Protein AF-A0A819I9P7-F1 (afdb_monomer_lite)

Sequence (380 aa):
YSFLRELGVREVPDLYQLLNRIDQEHQYGSKKISNYQLPKSLIFFAENFQEHYSKVWKKSDIEKFFLPSSTYYVNHSTKVILRTPEIIFQEPNPIFPCLLPDVLRYFSQYFNISLLGVEKHPSLSIAFNILMKKRNQLLTYQTAAIYFAYFNTLDGLNTTFIQNISNISFIPLSENNIYCKPSQVFIRSKSSTTDKISQDNNNNNVFDDEIARGLIDYIDYGDEANSFLLNIGVRHFPSAENLADLLIDRQKIYFKRNEDTSDQVLSAKVRFYTNCLMQLSIVSNTTQQLYVEPLRSRLINKPWCLAYQIPEGSNEIKYQEFQITKPSDIYLDDDNQYAIKLRPLCAPEEKQLIQLYKKFGAKWISDCVERTLINLGLCL

Radius of gyration: 33.41 Å; chains: 1; bounding box: 87×42×119 Å

Structure (mmCIF, N/CA/C/O backbone):
data_AF-A0A819I9P7-F1
#
_entry.id   AF-A0A819I9P7-F1
#
loop_
_atom_site.group_PDB
_atom_site.id
_atom_site.type_symbol
_atom_site.label_atom_id
_atom_site.label_alt_id
_atom_site.label_comp_id
_atom_site.label_asym_id
_atom_site.label_entity_id
_atom_site.label_seq_id
_atom_site.pdbx_PDB_ins_code
_atom_site.Cartn_x
_atom_site.Cartn_y
_atom_site.Cartn_z
_atom_site.occupancy
_atom_site.B_iso_or_equiv
_atom_site.auth_seq_id
_atom_site.auth_comp_id
_atom_site.auth_asym_id
_atom_site.auth_atom_id
_atom_site.pdbx_PDB_model_num
ATOM 1 N N . TYR A 1 1 ? -42.490 -6.599 50.976 1.00 59.03 1 TYR A N 1
ATOM 2 C CA . TYR A 1 1 ? -41.972 -6.917 49.630 1.00 59.03 1 TYR A CA 1
ATOM 3 C C . TYR A 1 1 ? -43.028 -7.583 48.748 1.00 59.03 1 TYR A C 1
ATOM 5 O O . TYR A 1 1 ? -43.242 -7.126 47.636 1.00 59.03 1 TYR A O 1
ATOM 13 N N . SER A 1 2 ? -43.758 -8.580 49.260 1.00 71.62 2 SER A N 1
ATOM 14 C CA . SER A 1 2 ? -44.903 -9.239 48.599 1.00 71.62 2 SER A CA 1
ATOM 15 C C . SER A 1 2 ? -45.921 -8.270 47.972 1.00 71.62 2 SER A C 1
ATOM 17 O O . SER A 1 2 ? -46.172 -8.364 46.779 1.00 71.62 2 SER A O 1
ATOM 19 N N . PHE A 1 3 ? -46.394 -7.270 48.722 1.00 78.69 3 PHE A N 1
ATOM 20 C CA . PHE A 1 3 ? -47.316 -6.236 48.215 1.00 78.69 3 PHE A CA 1
ATOM 21 C C . PHE A 1 3 ? -46.753 -5.411 47.039 1.00 78.69 3 PHE A C 1
ATOM 23 O O . PHE A 1 3 ? -47.447 -5.130 46.071 1.00 78.69 3 PHE A O 1
ATOM 30 N N . LEU A 1 4 ? -45.469 -5.040 47.087 1.00 75.19 4 LEU A N 1
ATOM 31 C CA . LEU A 1 4 ? -44.829 -4.279 46.006 1.00 75.19 4 LEU A CA 1
ATOM 32 C C . LEU A 1 4 ? -44.666 -5.138 44.747 1.00 75.19 4 LEU A C 1
ATOM 34 O O . LEU A 1 4 ? -44.857 -4.653 43.635 1.00 75.19 4 LEU A O 1
ATOM 38 N N . ARG A 1 5 ? -44.376 -6.430 44.922 1.00 69.94 5 ARG A N 1
ATOM 39 C CA . ARG A 1 5 ? -44.289 -7.393 43.823 1.00 69.94 5 ARG A CA 1
ATOM 40 C C . ARG A 1 5 ? -45.645 -7.609 43.140 1.00 69.94 5 ARG A C 1
ATOM 42 O O . ARG A 1 5 ? -45.685 -7.710 41.919 1.00 69.94 5 ARG A O 1
ATOM 49 N N . GLU A 1 6 ? -46.741 -7.615 43.901 1.00 77.19 6 GLU A N 1
ATOM 50 C CA . GLU A 1 6 ? -48.118 -7.648 43.370 1.00 77.19 6 GLU A CA 1
ATOM 51 C C . GLU A 1 6 ? -48.480 -6.377 42.586 1.00 77.19 6 GLU A C 1
ATOM 53 O O . GLU A 1 6 ? -49.198 -6.454 41.592 1.00 77.19 6 GLU A O 1
ATOM 58 N N . LEU A 1 7 ? -47.908 -5.226 42.954 1.00 75.56 7 LEU A N 1
ATOM 59 C CA . LEU A 1 7 ? -47.998 -3.975 42.188 1.00 75.56 7 LEU A CA 1
ATOM 60 C C . LEU A 1 7 ? -47.061 -3.929 40.964 1.00 75.56 7 LEU A C 1
ATOM 62 O O . LEU A 1 7 ? -46.966 -2.903 40.292 1.00 75.56 7 LEU A O 1
ATOM 66 N N . GLY A 1 8 ? -46.353 -5.023 40.665 1.00 70.31 8 GLY A N 1
ATOM 67 C CA . GLY A 1 8 ? -45.443 -5.125 39.523 1.00 70.31 8 GLY A CA 1
ATOM 68 C C . GLY A 1 8 ? -44.054 -4.525 39.754 1.00 70.31 8 GLY A C 1
ATOM 69 O O . GLY A 1 8 ? -43.269 -4.443 38.806 1.00 70.31 8 GLY A O 1
ATOM 70 N N . VAL A 1 9 ? -43.714 -4.133 40.989 1.00 73.75 9 VAL A N 1
ATOM 71 C CA . VAL A 1 9 ? -42.357 -3.693 41.338 1.00 73.75 9 VAL A CA 1
ATOM 72 C C . VAL A 1 9 ? -41.424 -4.893 41.233 1.00 73.75 9 VAL A C 1
ATOM 74 O O . VAL A 1 9 ? -41.575 -5.892 41.939 1.00 73.75 9 VAL A O 1
ATOM 77 N N . ARG A 1 10 ? -40.463 -4.797 40.314 1.00 72.06 10 ARG A N 1
ATOM 78 C CA . ARG A 1 10 ? -39.428 -5.811 40.124 1.00 72.06 10 ARG A CA 1
ATOM 79 C C . ARG A 1 10 ? -38.250 -5.520 41.044 1.00 72.06 10 ARG A C 1
ATOM 81 O O . ARG A 1 10 ? -37.869 -4.366 41.210 1.00 72.06 10 ARG A O 1
ATOM 88 N N . GLU A 1 11 ? -37.667 -6.580 41.590 1.00 76.00 11 GLU A N 1
ATOM 89 C CA . GLU A 1 11 ? -36.434 -6.512 42.384 1.00 76.00 11 GLU A CA 1
ATOM 90 C C . GLU A 1 11 ? -35.252 -6.028 41.563 1.00 76.00 11 GLU A C 1
ATOM 92 O O . GLU A 1 11 ? -34.431 -5.247 42.033 1.00 76.00 11 GLU A O 1
ATOM 97 N N . VAL A 1 12 ? -35.234 -6.450 40.301 1.00 85.44 12 VAL A N 1
ATOM 98 C CA . VAL A 1 12 ? -34.188 -6.141 39.345 1.00 85.44 12 VAL A CA 1
ATOM 99 C C . VAL A 1 12 ? -34.852 -5.600 38.074 1.00 85.44 12 VAL A C 1
ATOM 101 O O . VAL A 1 12 ? -35.792 -6.226 37.564 1.00 85.44 12 VAL A O 1
ATOM 104 N N . PRO A 1 13 ? -34.436 -4.423 37.576 1.00 87.81 13 PRO A N 1
ATOM 105 C CA . PRO A 1 13 ? -34.957 -3.874 36.332 1.00 87.81 13 PRO A CA 1
ATOM 106 C C . PRO A 1 13 ? -34.638 -4.792 35.149 1.00 87.81 13 PRO A C 1
ATOM 108 O O . PRO A 1 13 ? -33.649 -5.520 35.142 1.00 87.81 13 PRO A O 1
ATOM 111 N N . ASP A 1 14 ? -35.482 -4.740 34.120 1.00 90.75 14 ASP A N 1
ATOM 112 C CA . ASP A 1 14 ? -35.172 -5.406 32.857 1.00 90.75 14 ASP A CA 1
ATOM 113 C C . ASP A 1 14 ? -33.910 -4.800 32.220 1.00 90.75 14 ASP A C 1
ATOM 115 O O . ASP A 1 14 ? -33.677 -3.592 32.333 1.00 90.75 14 ASP A O 1
ATOM 119 N N . LEU A 1 15 ? -33.119 -5.617 31.515 1.00 90.88 15 LEU A N 1
ATOM 120 C CA . LEU A 1 15 ? -31.868 -5.172 30.902 1.00 90.88 15 LEU A CA 1
ATOM 121 C C . LEU A 1 15 ? -32.084 -3.954 29.991 1.00 90.88 15 LEU A C 1
ATOM 123 O O . LEU A 1 15 ? -31.383 -2.957 30.138 1.00 90.88 15 LEU A O 1
ATOM 127 N N . TYR A 1 16 ? -33.078 -3.973 29.099 1.00 91.31 16 TYR A N 1
ATOM 128 C CA . TYR A 1 16 ? -33.312 -2.853 28.181 1.00 91.31 16 TYR A CA 1
ATOM 129 C C . TYR A 1 16 ? -33.797 -1.599 28.908 1.00 91.31 16 TYR A C 1
ATOM 131 O O . TYR A 1 16 ? -33.417 -0.483 28.544 1.00 91.31 16 TYR A O 1
ATOM 139 N N . GLN A 1 17 ? -34.608 -1.759 29.957 1.00 91.50 17 GLN A N 1
ATOM 140 C CA . GLN A 1 17 ? -35.016 -0.636 30.805 1.00 91.50 17 GLN A CA 1
ATOM 141 C C . GLN A 1 17 ? -33.807 -0.003 31.499 1.00 91.50 17 GLN A C 1
ATOM 143 O O . GLN A 1 17 ? -33.683 1.224 31.516 1.00 91.50 17 GLN A O 1
ATOM 148 N N . LEU A 1 18 ? -32.888 -0.829 32.003 1.00 93.38 18 LEU A N 1
ATOM 149 C CA . LEU A 1 18 ? -31.658 -0.371 32.635 1.00 93.38 18 LEU A CA 1
ATOM 150 C C . LEU A 1 18 ? -30.744 0.354 31.639 1.00 93.38 18 LEU A C 1
ATOM 152 O O . LEU A 1 18 ? -30.299 1.463 31.927 1.00 93.38 18 LEU A O 1
ATOM 156 N N . LEU A 1 19 ? -30.532 -0.200 30.440 1.00 94.44 19 LEU A N 1
ATOM 157 C CA . LEU A 1 19 ? -29.737 0.452 29.389 1.00 94.44 19 LEU A CA 1
ATOM 158 C C . LEU A 1 19 ? -30.338 1.800 28.957 1.00 94.44 19 LEU A C 1
ATOM 160 O O . LEU A 1 19 ? -29.611 2.775 28.764 1.00 94.44 19 LEU A O 1
ATOM 164 N N . ASN A 1 20 ? -31.667 1.893 28.855 1.00 94.12 20 ASN A N 1
ATOM 165 C CA . ASN A 1 20 ? -32.348 3.160 28.580 1.00 94.12 20 ASN A CA 1
ATOM 166 C C . ASN A 1 20 ? -32.147 4.178 29.702 1.00 94.12 20 ASN A C 1
ATOM 168 O O . ASN A 1 20 ? -31.980 5.369 29.435 1.00 94.12 20 ASN A O 1
ATOM 172 N N . ARG A 1 21 ? -32.133 3.723 30.956 1.00 94.69 21 ARG A N 1
ATOM 173 C CA . ARG A 1 21 ? -31.888 4.602 32.094 1.00 94.69 21 ARG A CA 1
ATOM 174 C C . ARG A 1 21 ? -30.451 5.123 32.122 1.00 94.69 21 ARG A C 1
ATOM 176 O O . ARG A 1 21 ? -30.255 6.302 32.403 1.00 94.69 21 ARG A O 1
ATOM 183 N N . ILE A 1 22 ? -29.473 4.291 31.760 1.00 96.19 22 ILE A N 1
ATOM 184 C CA . ILE A 1 22 ? -28.069 4.703 31.595 1.00 96.19 22 ILE A CA 1
ATOM 185 C C . ILE A 1 22 ? -27.950 5.831 30.561 1.00 96.19 22 ILE A C 1
ATOM 187 O O . ILE A 1 22 ? -27.300 6.842 30.827 1.00 96.19 22 ILE A O 1
ATOM 191 N N . ASP A 1 23 ? -28.606 5.685 29.406 1.00 94.88 23 ASP A N 1
ATOM 192 C CA . ASP A 1 23 ? -28.634 6.716 28.361 1.00 94.88 23 ASP A CA 1
ATOM 193 C C . ASP A 1 23 ? -29.268 8.022 28.865 1.00 94.88 23 ASP A C 1
ATOM 195 O O . ASP A 1 23 ? -28.673 9.090 28.728 1.00 94.88 23 ASP A O 1
ATOM 199 N N . GLN A 1 24 ? -30.419 7.949 29.544 1.00 95.12 24 GLN A N 1
ATOM 200 C CA . GLN A 1 24 ? -31.056 9.124 30.154 1.00 95.12 24 GLN A CA 1
ATOM 201 C C . GLN A 1 24 ? -30.121 9.838 31.140 1.00 95.12 24 GLN A C 1
ATOM 203 O O . GLN A 1 24 ? -29.904 11.043 31.030 1.00 95.12 24 GLN A O 1
ATOM 208 N N . GLU A 1 25 ? -29.533 9.108 32.088 1.00 95.25 25 GLU A N 1
ATOM 209 C CA . GLU A 1 25 ? -28.614 9.673 33.084 1.00 95.25 25 GLU A CA 1
ATOM 210 C C . GLU A 1 25 ? -27.388 10.326 32.427 1.00 95.25 25 GLU A C 1
ATOM 212 O O . GLU A 1 25 ? -26.990 11.425 32.817 1.00 95.25 25 GLU A O 1
ATOM 217 N N . HIS A 1 26 ? -26.831 9.709 31.381 1.00 94.19 26 HIS A N 1
ATOM 218 C CA . HIS A 1 26 ? -25.751 10.303 30.591 1.00 94.19 26 HIS A CA 1
ATOM 219 C C . HIS A 1 26 ? -26.184 11.587 29.864 1.00 94.19 26 HIS A C 1
ATOM 221 O O . HIS A 1 26 ? -25.387 12.518 29.730 1.00 94.19 26 HIS A O 1
ATOM 227 N N . GLN A 1 27 ? -27.424 11.662 29.374 1.00 93.06 27 GLN A N 1
ATOM 228 C CA . GLN A 1 27 ? -27.929 12.845 28.676 1.00 93.06 27 GLN A CA 1
ATOM 229 C C . GLN A 1 27 ? -28.108 14.052 29.601 1.00 93.06 27 GLN A C 1
ATOM 231 O O . GLN A 1 27 ? -27.803 15.166 29.172 1.00 93.06 27 GLN A O 1
ATOM 236 N N . TYR A 1 28 ? -28.555 13.834 30.842 1.00 91.88 28 TYR A N 1
ATOM 237 C CA . TYR A 1 28 ? -28.722 14.893 31.847 1.00 91.88 28 TYR A CA 1
ATOM 238 C C . TYR A 1 28 ? -27.418 15.263 32.571 1.00 91.88 28 TYR A C 1
ATOM 240 O O . TYR A 1 28 ? -27.298 16.372 33.092 1.00 91.88 28 TYR A O 1
ATOM 248 N N . GLY A 1 29 ? -26.443 14.352 32.615 1.00 89.00 29 GLY A N 1
ATOM 249 C CA . GLY A 1 29 ? -25.147 14.575 33.251 1.00 89.00 29 GLY A CA 1
ATOM 250 C C . GLY A 1 29 ? -24.193 15.467 32.447 1.00 89.00 29 GLY A C 1
ATOM 251 O O . GLY A 1 29 ? -24.340 15.688 31.242 1.00 89.00 29 GLY A O 1
ATOM 252 N N . SER A 1 30 ? -23.143 15.955 33.116 1.00 90.31 30 SER A N 1
ATOM 253 C CA . SER A 1 30 ? -22.010 16.584 32.429 1.00 90.31 30 SER A CA 1
ATOM 254 C C . SER A 1 30 ? -21.377 15.583 31.469 1.00 90.31 30 SER A C 1
ATOM 256 O O . SER A 1 30 ? -21.059 14.472 31.869 1.00 90.31 30 SER A O 1
ATOM 258 N N . LYS A 1 31 ? -21.122 15.995 30.224 1.00 93.12 31 LYS A N 1
ATOM 259 C CA . LYS A 1 31 ? -20.426 15.173 29.218 1.00 93.12 31 LYS A CA 1
ATOM 260 C C . LYS A 1 31 ? -18.933 15.480 29.125 1.00 93.12 31 LYS A C 1
ATOM 262 O O . LYS A 1 31 ? -18.255 14.889 28.295 1.00 93.12 31 LYS A O 1
ATOM 267 N N . LYS A 1 32 ? -18.408 16.419 29.919 1.00 91.56 32 LYS A N 1
ATOM 268 C CA . LYS A 1 32 ? -16.967 16.713 29.955 1.00 91.56 32 LYS A CA 1
ATOM 269 C C . LYS A 1 32 ? -16.252 15.640 30.767 1.00 91.56 32 LYS A C 1
ATOM 271 O O . LYS A 1 32 ? -16.656 15.411 31.902 1.00 91.56 32 LYS A O 1
ATOM 276 N N . ILE A 1 33 ? -15.182 15.057 30.221 1.00 88.44 33 ILE A N 1
ATOM 277 C CA . ILE A 1 33 ? -14.404 13.987 30.873 1.00 88.44 33 ILE A CA 1
ATOM 278 C C . ILE A 1 33 ? -13.990 14.380 32.299 1.00 88.44 33 ILE A C 1
ATOM 280 O O . ILE A 1 33 ? -14.186 13.594 33.215 1.00 88.44 33 ILE A O 1
ATOM 284 N N . SER A 1 34 ? -13.508 15.611 32.508 1.00 88.62 34 SER A N 1
ATOM 285 C CA . SER A 1 34 ? -13.030 16.088 33.819 1.00 88.62 34 SER A CA 1
ATOM 286 C C . SER A 1 34 ? -14.085 16.051 34.929 1.00 88.62 34 SER A C 1
ATOM 288 O O . SER A 1 34 ? -13.740 15.956 36.100 1.00 88.62 34 SER A O 1
ATOM 290 N N . ASN A 1 35 ? -15.365 16.155 34.563 1.00 91.00 35 ASN A N 1
ATOM 291 C CA . ASN A 1 35 ? -16.484 16.252 35.499 1.00 91.00 35 ASN A CA 1
ATOM 292 C C . ASN A 1 35 ? -17.512 15.140 35.228 1.00 91.00 35 ASN A C 1
ATOM 294 O O . ASN A 1 35 ? -18.690 15.304 35.554 1.00 91.00 35 ASN A O 1
ATOM 298 N N . TYR A 1 36 ? -17.114 14.066 34.538 1.00 93.12 36 TYR A N 1
ATOM 299 C CA . TYR A 1 36 ? -18.027 12.990 34.181 1.00 93.12 36 TYR A CA 1
ATOM 300 C C . TYR A 1 36 ? -18.301 12.124 35.407 1.00 93.12 36 TYR A C 1
ATOM 302 O O . TYR A 1 36 ? -17.378 11.619 36.038 1.00 93.12 36 TYR A O 1
ATOM 310 N N . GLN A 1 37 ? -19.576 11.941 35.733 1.00 93.31 37 GLN A N 1
ATOM 311 C CA . GLN A 1 37 ? -20.003 11.002 36.764 1.00 93.31 37 GLN A CA 1
ATOM 312 C C . GLN A 1 37 ? -20.594 9.772 36.086 1.00 93.31 37 GLN A C 1
ATOM 314 O O . GLN A 1 37 ? -21.406 9.898 35.165 1.00 93.31 37 GLN A O 1
ATOM 319 N N . LEU A 1 38 ? -20.181 8.585 36.537 1.00 93.50 38 LEU A N 1
ATOM 320 C CA . LEU A 1 38 ? -20.750 7.342 36.033 1.00 93.50 38 LEU A CA 1
ATOM 321 C C . LEU A 1 38 ? -22.257 7.305 36.339 1.00 93.50 38 LEU A C 1
ATOM 323 O O . LEU A 1 38 ? -22.648 7.596 37.474 1.00 93.50 38 LEU A O 1
ATOM 327 N N . PRO A 1 39 ? -23.103 6.939 35.360 1.00 95.38 39 PRO A N 1
ATOM 328 C CA . PRO A 1 39 ? -24.523 6.718 35.597 1.00 95.38 39 PRO A CA 1
ATOM 329 C C . PRO A 1 39 ? -24.733 5.732 36.754 1.00 95.38 39 PRO A C 1
ATOM 331 O O . PRO A 1 39 ? -24.111 4.669 36.792 1.00 95.38 39 PRO A O 1
ATOM 334 N N . LYS A 1 40 ? -25.635 6.052 37.686 1.00 94.62 40 LYS A N 1
ATOM 335 C CA . LYS A 1 40 ? -25.995 5.163 38.804 1.00 94.62 40 LYS A CA 1
ATOM 336 C C . LYS A 1 40 ? -26.557 3.843 38.292 1.00 94.62 40 LYS A C 1
ATOM 338 O O . LYS A 1 40 ? -26.285 2.788 38.853 1.00 94.62 40 LYS A O 1
ATOM 343 N N . SER A 1 41 ? -27.285 3.899 37.182 1.00 95.12 41 SER A N 1
ATOM 344 C CA . SER A 1 41 ? -27.802 2.710 36.511 1.00 95.12 41 SER A CA 1
ATOM 345 C C . SER A 1 41 ? -26.691 1.839 35.906 1.00 95.12 41 SER A C 1
ATOM 347 O O . SER A 1 41 ? -26.835 0.622 35.841 1.00 95.12 41 SER A O 1
ATOM 349 N N . LEU A 1 42 ? -25.556 2.430 35.509 1.00 95.62 42 LEU A N 1
ATOM 350 C CA . LEU A 1 42 ? -24.392 1.686 35.009 1.00 95.62 42 LEU A CA 1
ATOM 351 C C . LEU A 1 42 ? -23.637 1.014 36.159 1.00 95.62 42 LEU A C 1
ATOM 353 O O . LEU A 1 42 ? -23.190 -0.119 36.016 1.00 95.62 42 LEU A O 1
ATOM 357 N N . ILE A 1 43 ? -23.527 1.708 37.293 1.00 94.75 43 ILE A N 1
ATOM 358 C CA . ILE A 1 43 ? -22.986 1.164 38.544 1.00 94.75 43 ILE A CA 1
ATOM 359 C C . ILE A 1 43 ? -23.802 -0.065 38.963 1.00 94.75 43 ILE A C 1
ATOM 361 O O . ILE A 1 43 ? -23.244 -1.153 39.076 1.00 94.75 43 ILE A O 1
ATOM 365 N N . PHE A 1 44 ? -25.128 0.080 39.057 1.00 94.81 44 PHE A N 1
ATOM 366 C CA . PHE A 1 44 ? -26.026 -1.028 39.384 1.00 94.81 44 PHE A CA 1
ATOM 367 C C . PHE A 1 44 ? -25.892 -2.193 38.394 1.00 94.81 44 PHE A C 1
ATOM 369 O O . PHE A 1 44 ? -25.833 -3.350 38.805 1.00 94.81 44 PHE A O 1
ATOM 376 N N . PHE A 1 45 ? -25.820 -1.901 37.089 1.00 95.00 45 PHE A N 1
ATOM 377 C CA . PHE A 1 45 ? -25.587 -2.920 36.065 1.00 95.00 45 PHE A CA 1
ATOM 378 C C . PHE A 1 45 ? -24.299 -3.703 36.327 1.00 95.00 45 PHE A C 1
ATOM 380 O O . PHE A 1 45 ? -24.314 -4.930 36.251 1.00 95.00 45 PHE A O 1
ATOM 387 N N . ALA A 1 46 ? -23.203 -3.009 36.640 1.00 95.00 46 ALA A N 1
ATOM 388 C CA . ALA A 1 46 ? -21.909 -3.642 36.830 1.00 95.00 46 ALA A CA 1
ATOM 389 C C . ALA A 1 46 ? -21.881 -4.559 38.065 1.00 95.00 46 ALA A C 1
ATOM 391 O O . ALA A 1 46 ? -21.416 -5.693 37.972 1.00 95.00 46 ALA A O 1
ATOM 392 N N . GLU A 1 47 ? -22.442 -4.089 39.181 1.00 95.00 47 GLU A N 1
ATOM 393 C CA . GLU A 1 47 ? -22.558 -4.832 40.445 1.00 95.00 47 GLU A CA 1
ATOM 394 C C . GLU A 1 47 ? -23.382 -6.121 40.296 1.00 95.00 47 GLU A C 1
ATOM 396 O O . GLU A 1 47 ? -23.067 -7.144 40.896 1.00 95.00 47 GLU A O 1
ATOM 401 N N . ASN A 1 48 ? -24.418 -6.084 39.455 1.00 94.06 48 ASN A N 1
ATOM 402 C CA . ASN A 1 48 ? -25.435 -7.134 39.354 1.00 94.06 48 ASN A CA 1
ATOM 403 C C . ASN A 1 48 ? -25.320 -7.985 38.073 1.00 94.06 48 ASN A C 1
ATOM 405 O O . ASN A 1 48 ? -26.170 -8.841 37.807 1.00 94.06 48 ASN A O 1
ATOM 409 N N . PHE A 1 49 ? -24.285 -7.760 37.252 1.00 94.06 49 PHE A N 1
ATOM 410 C CA . PHE A 1 49 ? -24.145 -8.398 35.940 1.00 94.06 49 PHE A CA 1
ATOM 411 C C . PHE A 1 49 ? -24.116 -9.919 36.016 1.00 94.06 49 PHE A C 1
ATOM 413 O O . PHE A 1 49 ? -24.886 -10.586 35.323 1.00 94.06 49 PHE A O 1
ATOM 420 N N . GLN A 1 50 ? -23.239 -10.472 36.853 1.00 91.69 50 GLN A N 1
ATOM 421 C CA . GLN A 1 50 ? -23.045 -11.918 36.910 1.00 91.69 50 GLN A CA 1
ATOM 422 C C . GLN A 1 50 ? -24.303 -12.647 37.384 1.00 91.69 50 GLN A C 1
ATOM 424 O O . GLN A 1 50 ? -24.659 -13.673 36.804 1.00 91.69 50 GLN A O 1
ATOM 429 N N . GLU A 1 51 ? -24.988 -12.098 38.386 1.00 91.88 51 GLU A N 1
ATOM 430 C CA . GLU A 1 51 ? -26.143 -12.735 39.012 1.00 91.88 51 GLU A CA 1
ATOM 431 C C . GLU A 1 51 ? -27.397 -12.673 38.131 1.00 91.88 51 GLU A C 1
ATOM 433 O O . GLU A 1 51 ? -28.080 -13.686 37.947 1.00 91.88 51 GLU A O 1
ATOM 438 N N . HIS A 1 52 ? -27.678 -11.507 37.541 1.00 91.00 52 HIS A N 1
ATOM 439 C CA . HIS A 1 52 ? -28.981 -11.246 36.928 1.00 91.00 52 HIS A CA 1
ATOM 440 C C . HIS A 1 52 ? -28.956 -11.087 35.407 1.00 91.00 52 HIS A C 1
ATOM 442 O O . HIS A 1 52 ? -29.934 -11.438 34.747 1.00 91.00 52 HIS A O 1
ATOM 448 N N . TYR A 1 53 ? -27.859 -10.595 34.826 1.00 91.69 53 TYR A N 1
ATOM 449 C CA . TYR A 1 53 ? -27.837 -10.204 33.411 1.00 91.69 53 TYR A CA 1
ATOM 450 C C . TYR A 1 53 ? -27.015 -11.140 32.522 1.00 91.69 53 TYR A C 1
ATOM 452 O O . TYR A 1 53 ? -27.320 -11.273 31.341 1.00 91.69 53 TYR A O 1
ATOM 460 N N . SER A 1 54 ? -26.028 -11.848 33.072 1.00 91.88 54 SER A N 1
ATOM 461 C CA . SER A 1 54 ? -25.105 -12.709 32.318 1.00 91.88 54 SER A CA 1
ATOM 462 C C . SER A 1 54 ? -25.811 -13.776 31.468 1.00 91.88 54 SER A C 1
ATOM 464 O O . SER A 1 54 ? -25.400 -14.041 30.343 1.00 91.88 54 SER A O 1
ATOM 466 N N . LYS A 1 55 ? -26.912 -14.349 31.973 1.00 89.75 55 LYS A N 1
ATOM 467 C CA . LYS A 1 55 ? -27.685 -15.413 31.302 1.00 89.75 55 LYS A CA 1
ATOM 468 C C . LYS A 1 55 ? -28.519 -14.916 30.122 1.00 89.75 55 LYS A C 1
ATOM 470 O O . LYS A 1 55 ? -28.814 -15.688 29.215 1.00 89.75 55 LYS A O 1
ATOM 475 N N . VAL A 1 56 ? -28.931 -13.651 30.160 1.00 89.00 56 VAL A N 1
ATOM 476 C CA . VAL A 1 56 ? -29.732 -13.014 29.102 1.00 89.00 56 VAL A CA 1
ATOM 477 C C . VAL A 1 56 ? -28.873 -12.158 28.172 1.00 89.00 56 VAL A C 1
ATOM 479 O O . VAL A 1 56 ? -29.350 -11.714 27.132 1.00 89.00 56 VAL A O 1
ATOM 482 N N . TRP A 1 57 ? -27.604 -11.940 28.525 1.00 90.81 57 TRP A N 1
ATOM 483 C CA . TRP A 1 57 ? -26.679 -11.131 27.753 1.00 90.81 57 TRP A CA 1
ATOM 484 C C . TRP A 1 57 ? -26.282 -11.822 26.449 1.00 90.81 57 TRP A C 1
ATOM 486 O O . TRP A 1 57 ? -25.639 -12.873 26.443 1.00 90.81 57 TRP A O 1
ATOM 496 N N . LYS A 1 58 ? -26.608 -11.182 25.328 1.00 87.31 58 LYS A N 1
ATOM 497 C CA . LYS A 1 58 ? -26.167 -11.581 23.993 1.00 87.31 58 LYS A CA 1
ATOM 498 C C . LYS A 1 58 ? -25.649 -10.353 23.269 1.00 87.31 58 LYS A C 1
ATOM 500 O O . LYS A 1 58 ? -26.411 -9.431 23.006 1.00 87.31 58 LYS A O 1
ATOM 505 N N . LYS A 1 59 ? -24.353 -10.347 22.938 1.00 81.00 59 LYS A N 1
ATOM 506 C CA . LYS A 1 59 ? -23.677 -9.205 22.292 1.00 81.00 59 LYS A CA 1
ATOM 507 C C . LYS A 1 59 ? -24.434 -8.699 21.055 1.00 81.00 59 LYS A C 1
ATOM 509 O O . LYS A 1 59 ? -24.538 -7.492 20.882 1.00 81.00 59 LYS A O 1
ATOM 514 N N . SER A 1 60 ? -24.963 -9.610 20.236 1.00 79.19 60 SER A N 1
ATOM 515 C CA . SER A 1 60 ? -25.707 -9.308 19.005 1.00 79.19 60 SER A CA 1
ATOM 516 C C . SER A 1 60 ? -27.016 -8.551 19.225 1.00 79.19 60 SER A C 1
ATOM 518 O O . SER A 1 60 ? -27.481 -7.885 18.310 1.00 79.19 60 SER A O 1
ATOM 520 N N . ASP A 1 61 ? -27.602 -8.644 20.418 1.00 83.56 61 ASP A N 1
ATOM 521 C CA . ASP A 1 61 ? -28.967 -8.177 20.683 1.00 83.56 61 ASP A CA 1
ATOM 522 C C . ASP A 1 61 ? -28.964 -6.770 21.320 1.00 83.56 61 ASP A C 1
ATOM 524 O O . ASP A 1 61 ? -30.013 -6.160 21.552 1.00 83.56 61 ASP A O 1
ATOM 528 N N . ILE A 1 62 ? -27.774 -6.233 21.617 1.00 84.69 62 ILE A N 1
ATOM 529 C CA . ILE A 1 62 ? -27.590 -4.942 22.284 1.00 84.69 62 ILE A CA 1
ATOM 530 C C . ILE A 1 62 ? -27.292 -3.848 21.259 1.00 84.69 62 ILE A C 1
ATOM 532 O O . ILE A 1 62 ? -26.142 -3.543 20.955 1.00 84.69 62 ILE A O 1
ATOM 536 N N . GLU A 1 63 ? -28.346 -3.191 20.783 1.00 85.88 63 GLU A N 1
ATOM 537 C CA . GLU A 1 63 ? -28.232 -2.032 19.884 1.00 85.88 63 GLU A CA 1
ATOM 538 C C . GLU A 1 63 ? -28.068 -0.701 20.639 1.00 85.88 63 GLU A C 1
ATOM 540 O O . GLU A 1 63 ? -27.630 0.310 20.085 1.00 85.88 63 GLU A O 1
ATOM 545 N N . LYS A 1 64 ? -28.426 -0.674 21.928 1.00 89.88 64 LYS A N 1
ATOM 546 C CA . LYS A 1 64 ? -28.442 0.555 22.725 1.00 89.88 64 LYS A CA 1
ATOM 547 C C . LYS A 1 64 ? -27.030 0.946 23.161 1.00 89.88 64 LYS A C 1
ATOM 549 O O . LYS A 1 64 ? -26.298 0.149 23.739 1.00 89.88 64 LYS A O 1
ATOM 554 N N . PHE A 1 65 ? -26.662 2.209 22.954 1.00 93.44 65 PHE A N 1
ATOM 555 C CA . PHE A 1 65 ? -25.420 2.770 23.482 1.00 93.44 65 PHE A CA 1
ATOM 556 C C . PHE A 1 65 ? -25.518 2.985 24.992 1.00 93.44 65 PHE A C 1
ATOM 558 O O . PHE A 1 65 ? -26.403 3.700 25.452 1.00 93.44 65 PHE A O 1
ATOM 565 N N . PHE A 1 66 ? -24.589 2.407 25.753 1.00 95.06 66 PHE A N 1
ATOM 566 C CA . PHE A 1 66 ? -24.612 2.508 27.217 1.00 95.06 66 PHE A CA 1
ATOM 567 C C . PHE A 1 66 ? -23.227 2.559 27.867 1.00 95.06 66 PHE A C 1
ATOM 569 O O . PHE A 1 66 ? -23.131 2.943 29.028 1.00 95.06 66 PHE A O 1
ATOM 576 N N . LEU A 1 67 ? -22.151 2.215 27.149 1.00 95.19 67 LEU A N 1
ATOM 577 C CA . LEU A 1 67 ? -20.799 2.212 27.706 1.00 95.19 67 LEU A CA 1
ATOM 578 C C . LEU A 1 67 ? -20.127 3.582 27.531 1.00 95.19 67 LEU A C 1
ATOM 580 O O . LEU A 1 67 ? -19.875 3.986 26.387 1.00 95.19 67 LEU A O 1
ATOM 584 N N . PRO A 1 68 ? -19.815 4.304 28.627 1.00 95.31 68 PRO A N 1
ATOM 585 C CA . PRO A 1 68 ? -19.137 5.590 28.553 1.00 95.31 68 PRO A CA 1
ATOM 586 C C . PRO A 1 68 ? -17.716 5.439 28.020 1.00 95.31 68 PRO A C 1
ATOM 588 O O . PRO A 1 68 ? -16.884 4.714 28.565 1.00 95.31 68 PRO A O 1
ATOM 591 N N . SER A 1 69 ? -17.453 6.150 26.935 1.00 94.06 69 SER A N 1
ATOM 592 C CA . SER A 1 69 ? -16.235 6.048 26.143 1.00 94.06 69 SER A CA 1
ATOM 593 C C . SER A 1 69 ? -15.768 7.436 25.713 1.00 94.06 69 SER A C 1
ATOM 595 O O . SER A 1 69 ? -16.537 8.401 25.720 1.00 94.06 69 SER A O 1
ATOM 597 N N . SER A 1 70 ? -14.513 7.548 25.293 1.00 90.50 70 SER A N 1
ATOM 598 C CA . SER A 1 70 ? -13.961 8.775 24.721 1.00 90.50 70 SER A CA 1
ATOM 599 C C . SER A 1 70 ? -13.226 8.498 23.417 1.00 90.50 70 SER A C 1
ATOM 601 O O . SER A 1 70 ? -12.703 7.410 23.191 1.00 90.50 70 SER A O 1
ATOM 603 N N . THR A 1 71 ? -13.165 9.511 22.559 1.00 84.19 71 THR A N 1
ATOM 604 C CA . THR A 1 71 ? -12.337 9.511 21.344 1.00 84.19 71 THR A CA 1
ATOM 605 C C . THR A 1 71 ? -11.103 10.391 21.532 1.00 84.19 71 THR A C 1
ATOM 607 O O . THR A 1 71 ? -10.642 11.009 20.575 1.00 84.19 71 THR A O 1
ATOM 610 N N . TYR A 1 72 ? -10.611 10.523 22.770 1.00 68.31 72 TYR A N 1
ATOM 611 C CA . TYR A 1 72 ? -9.523 11.442 23.114 1.00 68.31 72 TYR A CA 1
ATOM 612 C C . TYR A 1 72 ? -8.266 11.187 22.271 1.00 68.31 72 TYR A C 1
ATOM 614 O O . TYR A 1 72 ? -7.681 12.121 21.743 1.00 68.31 72 TYR A O 1
ATOM 622 N N . TYR A 1 73 ? -7.915 9.925 22.045 1.00 64.56 73 TYR A N 1
ATOM 623 C CA . TYR A 1 73 ? -6.752 9.557 21.233 1.00 64.56 73 TYR A CA 1
ATOM 624 C C . TYR A 1 73 ? -6.997 9.606 19.719 1.00 64.56 73 TYR A C 1
ATOM 626 O O . TYR A 1 73 ? -6.044 9.588 18.952 1.00 64.56 73 TYR A O 1
ATOM 634 N N . VAL A 1 74 ? -8.259 9.694 19.287 1.00 60.62 74 VAL A N 1
ATOM 635 C CA . VAL A 1 74 ? -8.626 9.781 17.864 1.00 60.62 74 VAL A CA 1
ATOM 636 C C . VAL A 1 74 ? -8.703 11.244 17.418 1.00 60.62 74 VAL A C 1
ATOM 638 O O . VAL A 1 74 ? -8.155 11.598 16.388 1.00 60.62 74 VAL A O 1
ATOM 641 N N . ASN A 1 75 ? -9.366 12.103 18.207 1.00 66.12 75 ASN A N 1
ATOM 642 C CA . ASN A 1 75 ? -9.702 13.487 17.835 1.00 66.12 75 ASN A CA 1
ATOM 643 C C . ASN A 1 75 ? -9.522 14.499 18.992 1.00 66.12 75 ASN A C 1
ATOM 645 O O . ASN A 1 75 ? -10.152 15.556 18.975 1.00 66.12 75 ASN A O 1
ATOM 649 N N . HIS A 1 76 ? -8.786 14.161 20.059 1.00 71.12 76 HIS A N 1
ATOM 650 C CA . HIS A 1 76 ? -8.647 14.992 21.273 1.00 71.12 76 HIS A CA 1
ATOM 651 C C . HIS A 1 76 ? -9.979 15.452 21.889 1.00 71.12 76 HIS A C 1
ATOM 653 O O . HIS A 1 76 ? -10.074 16.490 22.545 1.00 71.12 76 HIS A O 1
ATOM 659 N N . SER A 1 77 ? -11.040 14.659 21.703 1.00 78.38 77 SER A N 1
ATOM 660 C CA . SER A 1 77 ? -12.348 14.981 22.265 1.00 78.38 77 SER A CA 1
ATOM 661 C C . SER A 1 77 ? -12.300 14.916 23.787 1.00 78.38 77 SER A C 1
ATOM 663 O O . SER A 1 77 ? -11.996 13.875 24.369 1.00 78.38 77 SER A O 1
ATOM 665 N N . THR A 1 78 ? -12.698 16.009 24.432 1.00 84.75 78 THR A N 1
ATOM 666 C CA . THR A 1 78 ? -12.917 16.082 25.883 1.00 84.75 78 THR A CA 1
ATOM 667 C C . THR A 1 78 ? -14.334 15.671 26.285 1.00 84.75 78 THR A C 1
ATOM 669 O O . THR A 1 78 ? -14.726 15.832 27.444 1.00 84.75 78 THR A O 1
ATOM 672 N N . LYS A 1 79 ? -15.126 15.162 25.329 1.00 90.88 79 LYS A N 1
ATOM 673 C CA . LYS A 1 79 ? -16.506 14.729 25.542 1.00 90.88 79 LYS A CA 1
ATOM 674 C C . LYS A 1 79 ? -16.607 13.214 25.668 1.00 90.88 79 LYS A C 1
ATOM 676 O O . LYS A 1 79 ? -16.073 12.475 24.841 1.00 90.88 79 LYS A O 1
ATOM 681 N N . VAL A 1 80 ? -17.369 12.788 26.665 1.00 92.81 80 VAL A N 1
ATOM 682 C CA . VAL A 1 80 ? -17.806 11.410 26.856 1.00 92.81 80 VAL A CA 1
ATOM 683 C C . VAL A 1 80 ? -18.972 11.123 25.923 1.00 92.81 80 VAL A C 1
ATOM 685 O O . VAL A 1 80 ? -19.901 11.923 25.803 1.00 92.81 80 VAL A O 1
ATOM 688 N N . ILE A 1 81 ? -18.915 9.967 25.276 1.00 93.06 81 ILE A N 1
ATOM 689 C CA . ILE A 1 81 ? -19.960 9.438 24.406 1.00 93.06 81 ILE A CA 1
ATOM 690 C C . ILE A 1 81 ? -20.335 8.034 24.868 1.00 93.06 81 ILE A C 1
ATOM 692 O O . ILE A 1 81 ? -19.494 7.310 25.396 1.00 93.06 81 ILE A O 1
ATOM 696 N N . LEU A 1 82 ? -21.584 7.634 24.644 1.00 94.50 82 LEU A N 1
ATOM 697 C CA . LEU A 1 82 ? -21.993 6.247 24.836 1.00 94.50 82 LEU A CA 1
ATOM 698 C C . LEU A 1 82 ? -21.793 5.449 23.548 1.00 94.50 82 LEU A C 1
ATOM 700 O O . LEU A 1 82 ? -22.035 5.941 22.437 1.00 94.50 82 LEU A O 1
ATOM 704 N N . ARG A 1 83 ? -21.366 4.198 23.706 1.00 93.69 83 ARG A N 1
ATOM 705 C CA . ARG A 1 83 ? -21.173 3.247 22.609 1.00 93.69 83 ARG A CA 1
ATOM 706 C C . ARG A 1 83 ? -21.625 1.842 23.003 1.00 93.69 83 ARG A C 1
ATOM 708 O O . ARG A 1 83 ? -21.917 1.580 24.173 1.00 93.69 83 ARG A O 1
ATOM 715 N N . THR A 1 84 ? -21.732 0.969 22.006 1.00 92.69 84 THR A N 1
ATOM 716 C CA . THR A 1 84 ? -21.920 -0.473 22.195 1.00 92.69 84 THR A CA 1
ATOM 717 C C . THR A 1 84 ? -20.567 -1.171 22.384 1.00 92.69 84 THR A C 1
ATOM 719 O O . THR A 1 84 ? -19.544 -0.638 21.942 1.00 92.69 84 THR A O 1
ATOM 722 N N . PRO A 1 85 ? -20.549 -2.375 22.985 1.00 90.81 85 PRO A N 1
ATOM 723 C CA . PRO A 1 85 ? -19.332 -3.168 23.166 1.00 90.81 85 PRO A CA 1
ATOM 724 C C . PRO A 1 85 ? -18.574 -3.513 21.877 1.00 90.81 85 PRO A C 1
ATOM 726 O O . PRO A 1 85 ? -17.382 -3.776 21.925 1.00 90.81 85 PRO A O 1
ATOM 729 N N . GLU A 1 86 ? -19.254 -3.544 20.727 1.00 87.06 86 GLU A N 1
ATOM 730 C CA . GLU A 1 86 ? -18.677 -3.995 19.453 1.00 87.06 86 GLU A CA 1
ATOM 731 C C . GLU A 1 86 ? -17.659 -3.018 18.847 1.00 87.06 86 GLU A C 1
ATOM 733 O O . GLU A 1 86 ? -16.766 -3.432 18.114 1.00 87.06 86 GLU A O 1
ATOM 738 N N . ILE A 1 87 ? -17.785 -1.725 19.146 1.00 85.69 87 ILE A N 1
ATOM 739 C CA . ILE A 1 87 ? -17.015 -0.653 18.491 1.00 85.69 87 ILE A CA 1
ATOM 740 C C . ILE A 1 87 ? -16.154 0.146 19.470 1.00 85.69 87 ILE A C 1
ATOM 742 O O . ILE A 1 87 ? -15.777 1.284 19.175 1.00 85.69 87 ILE A O 1
ATOM 746 N N . ILE A 1 88 ? -15.880 -0.426 20.643 1.00 91.69 88 ILE A N 1
ATOM 747 C CA . ILE A 1 88 ? -15.029 0.169 21.671 1.00 91.69 88 ILE A CA 1
ATOM 748 C C . ILE A 1 88 ? -14.033 -0.842 22.199 1.00 91.69 88 ILE A C 1
ATOM 750 O O . ILE A 1 88 ? -14.285 -2.045 22.197 1.00 91.69 88 ILE A O 1
ATOM 754 N N . PHE A 1 89 ? -12.929 -0.315 22.707 1.00 93.44 89 PHE A N 1
ATOM 755 C CA . PHE A 1 89 ? -11.830 -1.118 23.212 1.00 93.44 89 PHE A CA 1
ATOM 756 C C . PHE A 1 89 ? -11.411 -0.654 24.602 1.00 93.44 89 PHE A C 1
ATOM 758 O O . PHE A 1 89 ? -11.707 0.472 25.023 1.00 93.44 89 PHE A O 1
ATOM 765 N N . GLN A 1 90 ? -10.764 -1.551 25.339 1.00 92.81 90 GLN A N 1
ATOM 766 C CA . GLN A 1 90 ? -10.268 -1.247 26.680 1.00 92.81 90 GLN A CA 1
ATOM 767 C C . GLN A 1 90 ? -9.037 -0.337 26.603 1.00 92.81 90 GLN A C 1
ATOM 769 O O . GLN A 1 90 ? -8.921 0.606 27.380 1.00 92.81 90 GLN A O 1
ATOM 774 N N . GLU A 1 91 ? -8.136 -0.591 25.655 1.00 90.31 91 GLU A N 1
ATOM 775 C CA . GLU A 1 91 ? -6.854 0.101 25.569 1.00 90.31 91 GLU A CA 1
ATOM 776 C C . GLU A 1 91 ? -6.890 1.301 24.604 1.00 90.31 91 GLU A C 1
ATOM 778 O O . GLU A 1 91 ? -7.545 1.241 23.552 1.00 90.31 91 GLU A O 1
ATOM 783 N N . PRO A 1 92 ? -6.174 2.396 24.938 1.00 88.19 92 PRO A N 1
ATOM 784 C CA . PRO A 1 92 ? -6.010 3.555 24.068 1.00 88.19 92 PRO A CA 1
ATOM 785 C C . PRO A 1 92 ? -5.539 3.189 22.661 1.00 88.19 92 PRO A C 1
ATOM 787 O O . PRO A 1 92 ? -4.573 2.450 22.491 1.00 88.19 92 PRO A O 1
ATOM 790 N N . ASN A 1 93 ? -6.186 3.758 21.645 1.00 90.44 93 ASN A N 1
ATOM 791 C CA . ASN A 1 93 ? -5.774 3.590 20.257 1.00 90.44 93 ASN A CA 1
ATOM 792 C C . ASN A 1 93 ? -6.197 4.783 19.375 1.00 90.44 93 ASN A C 1
ATOM 794 O O . ASN A 1 93 ? -7.126 5.514 19.734 1.00 90.44 93 ASN A O 1
ATOM 798 N N . PRO A 1 94 ? -5.540 4.992 18.218 1.00 89.44 94 PRO A N 1
ATOM 799 C CA . PRO A 1 94 ? -5.772 6.170 17.382 1.00 89.44 94 PRO A CA 1
ATOM 800 C C . PRO A 1 94 ? -6.993 6.065 16.450 1.00 89.44 94 PRO A C 1
ATOM 802 O O . PRO A 1 94 ? -7.298 7.026 15.745 1.00 89.44 94 PRO A O 1
ATOM 805 N N . ILE A 1 95 ? -7.697 4.925 16.397 1.00 88.62 95 ILE A N 1
ATOM 806 C CA . ILE A 1 95 ? -8.758 4.669 15.396 1.00 88.62 95 ILE A CA 1
ATOM 807 C C . ILE A 1 95 ? -10.155 4.640 16.027 1.00 88.62 95 ILE A C 1
ATOM 809 O O . ILE A 1 95 ? -11.121 5.141 15.442 1.00 88.62 95 ILE A O 1
ATOM 813 N N . PHE A 1 96 ? -10.276 4.057 17.216 1.00 90.12 96 PHE A N 1
ATOM 814 C CA . PHE A 1 96 ? -11.543 3.729 17.854 1.00 90.12 96 PHE A CA 1
ATOM 815 C C . PHE A 1 96 ? -11.737 4.461 19.183 1.00 90.12 96 PHE A C 1
ATOM 817 O O . PHE A 1 96 ? -10.774 4.787 19.880 1.00 90.12 96 PHE A O 1
ATOM 824 N N . PRO A 1 97 ? -12.999 4.692 19.588 1.00 91.00 97 PRO A N 1
ATOM 825 C CA . PRO A 1 97 ? -13.290 5.100 20.950 1.00 91.00 97 PRO A CA 1
ATOM 826 C C . PRO A 1 97 ? -12.807 4.049 21.958 1.00 91.00 97 PRO A C 1
ATOM 828 O O . PRO A 1 97 ? -12.930 2.846 21.732 1.00 91.00 97 PRO A O 1
ATOM 831 N N . CYS A 1 98 ? -12.310 4.523 23.093 1.00 92.38 98 CYS A N 1
ATOM 832 C CA . CYS A 1 98 ? -11.855 3.684 24.198 1.00 92.38 98 CYS A CA 1
ATOM 833 C C . CYS A 1 98 ? -12.721 3.939 25.428 1.00 92.38 98 CYS A C 1
ATOM 835 O O . CYS A 1 98 ? -13.223 5.055 25.617 1.00 92.38 98 CYS A O 1
ATOM 837 N N . LEU A 1 99 ? -12.883 2.925 26.272 1.00 93.56 99 LEU A N 1
ATOM 838 C CA . LEU A 1 99 ? -13.557 3.087 27.557 1.00 93.56 99 LEU A CA 1
ATOM 839 C C . LEU A 1 99 ? -12.845 4.121 28.434 1.00 93.56 99 LEU A C 1
ATOM 841 O O . LEU A 1 99 ? -11.628 4.294 28.369 1.00 93.56 99 LEU A O 1
ATOM 845 N N . LEU A 1 100 ? -13.611 4.817 29.274 1.00 92.00 100 LEU A N 1
ATOM 846 C CA . LEU A 1 100 ? -13.008 5.699 30.271 1.00 92.00 100 LEU A CA 1
ATOM 847 C C . LEU A 1 100 ? -12.248 4.872 31.326 1.00 92.00 100 LEU A C 1
ATOM 849 O O . LEU A 1 100 ? -12.753 3.823 31.739 1.00 92.00 100 LEU A O 1
ATOM 853 N N . PRO A 1 101 ? -11.104 5.362 31.844 1.00 90.44 101 PRO A N 1
ATOM 854 C CA . PRO A 1 101 ? -10.360 4.676 32.903 1.00 90.44 101 PRO A CA 1
ATOM 855 C C . PRO A 1 101 ? -11.215 4.357 34.135 1.00 90.44 101 PRO A C 1
ATOM 857 O O . PRO A 1 101 ? -11.097 3.276 34.706 1.00 90.44 101 PRO A O 1
ATOM 860 N N . ASP A 1 102 ? -12.128 5.260 34.508 1.00 90.88 102 ASP A N 1
ATOM 861 C CA . ASP A 1 102 ? -13.047 5.041 35.627 1.00 90.88 102 ASP A CA 1
ATOM 862 C C . ASP A 1 102 ? -14.038 3.902 35.364 1.00 90.88 102 ASP A C 1
ATOM 864 O O . ASP A 1 102 ? -14.352 3.156 36.288 1.00 90.88 102 ASP A O 1
ATOM 868 N N . VAL A 1 103 ? -14.492 3.723 34.116 1.00 92.75 103 VAL A N 1
ATOM 869 C CA . VAL A 1 103 ? -15.361 2.596 33.741 1.00 92.75 103 VAL A CA 1
ATOM 870 C C . VAL A 1 103 ? -14.587 1.289 33.871 1.00 92.75 103 VAL A C 1
ATOM 872 O O . VAL A 1 103 ? -15.071 0.360 34.507 1.00 92.75 103 VAL A O 1
ATOM 875 N N . LEU A 1 104 ? -13.365 1.224 33.335 1.00 92.81 104 LEU A N 1
ATOM 876 C CA . LEU A 1 104 ? -12.522 0.027 33.431 1.00 92.81 104 LEU A CA 1
ATOM 877 C C . LEU A 1 104 ? -12.216 -0.341 34.884 1.00 92.81 104 LEU A C 1
ATOM 879 O O . LEU A 1 104 ? -12.386 -1.496 35.269 1.00 92.81 104 LEU A O 1
ATOM 883 N N . ARG A 1 105 ? -11.815 0.647 35.696 1.00 92.94 105 ARG A N 1
ATOM 884 C CA . ARG A 1 105 ? -11.526 0.461 37.124 1.00 92.94 105 ARG A CA 1
ATOM 885 C C . ARG A 1 105 ? -12.751 -0.018 37.894 1.00 92.94 105 ARG A C 1
ATOM 887 O O . ARG A 1 105 ? -12.605 -0.814 38.810 1.00 92.94 105 ARG A O 1
ATOM 894 N N . TYR A 1 106 ? -13.933 0.497 37.566 1.00 93.00 106 TYR A N 1
ATOM 895 C CA . TYR A 1 106 ? -15.154 0.124 38.268 1.00 93.00 106 TYR A CA 1
ATOM 896 C C . TYR A 1 106 ? -15.604 -1.291 37.893 1.00 93.00 106 TYR A C 1
ATOM 898 O O . TYR A 1 106 ? -15.842 -2.117 38.766 1.00 93.00 106 TYR A O 1
ATOM 906 N N . PHE A 1 107 ? -15.655 -1.613 36.598 1.00 94.00 107 PHE A N 1
ATOM 907 C CA . PHE A 1 107 ? -16.076 -2.939 36.139 1.00 94.00 107 PHE A CA 1
ATOM 908 C C . PHE A 1 107 ? -15.138 -4.047 36.625 1.00 94.00 107 PHE A C 1
ATOM 910 O O . PHE A 1 107 ? -15.621 -5.101 37.033 1.00 94.00 107 PHE A O 1
ATOM 917 N N . SER A 1 108 ? -13.821 -3.803 36.652 1.00 92.19 108 SER A N 1
ATOM 918 C CA . SER A 1 108 ? -12.836 -4.806 37.076 1.00 92.19 108 SER A CA 1
ATOM 919 C C . SER A 1 108 ? -12.987 -5.267 38.531 1.00 92.19 108 SER A C 1
ATOM 921 O O . SER A 1 108 ? -12.479 -6.334 38.868 1.00 92.19 108 SER A O 1
ATOM 923 N N . GLN A 1 109 ? -13.705 -4.516 39.375 1.00 94.00 109 GLN A N 1
ATOM 924 C CA . GLN A 1 109 ? -14.032 -4.916 40.749 1.00 94.00 109 GLN A CA 1
ATOM 925 C C . GLN A 1 109 ? -15.093 -6.022 40.810 1.00 94.00 109 GLN A C 1
ATOM 927 O O . GLN A 1 109 ? -15.120 -6.778 41.778 1.00 94.00 109 GLN A O 1
ATOM 932 N N . TYR A 1 110 ? -15.944 -6.132 39.786 1.00 93.25 110 TYR A N 1
ATOM 933 C CA . TYR A 1 110 ? -17.101 -7.030 39.784 1.00 93.25 110 TYR A CA 1
ATOM 934 C C . TYR A 1 110 ? -16.970 -8.155 38.759 1.00 93.25 110 TYR A C 1
ATOM 936 O O . TYR A 1 110 ? -17.298 -9.303 39.051 1.00 93.25 110 TYR A O 1
ATOM 944 N N . PHE A 1 111 ? -16.490 -7.860 37.545 1.00 92.44 111 PHE A N 1
ATOM 945 C CA . PHE A 1 111 ? -16.285 -8.878 36.518 1.00 92.44 111 PHE A CA 1
ATOM 946 C C . PHE A 1 111 ? -15.359 -8.425 35.382 1.00 92.44 111 PHE A C 1
ATOM 948 O O . PHE A 1 111 ? -15.101 -7.243 35.165 1.00 92.44 111 PHE A O 1
ATOM 955 N N . ASN A 1 112 ? -14.877 -9.390 34.594 1.00 90.69 112 ASN A N 1
ATOM 956 C CA . ASN A 1 112 ? -14.093 -9.090 33.400 1.00 90.69 112 ASN A CA 1
ATOM 957 C C . ASN A 1 112 ? -14.994 -8.487 32.310 1.00 90.69 112 ASN A C 1
ATOM 959 O O . ASN A 1 112 ? -15.837 -9.186 31.751 1.00 90.69 112 ASN A O 1
ATOM 963 N N . ILE A 1 113 ? -14.774 -7.216 31.960 1.00 92.19 113 ILE A N 1
ATOM 964 C CA . ILE A 1 113 ? -15.570 -6.482 30.960 1.00 92.19 113 ILE A CA 1
ATOM 965 C C . ILE 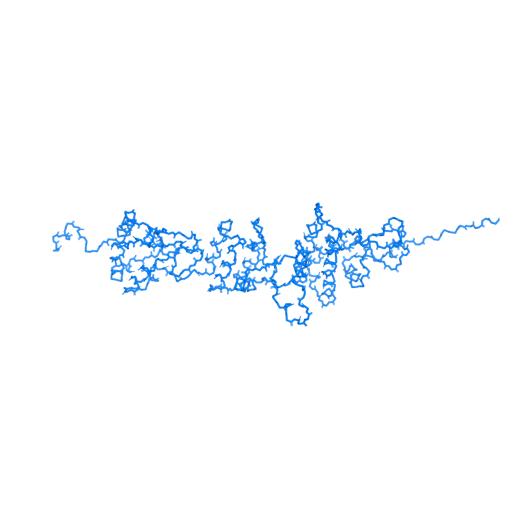A 1 113 ? -15.584 -7.139 29.569 1.00 92.19 113 ILE A C 1
ATOM 967 O O . ILE A 1 113 ? -16.502 -6.907 28.783 1.00 92.19 113 ILE A O 1
ATOM 971 N N . SER A 1 114 ? -14.631 -8.032 29.289 1.00 91.50 114 SER A N 1
ATOM 972 C CA . SER A 1 114 ? -14.624 -8.866 28.080 1.00 91.50 114 SER A CA 1
ATOM 973 C C . SER A 1 114 ? -15.859 -9.774 27.988 1.00 91.50 114 SER A C 1
ATOM 975 O O . SER A 1 114 ? -16.257 -10.138 26.886 1.00 91.50 114 SER A O 1
ATOM 977 N N . LEU A 1 115 ? -16.530 -10.079 29.110 1.00 92.06 115 LEU A N 1
ATOM 978 C CA . LEU A 1 115 ? -17.821 -10.783 29.132 1.00 92.06 115 LEU A CA 1
ATOM 979 C C . LEU A 1 115 ? -18.945 -9.986 28.451 1.00 92.06 115 LEU A C 1
ATOM 981 O O . LEU A 1 115 ? -19.900 -10.580 27.959 1.00 92.06 115 LEU A O 1
ATOM 985 N N . LEU A 1 116 ? -18.820 -8.655 28.360 1.00 92.12 116 LEU A N 1
ATOM 986 C CA . LEU A 1 116 ? -19.733 -7.828 27.561 1.00 92.12 116 LEU A CA 1
ATOM 987 C C . LEU A 1 116 ? -19.413 -7.872 26.063 1.00 92.12 116 LEU A C 1
ATOM 989 O O . LEU A 1 116 ? -20.169 -7.330 25.259 1.00 92.12 116 LEU A O 1
ATOM 993 N N . GLY A 1 117 ? -18.297 -8.495 25.682 1.00 90.81 117 GLY A N 1
ATOM 994 C CA . GLY A 1 117 ? -17.782 -8.502 24.319 1.00 90.81 117 GLY A CA 1
ATOM 995 C C . GLY A 1 117 ? -16.908 -7.299 23.967 1.00 90.81 117 GLY A C 1
ATOM 996 O O . GLY A 1 117 ? -16.708 -7.069 22.773 1.00 90.81 117 GLY A O 1
ATOM 997 N N . VAL A 1 118 ? -16.426 -6.550 24.973 1.00 92.62 118 VAL A N 1
ATOM 998 C CA . VAL A 1 118 ? -15.442 -5.468 24.808 1.00 92.62 118 VAL A CA 1
ATOM 999 C C . VAL A 1 118 ? -14.036 -6.059 24.762 1.00 92.62 118 VAL A C 1
ATOM 1001 O O . VAL A 1 118 ? -13.525 -6.560 25.765 1.00 92.62 118 VAL A O 1
ATOM 1004 N N . GLU A 1 119 ? -13.388 -5.964 23.610 1.00 92.50 119 GLU A N 1
ATOM 1005 C CA . GLU A 1 119 ? -12.028 -6.467 23.413 1.00 92.50 119 GLU A CA 1
ATOM 1006 C C . GLU A 1 119 ? -10.974 -5.480 23.934 1.00 92.50 119 GLU A C 1
ATOM 1008 O O . GLU A 1 119 ? -11.235 -4.284 24.094 1.00 92.50 119 GLU A O 1
ATOM 1013 N N . LYS A 1 120 ? -9.762 -5.974 24.214 1.00 92.25 120 LYS A N 1
ATOM 1014 C CA . LYS A 1 120 ? -8.659 -5.119 24.680 1.00 92.25 120 LYS A CA 1
ATOM 1015 C C . LYS A 1 120 ? -8.221 -4.123 23.612 1.00 92.25 120 LYS A C 1
ATOM 1017 O O . LYS A 1 120 ? -8.171 -2.929 23.884 1.00 92.25 120 LYS A O 1
ATOM 1022 N N . HIS A 1 121 ? -7.990 -4.624 22.404 1.00 91.56 121 HIS A N 1
ATOM 1023 C CA . HIS A 1 121 ? -7.622 -3.877 21.208 1.00 91.56 121 HIS A CA 1
ATOM 1024 C C . HIS A 1 121 ? -8.337 -4.489 19.989 1.00 91.56 121 HIS A C 1
ATOM 1026 O O . HIS A 1 121 ? -8.712 -5.662 20.035 1.00 91.56 121 HIS A O 1
ATOM 1032 N N . PRO A 1 122 ? -8.539 -3.731 18.897 1.00 92.50 122 PRO A N 1
ATOM 1033 C CA . PRO A 1 122 ? -9.026 -4.283 17.638 1.00 92.50 122 PRO A CA 1
ATOM 1034 C C . PRO A 1 122 ? -8.041 -5.303 17.061 1.00 92.50 122 PRO A C 1
ATOM 1036 O O . PRO A 1 122 ? -6.832 -5.218 17.282 1.00 92.50 122 PRO A O 1
ATOM 1039 N N . SER A 1 123 ? -8.540 -6.225 16.238 1.00 92.50 123 SER A N 1
ATOM 1040 C CA . SER A 1 123 ? -7.669 -6.981 15.331 1.00 92.50 123 SER A CA 1
ATOM 1041 C C . SER A 1 123 ? -7.136 -6.078 14.216 1.00 92.50 123 SER A C 1
ATOM 1043 O O . SER A 1 123 ? -7.811 -5.124 13.803 1.00 92.50 123 SER A O 1
ATOM 1045 N N . LEU A 1 124 ? -5.966 -6.415 13.657 1.00 94.50 124 LEU A N 1
ATOM 1046 C CA . LEU A 1 124 ? -5.393 -5.689 12.516 1.00 94.50 124 LEU A CA 1
ATOM 1047 C C . LEU A 1 124 ? -6.391 -5.561 11.353 1.00 94.50 124 LEU A C 1
ATOM 1049 O O . LEU A 1 124 ? -6.519 -4.501 10.745 1.00 94.50 124 LEU A O 1
ATOM 1053 N N . SER A 1 125 ? -7.166 -6.616 11.088 1.00 93.50 125 SER A N 1
ATOM 1054 C CA . SER A 1 125 ? -8.181 -6.619 10.028 1.00 93.50 125 SER A CA 1
ATOM 1055 C C . SER A 1 125 ? -9.319 -5.628 10.293 1.00 93.50 125 SER A C 1
ATOM 1057 O O . SER A 1 125 ? -9.717 -4.895 9.387 1.00 93.50 125 SER A O 1
ATOM 1059 N N . ILE A 1 126 ? -9.839 -5.566 11.524 1.00 91.81 126 ILE A N 1
ATOM 1060 C CA . ILE A 1 126 ? -10.898 -4.613 11.900 1.00 91.81 126 ILE A CA 1
ATOM 1061 C C . ILE A 1 126 ? -10.380 -3.177 11.781 1.00 91.81 126 ILE A C 1
ATOM 1063 O O . ILE A 1 126 ? -11.040 -2.324 11.178 1.00 91.81 126 ILE A O 1
ATOM 1067 N N . ALA A 1 127 ? -9.184 -2.924 12.310 1.00 92.88 127 ALA A N 1
ATOM 1068 C CA . ALA A 1 127 ? -8.568 -1.607 12.305 1.00 92.88 127 ALA A CA 1
ATOM 1069 C C . ALA A 1 127 ? -8.274 -1.118 10.875 1.00 92.88 127 ALA A C 1
ATOM 1071 O O . ALA A 1 127 ? -8.660 -0.005 10.508 1.00 92.88 127 ALA A O 1
ATOM 1072 N N . PHE A 1 128 ? -7.698 -1.982 10.034 1.00 94.50 128 PHE A N 1
ATOM 1073 C CA . PHE A 1 128 ? -7.420 -1.681 8.632 1.00 94.50 128 PHE A CA 1
ATOM 1074 C C . PHE A 1 128 ? -8.701 -1.431 7.825 1.00 94.50 128 PHE A C 1
ATOM 1076 O O . PHE A 1 128 ? -8.794 -0.442 7.101 1.00 94.50 128 PHE A O 1
ATOM 1083 N N . ASN A 1 129 ? -9.735 -2.263 7.985 1.00 92.94 129 ASN A N 1
ATOM 1084 C CA . ASN A 1 129 ? -11.001 -2.092 7.265 1.00 92.94 129 ASN A CA 1
ATOM 1085 C C . ASN A 1 129 ? -11.684 -0.754 7.583 1.00 92.94 129 ASN A C 1
ATOM 1087 O O . ASN A 1 129 ? -12.248 -0.112 6.694 1.00 92.94 129 ASN A O 1
ATOM 1091 N N . ILE A 1 130 ? -11.635 -0.314 8.841 1.00 91.06 130 ILE A N 1
ATOM 1092 C CA . ILE A 1 130 ? -12.180 0.986 9.244 1.00 91.06 130 ILE A CA 1
ATOM 1093 C C . ILE A 1 130 ? -11.345 2.133 8.684 1.00 91.06 130 ILE A C 1
ATOM 1095 O O . ILE A 1 130 ? -11.924 3.094 8.166 1.00 91.06 130 ILE A O 1
ATOM 1099 N N . LEU A 1 131 ? -10.016 2.010 8.723 1.00 91.00 131 LEU A N 1
ATOM 1100 C CA . LEU A 1 131 ? -9.118 2.984 8.112 1.00 91.00 131 LEU A CA 1
ATOM 1101 C C . LEU A 1 131 ? -9.415 3.132 6.616 1.00 91.00 131 LEU A C 1
ATOM 1103 O O . LEU A 1 131 ? -9.561 4.250 6.138 1.00 91.00 131 LEU A O 1
ATOM 1107 N N . MET A 1 132 ? -9.614 2.027 5.894 1.00 92.69 132 MET A N 1
ATOM 1108 C CA . MET A 1 132 ? -9.946 2.052 4.467 1.00 92.69 132 MET A CA 1
ATOM 1109 C C . MET A 1 132 ? -11.320 2.666 4.182 1.00 92.69 132 MET A C 1
ATOM 1111 O O . MET A 1 132 ? -11.447 3.474 3.262 1.00 92.69 132 MET A O 1
ATOM 1115 N N . LYS A 1 133 ? -12.345 2.359 4.991 1.00 92.06 133 LYS A N 1
ATOM 1116 C CA . LYS A 1 133 ? -13.680 2.977 4.862 1.00 92.06 133 LYS A CA 1
ATOM 1117 C C . LYS A 1 133 ? -13.649 4.494 5.065 1.00 92.06 133 LYS A C 1
ATOM 1119 O O . LYS A 1 133 ? -14.443 5.205 4.458 1.00 92.06 133 LYS A O 1
ATOM 1124 N N . LYS A 1 134 ? -12.744 4.990 5.913 1.00 87.88 134 LYS A N 1
ATOM 1125 C CA . LYS A 1 134 ? -12.587 6.417 6.234 1.00 87.88 134 LYS A CA 1
ATOM 1126 C C . LYS A 1 134 ? -11.265 6.992 5.724 1.00 87.88 134 LYS A C 1
ATOM 1128 O O . LYS A 1 134 ? -10.778 7.975 6.278 1.00 87.88 134 LYS A O 1
ATOM 1133 N N . ARG A 1 135 ? -10.690 6.407 4.666 1.00 88.00 135 ARG A N 1
ATOM 1134 C CA . ARG A 1 135 ? -9.312 6.683 4.228 1.00 88.00 135 ARG A CA 1
ATOM 1135 C C . ARG A 1 135 ? -9.041 8.171 4.041 1.00 88.00 135 ARG A C 1
ATOM 1137 O O . ARG A 1 135 ? -8.108 8.686 4.631 1.00 88.00 135 ARG A O 1
ATOM 1144 N N . ASN A 1 136 ? -9.908 8.869 3.313 1.00 82.88 136 ASN A N 1
ATOM 1145 C CA . ASN A 1 136 ? -9.722 10.291 3.003 1.00 82.88 136 ASN A CA 1
ATOM 1146 C C . ASN A 1 136 ? -9.886 11.219 4.228 1.00 82.88 136 ASN A C 1
ATOM 1148 O O . ASN A 1 136 ? -9.580 12.400 4.135 1.00 82.88 136 ASN A O 1
ATOM 1152 N N . GLN A 1 137 ? -10.428 10.715 5.343 1.00 82.31 137 GLN A N 1
ATOM 1153 C CA . GLN A 1 137 ? -10.624 11.476 6.584 1.00 82.31 137 GLN A CA 1
ATOM 1154 C C . GLN A 1 137 ? -9.530 11.176 7.607 1.00 82.31 137 GLN A C 1
ATOM 1156 O O . GLN A 1 137 ? -9.103 12.072 8.324 1.00 82.31 137 GLN A O 1
ATOM 1161 N N . LEU A 1 138 ? -9.126 9.906 7.703 1.00 82.31 138 LEU A N 1
ATOM 1162 C CA . LEU A 1 138 ? -8.182 9.441 8.711 1.00 82.31 138 LEU A CA 1
ATOM 1163 C C . LEU A 1 138 ? -6.762 9.387 8.162 1.00 82.31 138 LEU A C 1
ATOM 1165 O O . LEU A 1 138 ? -5.858 9.895 8.803 1.00 82.31 138 LEU A O 1
ATOM 1169 N N . LEU A 1 139 ? -6.546 8.799 6.986 1.00 86.62 139 LEU A N 1
ATOM 1170 C CA . LEU A 1 139 ? -5.219 8.444 6.490 1.00 86.62 139 LEU A CA 1
ATOM 1171 C C . LEU A 1 139 ? -4.623 9.548 5.607 1.00 86.62 139 LEU A C 1
ATOM 1173 O O . LEU A 1 139 ? -4.766 9.523 4.383 1.00 86.62 139 LEU A O 1
ATOM 1177 N N . THR A 1 140 ? -3.940 10.501 6.235 1.00 87.19 140 THR A N 1
ATOM 1178 C CA . THR A 1 140 ? -3.157 11.559 5.581 1.00 87.19 140 THR A CA 1
ATOM 1179 C C . THR A 1 140 ? -1.664 11.272 5.730 1.00 87.19 140 THR A C 1
ATOM 1181 O O . THR A 1 140 ? -1.271 10.389 6.491 1.00 87.19 140 THR A O 1
ATOM 1184 N N . TYR A 1 141 ? -0.808 12.027 5.034 1.00 85.81 141 TYR A N 1
ATOM 1185 C CA . TYR A 1 141 ? 0.647 11.917 5.210 1.00 85.81 141 TYR A CA 1
ATOM 1186 C C . TYR A 1 141 ? 1.075 12.106 6.679 1.00 85.81 141 TYR A C 1
ATOM 1188 O O . TYR A 1 141 ? 1.917 11.373 7.188 1.00 85.81 141 TYR A O 1
ATOM 1196 N N . GLN A 1 142 ? 0.433 13.042 7.380 1.00 85.56 142 GLN A N 1
ATOM 1197 C CA . GLN A 1 142 ? 0.753 13.416 8.760 1.00 85.56 142 GLN A CA 1
ATOM 1198 C C . GLN A 1 142 ? 0.310 12.348 9.770 1.00 85.56 142 GLN A C 1
ATOM 1200 O O . GLN A 1 142 ? 0.979 12.120 10.774 1.00 85.56 142 GLN A O 1
ATOM 1205 N N . THR A 1 143 ? -0.813 11.674 9.515 1.00 90.06 143 THR A N 1
ATOM 1206 C CA . THR A 1 143 ? -1.361 10.658 10.428 1.00 90.06 143 THR A CA 1
ATOM 1207 C C . THR A 1 143 ? -0.904 9.236 10.101 1.00 90.06 143 THR A C 1
ATOM 1209 O O . THR A 1 143 ? -1.018 8.351 10.950 1.00 90.06 143 THR A O 1
ATOM 1212 N N . ALA A 1 144 ? -0.359 9.000 8.903 1.00 92.56 144 ALA A N 1
ATOM 1213 C CA . ALA A 1 144 ? 0.102 7.687 8.455 1.00 92.56 144 ALA A CA 1
ATOM 1214 C C . ALA A 1 144 ? 1.118 7.055 9.407 1.00 92.56 144 ALA A C 1
ATOM 1216 O O . ALA A 1 144 ? 0.973 5.882 9.746 1.00 92.56 144 ALA A O 1
ATOM 1217 N N . ALA A 1 145 ? 2.080 7.841 9.899 1.00 92.94 145 ALA A N 1
ATOM 1218 C CA . ALA A 1 145 ? 3.060 7.381 10.879 1.00 92.94 145 ALA A CA 1
ATOM 1219 C C . ALA A 1 145 ? 2.398 6.801 12.133 1.00 92.94 145 ALA A C 1
ATOM 1221 O O . ALA A 1 145 ? 2.720 5.692 12.549 1.00 92.94 145 ALA A O 1
ATOM 1222 N N . ILE A 1 146 ? 1.398 7.497 12.679 1.00 92.56 146 ILE A N 1
ATOM 1223 C CA . ILE A 1 146 ? 0.673 7.064 13.879 1.00 92.56 146 ILE A CA 1
ATOM 1224 C C . ILE A 1 146 ? -0.080 5.756 13.608 1.00 92.56 146 ILE A C 1
ATOM 1226 O O . ILE A 1 146 ? -0.010 4.822 14.406 1.00 92.56 146 ILE A O 1
ATOM 1230 N N . TYR A 1 147 ? -0.793 5.666 12.483 1.00 94.00 147 TYR A N 1
ATOM 1231 C CA . TYR A 1 147 ? -1.594 4.480 12.172 1.00 94.00 147 TYR A CA 1
ATOM 1232 C C . TYR A 1 147 ? -0.752 3.256 11.834 1.00 94.00 147 TYR A C 1
ATOM 1234 O O . TYR A 1 147 ? -1.064 2.167 12.306 1.00 94.00 147 TYR A O 1
ATOM 1242 N N . PHE A 1 148 ? 0.310 3.412 11.045 1.00 95.56 148 PHE A N 1
ATOM 1243 C CA . PHE A 1 148 ? 1.184 2.297 10.688 1.00 95.56 148 PHE A CA 1
ATOM 1244 C C . PHE A 1 148 ? 2.011 1.826 11.884 1.00 95.56 148 PHE A C 1
ATOM 1246 O O . PHE A 1 148 ? 2.142 0.619 12.074 1.00 95.56 148 PHE A O 1
ATOM 1253 N N . ALA A 1 149 ? 2.483 2.741 12.738 1.00 95.25 149 ALA A N 1
ATOM 1254 C CA . ALA A 1 149 ? 3.120 2.369 13.998 1.00 95.25 149 ALA A CA 1
ATOM 1255 C C . ALA A 1 149 ? 2.155 1.578 14.892 1.00 95.25 149 ALA A C 1
ATOM 1257 O O . ALA A 1 149 ? 2.525 0.537 15.424 1.00 95.25 149 ALA A O 1
ATOM 1258 N N . TYR A 1 150 ? 0.895 2.016 14.993 1.00 94.44 150 TYR A N 1
ATOM 1259 C CA . TYR A 1 150 ? -0.130 1.287 15.739 1.00 94.44 150 TYR A CA 1
ATOM 1260 C C . TYR A 1 150 ? -0.442 -0.088 15.131 1.00 94.44 150 TYR A C 1
ATOM 1262 O O . TYR A 1 150 ? -0.552 -1.072 15.852 1.00 94.44 150 TYR A O 1
ATOM 1270 N N . PHE A 1 151 ? -0.540 -0.205 13.806 1.00 95.50 151 PHE A N 1
ATOM 1271 C CA . PHE A 1 151 ? -0.735 -1.502 13.153 1.00 95.50 151 PHE A CA 1
ATOM 1272 C C . PHE A 1 151 ? 0.416 -2.474 13.401 1.00 95.50 151 PHE A C 1
ATOM 1274 O O . PHE A 1 151 ? 0.170 -3.675 13.473 1.00 95.50 151 PHE A O 1
ATOM 1281 N N . ASN A 1 152 ? 1.637 -1.971 13.593 1.00 95.19 152 ASN A N 1
ATOM 1282 C CA . ASN A 1 152 ? 2.779 -2.797 13.967 1.00 95.19 152 ASN A CA 1
ATOM 1283 C C . ASN A 1 152 ? 2.621 -3.463 15.344 1.00 95.19 152 ASN A C 1
ATOM 1285 O O . ASN A 1 152 ? 3.266 -4.473 15.603 1.00 95.19 152 ASN A O 1
ATOM 1289 N N . THR A 1 153 ? 1.785 -2.910 16.231 1.00 93.81 153 THR A N 1
ATOM 1290 C CA . THR A 1 153 ? 1.546 -3.472 17.569 1.00 93.81 153 THR A CA 1
ATOM 1291 C C . THR A 1 153 ? 0.349 -4.420 17.615 1.00 93.81 153 THR A C 1
ATOM 1293 O O . THR A 1 153 ? 0.044 -4.942 18.683 1.00 93.81 153 THR A O 1
ATOM 1296 N N . LEU A 1 154 ? -0.384 -4.591 16.509 1.00 93.56 154 LEU A N 1
ATOM 1297 C CA . LEU A 1 154 ? -1.582 -5.426 16.463 1.00 93.56 154 LEU A CA 1
ATOM 1298 C C . LEU A 1 154 ? -1.275 -6.836 15.966 1.00 93.56 154 LEU A C 1
ATOM 1300 O O . LEU A 1 154 ? -0.591 -7.033 14.962 1.00 93.56 154 LEU A O 1
ATOM 1304 N N . ASP A 1 155 ? -1.916 -7.814 16.598 1.00 90.19 155 ASP A N 1
ATOM 1305 C CA . ASP A 1 155 ? -1.935 -9.183 16.101 1.00 90.19 155 ASP A CA 1
ATOM 1306 C C . ASP A 1 155 ? -2.804 -9.321 14.839 1.00 90.19 155 ASP A C 1
ATOM 1308 O O . ASP A 1 155 ? -3.804 -8.617 14.630 1.00 90.19 155 ASP A O 1
ATOM 1312 N N . GLY A 1 156 ? -2.453 -10.302 14.008 1.00 88.81 156 GLY A N 1
ATOM 1313 C CA . GLY A 1 156 ? -3.226 -10.680 12.821 1.00 88.81 156 GLY A CA 1
ATOM 1314 C C . GLY A 1 156 ? -2.523 -10.431 11.490 1.00 88.81 156 GLY A C 1
ATOM 1315 O O . GLY A 1 156 ? -3.133 -10.645 10.441 1.00 88.81 156 GLY A O 1
ATOM 1316 N N . LEU A 1 157 ? -1.252 -10.026 11.508 1.00 92.38 157 LEU A N 1
ATOM 1317 C CA . LEU A 1 157 ? -0.438 -10.007 10.303 1.00 92.38 157 LEU A CA 1
ATOM 1318 C C . LEU A 1 157 ? -0.144 -11.448 9.849 1.00 92.38 157 LEU A C 1
ATOM 1320 O O . LEU A 1 157 ? 0.563 -12.199 10.514 1.00 92.38 157 LEU A O 1
ATOM 1324 N N . ASN A 1 158 ? -0.702 -11.839 8.706 1.00 92.81 158 ASN A N 1
ATOM 1325 C CA . ASN A 1 158 ? -0.479 -13.144 8.089 1.00 92.81 158 ASN A CA 1
ATOM 1326 C C . ASN A 1 158 ? -0.425 -13.022 6.560 1.00 92.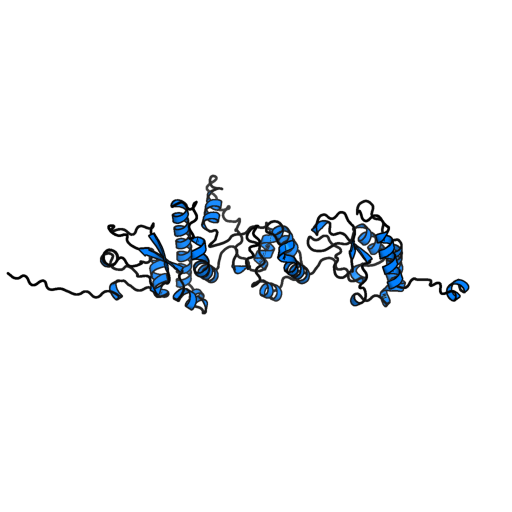81 158 ASN A C 1
ATOM 1328 O O . ASN A 1 158 ? -0.721 -11.970 5.990 1.00 92.81 158 ASN A O 1
ATOM 1332 N N . THR A 1 159 ? -0.056 -14.110 5.887 1.00 92.50 159 THR A N 1
ATOM 1333 C CA . THR A 1 159 ? 0.100 -14.148 4.426 1.00 92.50 159 THR A CA 1
ATOM 1334 C C . THR A 1 159 ? -1.181 -13.761 3.687 1.00 92.50 159 THR A C 1
ATOM 1336 O O . THR A 1 159 ? -1.110 -12.992 2.731 1.00 92.50 159 THR A O 1
ATOM 1339 N N . THR A 1 160 ? -2.348 -14.212 4.153 1.00 93.69 160 THR A N 1
ATOM 1340 C CA . THR A 1 160 ? -3.655 -13.865 3.573 1.00 93.69 160 THR A CA 1
ATOM 1341 C C . THR A 1 160 ? -3.931 -12.365 3.665 1.00 93.69 160 THR A C 1
ATOM 1343 O O . THR A 1 160 ? -4.342 -11.744 2.687 1.00 93.69 160 THR A O 1
ATOM 1346 N N . PHE A 1 161 ? -3.673 -11.755 4.824 1.00 93.00 161 PHE A N 1
ATOM 1347 C CA . PHE A 1 161 ? -3.830 -10.317 5.016 1.00 93.00 161 PHE A CA 1
ATOM 1348 C C . PHE A 1 161 ? -2.893 -9.535 4.091 1.00 93.00 161 PHE A C 1
ATOM 1350 O O . PHE A 1 161 ? -3.354 -8.648 3.375 1.00 93.00 161 PHE A O 1
ATOM 1357 N N . ILE A 1 162 ? -1.609 -9.909 4.040 1.00 94.38 162 ILE A N 1
ATOM 1358 C CA . ILE A 1 162 ? -0.601 -9.266 3.184 1.00 94.38 162 ILE A CA 1
ATOM 1359 C C . ILE A 1 162 ? -1.009 -9.345 1.708 1.00 94.38 162 ILE A C 1
ATOM 1361 O O . ILE A 1 162 ? -0.986 -8.335 1.006 1.00 94.38 162 ILE A O 1
ATOM 1365 N N . GLN A 1 163 ? -1.445 -10.516 1.236 1.00 92.00 163 GLN A N 1
ATOM 1366 C CA . GLN A 1 163 ? -1.923 -10.691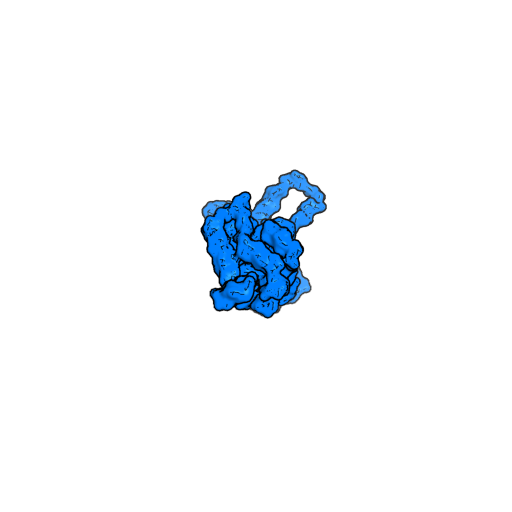 -0.138 1.00 92.00 163 GLN A CA 1
ATOM 1367 C C . GLN A 1 163 ? -3.114 -9.778 -0.444 1.00 92.00 163 GLN A C 1
ATOM 1369 O O . GLN A 1 163 ? -3.112 -9.109 -1.479 1.00 92.00 163 GLN A O 1
ATOM 1374 N N . ASN A 1 164 ? -4.077 -9.676 0.476 1.00 91.50 164 ASN A N 1
ATOM 1375 C CA . ASN A 1 164 ? -5.255 -8.828 0.305 1.00 91.50 164 ASN A CA 1
ATOM 1376 C C . ASN A 1 164 ? -4.899 -7.340 0.191 1.00 91.50 164 ASN A C 1
ATOM 1378 O O . ASN A 1 164 ? -5.503 -6.629 -0.611 1.00 91.50 164 ASN A O 1
ATOM 1382 N N . ILE A 1 165 ? -3.916 -6.862 0.960 1.00 93.25 165 ILE A N 1
ATOM 1383 C CA . ILE A 1 165 ? -3.545 -5.438 0.964 1.00 93.25 165 ILE A CA 1
ATOM 1384 C C . ILE A 1 165 ? -2.467 -5.070 -0.061 1.00 93.25 165 ILE A C 1
ATOM 1386 O O . ILE A 1 165 ? -2.344 -3.897 -0.407 1.00 93.25 165 ILE A O 1
ATOM 1390 N N . SER A 1 166 ? -1.730 -6.048 -0.597 1.00 90.38 166 SER A N 1
ATOM 1391 C CA . SER A 1 166 ? -0.621 -5.838 -1.547 1.00 90.38 166 SER A CA 1
ATOM 1392 C C . SER A 1 166 ? -1.011 -5.033 -2.793 1.00 90.38 166 SER A C 1
ATOM 1394 O O . SER A 1 166 ? -0.205 -4.285 -3.344 1.00 90.38 166 SER A O 1
ATOM 1396 N N . ASN A 1 167 ? -2.271 -5.149 -3.220 1.00 88.88 167 ASN A N 1
ATOM 1397 C CA . ASN A 1 167 ? -2.808 -4.475 -4.399 1.00 88.88 167 ASN A CA 1
ATOM 1398 C C . ASN A 1 167 ? -3.625 -3.217 -4.078 1.00 88.88 167 ASN A C 1
ATOM 1400 O O . ASN A 1 167 ? -4.114 -2.561 -5.002 1.00 88.88 167 ASN A O 1
ATOM 1404 N N . ILE A 1 168 ? -3.772 -2.867 -2.800 1.00 93.62 168 ILE A N 1
ATOM 1405 C CA . ILE A 1 168 ? -4.559 -1.720 -2.356 1.00 93.62 168 ILE A CA 1
ATOM 1406 C C . ILE A 1 168 ? -3.659 -0.487 -2.288 1.00 93.62 168 ILE A C 1
ATOM 1408 O O . ILE A 1 168 ? -2.615 -0.490 -1.642 1.00 93.62 168 ILE A O 1
ATOM 1412 N N . SER A 1 169 ? -4.092 0.601 -2.922 1.00 93.25 169 SER A N 1
ATOM 1413 C CA . SER A 1 169 ? -3.443 1.904 -2.780 1.00 93.25 169 SER A CA 1
ATOM 1414 C C . SER A 1 169 ? -3.897 2.576 -1.485 1.00 93.25 169 SER A C 1
ATOM 1416 O O . SER A 1 169 ? -4.996 3.139 -1.425 1.00 93.25 169 SER A O 1
ATOM 1418 N N . PHE A 1 170 ? -3.070 2.516 -0.443 1.00 94.56 170 PHE A N 1
ATOM 1419 C CA . PHE A 1 170 ? -3.369 3.141 0.850 1.00 94.56 170 PHE A CA 1
ATOM 1420 C C . PHE A 1 170 ? -2.188 3.882 1.477 1.00 94.56 170 PHE A C 1
ATOM 1422 O O . PHE A 1 170 ? -2.395 4.577 2.462 1.00 94.56 170 PHE A O 1
ATOM 1429 N N . ILE A 1 171 ? -0.978 3.792 0.926 1.00 94.62 171 ILE A N 1
ATOM 1430 C CA . ILE A 1 171 ? 0.192 4.461 1.500 1.00 94.62 171 ILE A CA 1
ATOM 1431 C C . ILE A 1 171 ? 0.260 5.898 0.954 1.00 94.62 171 ILE A C 1
ATOM 1433 O O . ILE A 1 171 ? 0.400 6.054 -0.261 1.00 94.62 171 ILE A O 1
ATOM 1437 N N . PRO A 1 172 ? 0.102 6.948 1.781 1.00 93.12 172 PRO A N 1
ATOM 1438 C CA . PRO A 1 172 ? 0.005 8.324 1.296 1.00 93.12 172 PRO A CA 1
ATOM 1439 C C . PRO A 1 172 ? 1.376 8.918 0.956 1.00 93.12 172 PRO A C 1
ATOM 1441 O O . PRO A 1 172 ? 2.170 9.199 1.843 1.00 93.12 172 PRO A O 1
ATOM 1444 N N . LEU A 1 173 ? 1.644 9.194 -0.317 1.00 87.81 173 LEU A N 1
ATOM 1445 C CA . LEU A 1 173 ? 2.946 9.710 -0.754 1.00 87.81 173 LEU A CA 1
ATOM 1446 C C . LEU A 1 173 ? 3.171 11.192 -0.401 1.00 87.81 173 LEU A C 1
ATOM 1448 O O . LEU A 1 173 ? 4.298 11.637 -0.217 1.00 87.81 173 LEU A O 1
ATOM 1452 N N . SER A 1 174 ? 2.101 11.981 -0.362 1.00 79.81 174 SER A N 1
ATOM 1453 C CA . SER A 1 174 ? 2.161 13.416 -0.070 1.00 79.81 174 SER A CA 1
ATOM 1454 C C . SER A 1 174 ? 0.830 13.913 0.483 1.00 79.81 174 SER A C 1
ATOM 1456 O O . SER A 1 174 ? -0.167 13.186 0.481 1.00 79.81 174 SER A O 1
ATOM 1458 N N . GLU A 1 175 ? 0.798 15.173 0.914 1.00 70.25 175 GLU A N 1
ATOM 1459 C CA . GLU A 1 175 ? -0.394 15.828 1.469 1.00 70.25 175 GLU A CA 1
ATOM 1460 C C . GLU A 1 175 ? -1.577 15.907 0.482 1.00 70.25 175 GLU A C 1
ATOM 1462 O O . GLU A 1 175 ? -2.722 16.044 0.900 1.00 70.25 175 GLU A O 1
ATOM 1467 N N . ASN A 1 176 ? -1.342 15.707 -0.820 1.00 72.44 176 ASN A N 1
ATOM 1468 C CA . ASN A 1 176 ? -2.367 15.771 -1.869 1.00 72.44 176 ASN A CA 1
ATOM 1469 C C . ASN A 1 176 ? -3.233 14.497 -1.997 1.00 72.44 176 ASN A C 1
ATOM 1471 O O . ASN A 1 176 ? -3.801 14.249 -3.060 1.00 72.44 176 ASN A O 1
ATOM 1475 N N . ASN A 1 177 ? -3.333 13.666 -0.951 1.00 72.25 177 ASN A N 1
ATOM 1476 C CA . ASN A 1 177 ? -4.111 12.413 -0.944 1.00 72.25 177 ASN A CA 1
ATOM 1477 C C . ASN A 1 177 ? -3.777 11.453 -2.107 1.00 72.25 177 ASN A C 1
ATOM 1479 O O . ASN A 1 177 ? -4.634 10.718 -2.604 1.00 72.25 177 ASN A O 1
ATOM 1483 N N . ILE A 1 178 ? -2.518 11.451 -2.549 1.00 86.56 178 ILE A N 1
ATOM 1484 C CA . ILE A 1 178 ? -2.016 10.484 -3.527 1.00 86.56 178 ILE A CA 1
ATOM 1485 C C . ILE A 1 178 ? -1.636 9.220 -2.763 1.00 86.56 178 ILE A C 1
ATOM 1487 O O . ILE A 1 178 ? -0.723 9.246 -1.939 1.00 86.56 178 ILE A O 1
ATOM 1491 N N . TYR A 1 179 ? -2.333 8.119 -3.045 1.00 91.44 179 TYR A N 1
ATOM 1492 C CA . TYR A 1 179 ? -2.094 6.835 -2.395 1.00 91.44 179 TYR A CA 1
ATOM 1493 C C . TYR A 1 179 ? -1.407 5.852 -3.337 1.00 91.44 179 TYR A C 1
ATOM 1495 O O . TYR A 1 179 ? -1.841 5.640 -4.471 1.00 91.44 179 TYR A O 1
ATOM 1503 N N . CYS A 1 180 ? -0.385 5.187 -2.819 1.00 91.31 180 CYS A N 1
ATOM 1504 C CA . CYS A 1 180 ? 0.395 4.184 -3.519 1.00 91.31 180 CYS A CA 1
ATOM 1505 C C . CYS A 1 180 ? 0.152 2.790 -2.939 1.00 91.31 180 CYS A C 1
ATOM 1507 O O . CYS A 1 180 ? -0.241 2.627 -1.777 1.00 91.31 180 CYS A O 1
ATOM 1509 N N . LYS A 1 181 ? 0.372 1.777 -3.779 1.00 93.25 181 LYS A N 1
ATOM 1510 C CA . LYS A 1 181 ? 0.460 0.377 -3.351 1.00 93.25 181 LYS A CA 1
ATOM 1511 C C . LYS A 1 181 ? 1.817 0.116 -2.688 1.00 93.25 181 LYS A C 1
ATOM 1513 O O . LYS A 1 181 ? 2.779 0.801 -3.041 1.00 93.25 181 LYS A O 1
ATOM 1518 N N . PRO A 1 182 ? 1.943 -0.920 -1.842 1.00 94.00 182 PRO A N 1
ATOM 1519 C CA . PRO A 1 182 ? 3.226 -1.322 -1.265 1.00 94.00 182 PRO A CA 1
ATOM 1520 C C . PRO A 1 182 ? 4.371 -1.498 -2.276 1.00 94.00 182 PRO A C 1
ATOM 1522 O O . PRO A 1 182 ? 5.504 -1.144 -1.981 1.00 94.00 182 PRO A O 1
ATOM 1525 N N . SER A 1 183 ? 4.088 -1.987 -3.488 1.00 90.12 183 SER A N 1
ATOM 1526 C CA . SER A 1 183 ? 5.100 -2.192 -4.538 1.00 90.12 183 SER A CA 1
ATOM 1527 C C . SER A 1 183 ? 5.569 -0.915 -5.249 1.00 90.12 183 SER A C 1
ATOM 1529 O O . SER A 1 183 ? 6.519 -0.973 -6.029 1.00 90.12 183 SER A O 1
ATOM 1531 N N . GLN A 1 184 ? 4.899 0.218 -5.021 1.00 89.81 184 GLN A N 1
ATOM 1532 C CA . GLN A 1 184 ? 5.108 1.478 -5.747 1.00 89.81 184 GLN A CA 1
ATOM 1533 C C . GLN A 1 184 ? 5.883 2.532 -4.948 1.00 89.81 184 GLN A C 1
ATOM 1535 O O . GLN A 1 184 ? 6.161 3.604 -5.485 1.00 89.81 184 GLN A O 1
ATOM 1540 N N . VAL A 1 185 ? 6.175 2.248 -3.680 1.00 92.06 185 VAL A N 1
ATOM 1541 C CA . VAL A 1 185 ? 6.910 3.120 -2.759 1.00 92.06 185 VAL A CA 1
ATOM 1542 C C . VAL A 1 185 ? 8.005 2.325 -2.070 1.00 92.06 185 VAL A C 1
ATOM 1544 O O . VAL A 1 185 ? 7.917 1.099 -1.968 1.00 92.06 185 VAL A O 1
ATOM 1547 N N . PHE A 1 186 ? 9.029 3.025 -1.594 1.00 92.81 186 PHE A N 1
ATOM 1548 C CA . PHE A 1 186 ? 10.207 2.403 -1.005 1.00 92.81 186 PHE A CA 1
ATOM 1549 C C . PHE A 1 186 ? 10.598 3.082 0.302 1.00 92.81 186 PHE A C 1
ATOM 1551 O O . PHE A 1 186 ? 10.452 4.289 0.452 1.00 92.81 186 PHE A O 1
ATOM 1558 N N . ILE A 1 187 ? 11.092 2.311 1.266 1.00 91.12 187 ILE A N 1
ATOM 1559 C CA . ILE A 1 187 ? 11.521 2.847 2.561 1.00 91.12 187 ILE A CA 1
ATOM 1560 C C . ILE A 1 187 ? 12.994 3.199 2.489 1.00 91.12 187 ILE A C 1
ATOM 1562 O O . ILE A 1 187 ? 13.825 2.365 2.129 1.00 91.12 187 ILE A O 1
ATOM 1566 N N . ARG A 1 188 ? 13.347 4.406 2.912 1.00 77.12 188 ARG A N 1
ATOM 1567 C CA . ARG A 1 188 ? 14.749 4.806 2.976 1.00 77.12 188 ARG A CA 1
ATOM 1568 C C . ARG A 1 188 ? 15.518 3.911 3.949 1.00 77.12 188 ARG A C 1
ATOM 1570 O O . ARG A 1 188 ? 15.155 3.790 5.117 1.00 77.12 188 ARG A O 1
ATOM 1577 N N . SER A 1 189 ? 16.599 3.281 3.488 1.00 67.56 189 SER A N 1
ATOM 1578 C CA . SER A 1 189 ? 17.520 2.644 4.427 1.00 67.56 189 SER A CA 1
ATOM 1579 C C . SER A 1 189 ? 18.322 3.730 5.138 1.00 67.56 189 SER A C 1
ATOM 1581 O O . SER A 1 189 ? 19.041 4.496 4.497 1.00 67.56 189 SER A O 1
ATOM 1583 N N . LYS A 1 190 ? 18.244 3.783 6.471 1.00 63.88 190 LYS A N 1
ATOM 1584 C CA . LYS A 1 190 ? 19.123 4.634 7.291 1.00 63.88 190 LYS A CA 1
ATOM 1585 C C . LYS A 1 190 ? 20.599 4.186 7.213 1.00 63.88 190 LYS A C 1
ATOM 1587 O O . LYS A 1 190 ? 21.487 4.921 7.641 1.00 63.88 190 LYS A O 1
ATOM 1592 N N . SER A 1 191 ? 20.875 2.998 6.657 1.00 45.22 191 SER A N 1
ATOM 1593 C CA . SER A 1 191 ? 22.170 2.304 6.734 1.00 45.22 191 SER A CA 1
ATOM 1594 C C . SER A 1 191 ? 23.253 2.750 5.743 1.00 45.22 191 SER A C 1
ATOM 1596 O O . SER A 1 191 ? 24.337 2.180 5.770 1.00 45.22 191 SER A O 1
ATOM 1598 N N . SER A 1 192 ? 23.043 3.765 4.905 1.00 42.47 192 SER A N 1
ATOM 1599 C CA . SER A 1 192 ? 24.138 4.370 4.119 1.00 42.47 192 SER A CA 1
ATOM 1600 C C . SER A 1 192 ? 24.939 5.419 4.910 1.00 42.47 192 SER A C 1
ATOM 1602 O O . SER A 1 192 ? 25.641 6.239 4.330 1.00 42.47 192 SER A O 1
ATOM 1604 N N . THR A 1 193 ? 24.850 5.406 6.246 1.00 38.97 193 THR A N 1
ATOM 1605 C CA . THR A 1 193 ? 25.601 6.303 7.147 1.00 38.97 193 THR A CA 1
ATOM 1606 C C . THR A 1 193 ? 26.738 5.616 7.910 1.00 38.97 193 THR A C 1
ATOM 1608 O O . THR A 1 193 ? 27.494 6.291 8.607 1.00 38.97 193 THR A O 1
ATOM 1611 N N . THR A 1 194 ? 26.919 4.297 7.775 1.00 35.84 194 THR A N 1
ATOM 1612 C CA . THR A 1 194 ? 28.027 3.577 8.434 1.00 35.84 194 THR A CA 1
ATOM 1613 C C . THR A 1 194 ? 29.261 3.359 7.563 1.00 35.84 194 THR A C 1
ATOM 1615 O O . THR A 1 194 ? 30.283 2.920 8.094 1.00 35.84 194 THR A O 1
ATOM 1618 N N . ASP A 1 195 ? 29.237 3.769 6.293 1.00 32.44 195 ASP A N 1
ATOM 1619 C CA . ASP A 1 195 ? 30.472 3.988 5.538 1.00 32.44 195 ASP A CA 1
ATOM 1620 C C . ASP A 1 195 ? 31.063 5.337 5.960 1.00 32.44 195 ASP A C 1
ATOM 1622 O O . ASP A 1 195 ? 30.786 6.407 5.420 1.00 32.44 195 ASP A O 1
ATOM 1626 N N . LYS A 1 196 ? 31.863 5.270 7.026 1.00 45.41 196 LYS A N 1
ATOM 1627 C CA . LYS A 1 196 ? 32.751 6.339 7.473 1.00 45.41 196 LYS A CA 1
ATOM 1628 C C . LYS A 1 196 ? 33.597 6.817 6.288 1.00 45.41 196 LYS A C 1
ATOM 1630 O O . LYS A 1 196 ? 34.464 6.079 5.840 1.00 45.41 196 LYS A O 1
ATOM 1635 N N . ILE A 1 197 ? 33.353 8.047 5.838 1.00 36.88 197 ILE A N 1
ATOM 1636 C CA . ILE A 1 197 ? 34.302 9.145 5.545 1.00 36.88 197 ILE A CA 1
ATOM 1637 C C . ILE A 1 197 ? 33.558 10.141 4.644 1.00 36.88 197 ILE A C 1
ATOM 1639 O O . ILE A 1 197 ? 33.525 9.992 3.429 1.00 36.88 197 ILE A O 1
ATOM 1643 N N . SER A 1 198 ? 32.919 11.140 5.253 1.00 34.91 198 SER A N 1
ATOM 1644 C CA . SER A 1 198 ? 32.849 12.541 4.794 1.00 34.91 198 SER A CA 1
ATOM 1645 C C . SER A 1 198 ? 31.767 13.262 5.598 1.00 34.91 198 SER A C 1
ATOM 1647 O O . SER A 1 198 ? 30.571 13.065 5.416 1.00 34.91 198 SER A O 1
ATOM 1649 N N . GLN A 1 199 ? 32.207 14.102 6.530 1.00 36.28 199 GLN A N 1
ATOM 1650 C CA . GLN A 1 199 ? 31.354 14.883 7.423 1.00 36.28 199 GLN A CA 1
ATOM 1651 C C . GLN A 1 199 ? 30.745 16.130 6.746 1.00 36.28 199 GLN A C 1
ATOM 1653 O O . GLN A 1 199 ? 30.332 17.042 7.450 1.00 36.28 199 GLN A O 1
ATOM 1658 N N . ASP A 1 200 ? 30.641 16.159 5.410 1.00 37.28 200 ASP A N 1
ATOM 1659 C CA . ASP A 1 200 ? 30.292 17.380 4.666 1.00 37.28 200 ASP A CA 1
ATOM 1660 C C . ASP A 1 200 ? 28.974 17.347 3.876 1.00 37.28 200 ASP A C 1
ATOM 1662 O O . ASP A 1 200 ? 28.562 18.386 3.377 1.00 37.28 200 ASP A O 1
ATOM 1666 N N . ASN A 1 201 ? 28.242 16.231 3.765 1.00 39.88 201 ASN A N 1
ATOM 1667 C CA . ASN A 1 201 ? 27.138 16.168 2.792 1.00 39.88 201 ASN A CA 1
ATOM 1668 C C . ASN A 1 201 ? 25.817 15.596 3.330 1.00 39.88 201 ASN A C 1
ATOM 1670 O O . ASN A 1 201 ? 25.320 14.587 2.836 1.00 39.88 201 ASN A O 1
ATOM 1674 N N . ASN A 1 202 ? 25.161 16.310 4.251 1.00 41.91 202 ASN A N 1
ATOM 1675 C CA . ASN A 1 202 ? 23.707 16.143 4.436 1.00 41.91 202 ASN A CA 1
ATOM 1676 C C . ASN A 1 202 ? 22.902 16.603 3.196 1.00 41.91 202 ASN A C 1
ATOM 1678 O O . ASN A 1 202 ? 21.754 16.198 3.038 1.00 41.91 202 ASN A O 1
ATOM 1682 N N . ASN A 1 203 ? 23.508 17.381 2.288 1.00 43.66 203 ASN A N 1
ATOM 1683 C CA . ASN A 1 203 ? 22.852 17.893 1.079 1.00 43.66 203 ASN A CA 1
ATOM 1684 C C . ASN A 1 203 ? 22.818 16.896 -0.094 1.00 43.66 203 ASN A C 1
ATOM 1686 O O . ASN A 1 203 ? 21.900 16.968 -0.907 1.00 43.66 203 ASN A O 1
ATOM 1690 N N . ASN A 1 204 ? 23.756 15.943 -0.186 1.00 45.66 204 ASN A N 1
ATOM 1691 C CA . ASN A 1 204 ? 23.810 15.031 -1.341 1.00 45.66 204 ASN A CA 1
ATOM 1692 C C . ASN A 1 204 ? 22.648 14.032 -1.350 1.00 45.66 204 ASN A C 1
ATOM 1694 O O . ASN A 1 204 ? 22.060 13.786 -2.395 1.00 45.66 204 ASN A O 1
ATOM 1698 N N . ASN A 1 205 ? 22.255 13.521 -0.180 1.00 52.25 205 ASN A N 1
ATOM 1699 C CA . ASN A 1 205 ? 21.137 12.580 -0.091 1.00 52.25 205 ASN A CA 1
ATOM 1700 C C . ASN A 1 205 ? 19.781 13.244 -0.390 1.00 52.25 205 ASN A C 1
ATOM 1702 O O . ASN A 1 205 ? 18.881 12.595 -0.906 1.00 52.25 205 ASN A O 1
ATOM 1706 N N . VAL A 1 206 ? 19.621 14.529 -0.050 1.00 55.88 206 VAL A N 1
ATOM 1707 C CA . VAL A 1 206 ? 18.397 15.291 -0.358 1.00 55.88 206 VAL A CA 1
ATOM 1708 C C . VAL A 1 206 ? 18.298 15.546 -1.859 1.00 55.88 206 VAL A C 1
ATOM 1710 O O . VAL A 1 206 ? 17.223 15.401 -2.433 1.00 55.88 206 VAL A O 1
ATOM 1713 N N . PHE A 1 207 ? 19.428 15.866 -2.496 1.00 55.97 207 PHE A N 1
ATOM 1714 C CA . PHE A 1 207 ? 19.492 16.042 -3.940 1.00 55.97 207 PHE A CA 1
ATOM 1715 C C . PHE A 1 207 ? 19.181 14.734 -4.681 1.00 55.97 207 PHE A C 1
ATOM 1717 O O . PHE A 1 207 ? 18.361 14.742 -5.590 1.00 55.97 207 PHE A O 1
ATOM 1724 N N . ASP A 1 208 ? 19.740 13.595 -4.261 1.00 70.62 208 ASP A N 1
ATOM 1725 C CA . ASP A 1 208 ? 19.447 12.299 -4.889 1.00 70.62 208 ASP A CA 1
ATOM 1726 C C . ASP A 1 208 ? 17.967 11.892 -4.752 1.00 70.62 208 ASP A C 1
ATOM 1728 O O . ASP A 1 208 ? 17.381 11.392 -5.715 1.00 70.62 208 ASP A O 1
ATOM 1732 N N . ASP A 1 209 ? 17.332 12.165 -3.606 1.00 74.38 209 ASP A N 1
ATOM 1733 C CA . ASP A 1 209 ? 15.902 11.900 -3.393 1.00 74.38 209 ASP A CA 1
ATOM 1734 C C . ASP A 1 209 ? 15.022 12.801 -4.275 1.00 74.38 209 ASP A C 1
ATOM 1736 O O . ASP A 1 209 ? 14.055 12.337 -4.884 1.00 74.38 209 ASP A O 1
ATOM 1740 N N . GLU A 1 210 ? 15.360 14.088 -4.388 1.00 82.19 210 GLU A N 1
ATOM 1741 C CA . GLU A 1 210 ? 14.643 15.031 -5.249 1.00 82.19 210 GLU A CA 1
ATOM 1742 C C . GLU A 1 210 ? 14.795 14.674 -6.734 1.00 82.19 210 GLU A C 1
ATOM 1744 O O . GLU A 1 210 ? 13.823 14.729 -7.494 1.00 82.19 210 GLU A O 1
ATOM 1749 N N . ILE A 1 211 ? 15.991 14.235 -7.138 1.00 87.75 211 ILE A N 1
ATOM 1750 C CA . ILE A 1 211 ? 16.260 13.749 -8.490 1.00 87.75 211 ILE A CA 1
ATOM 1751 C C . ILE A 1 211 ? 15.545 12.425 -8.759 1.00 87.75 211 ILE A C 1
ATOM 1753 O O . ILE A 1 211 ? 15.079 12.234 -9.879 1.00 87.75 211 ILE A O 1
ATOM 1757 N N . ALA A 1 212 ? 15.422 11.520 -7.787 1.00 87.69 212 ALA A N 1
ATOM 1758 C CA . ALA A 1 212 ? 14.712 10.248 -7.947 1.00 87.69 212 ALA A CA 1
ATOM 1759 C C . ALA A 1 212 ? 13.182 10.413 -7.982 1.00 87.69 212 ALA A C 1
ATOM 1761 O O . ALA A 1 212 ? 12.482 9.624 -8.633 1.00 87.69 212 ALA A O 1
ATOM 1762 N N . ARG A 1 213 ? 12.664 11.441 -7.297 1.00 87.38 213 ARG A N 1
ATOM 1763 C CA . ARG A 1 213 ? 11.233 11.684 -7.098 1.00 87.38 213 ARG A CA 1
ATOM 1764 C C . ARG A 1 213 ? 10.456 11.706 -8.412 1.00 87.38 213 ARG A C 1
ATOM 1766 O O . ARG A 1 213 ? 10.859 12.310 -9.407 1.00 87.38 213 ARG A O 1
ATOM 1773 N N . GLY A 1 214 ? 9.294 11.055 -8.410 1.00 86.06 214 GLY A N 1
ATOM 1774 C CA . GLY A 1 214 ? 8.453 10.909 -9.598 1.00 86.06 214 GLY A CA 1
ATOM 1775 C C . GLY A 1 214 ? 8.847 9.739 -10.503 1.00 86.06 214 GLY A C 1
ATOM 1776 O O . GLY A 1 214 ? 8.008 9.301 -11.287 1.00 86.06 214 GLY A O 1
ATOM 1777 N N . LEU A 1 215 ? 10.058 9.182 -10.365 1.00 91.62 215 LEU A N 1
ATOM 1778 C CA . LEU A 1 215 ? 10.398 7.857 -10.889 1.00 91.62 215 LEU A CA 1
ATOM 1779 C C . LEU A 1 215 ? 10.340 6.822 -9.766 1.00 91.62 215 LEU A C 1
ATOM 1781 O O . LEU A 1 215 ? 9.494 5.928 -9.807 1.00 91.62 215 LEU A O 1
ATOM 1785 N N . ILE A 1 216 ? 11.177 6.987 -8.742 1.00 92.12 216 ILE A N 1
ATOM 1786 C CA . ILE A 1 216 ? 11.218 6.146 -7.543 1.00 92.12 216 ILE A CA 1
ATOM 1787 C C . ILE A 1 216 ? 10.830 7.018 -6.355 1.00 92.12 216 ILE A C 1
ATOM 1789 O O . ILE A 1 216 ? 11.503 7.996 -6.047 1.00 92.12 216 ILE A O 1
ATOM 1793 N N . ASP A 1 217 ? 9.729 6.662 -5.700 1.00 90.19 217 ASP A N 1
ATOM 1794 C CA . ASP A 1 217 ? 9.203 7.436 -4.583 1.00 90.19 217 ASP A CA 1
ATOM 1795 C C . ASP A 1 217 ? 9.579 6.784 -3.252 1.00 90.19 217 ASP A C 1
ATOM 1797 O O . ASP A 1 217 ? 9.151 5.665 -2.947 1.00 90.19 217 ASP A O 1
ATOM 1801 N N . TYR A 1 218 ? 10.371 7.505 -2.461 1.00 90.12 218 TYR A N 1
ATOM 1802 C CA . TYR A 1 218 ? 10.756 7.093 -1.119 1.00 90.12 218 TYR A CA 1
ATOM 1803 C C . TYR A 1 218 ? 9.827 7.690 -0.062 1.00 90.12 218 TYR A C 1
ATOM 1805 O O . TYR A 1 218 ? 9.343 8.813 -0.192 1.00 90.12 218 TYR A O 1
ATOM 1813 N N . ILE A 1 219 ? 9.595 6.921 0.996 1.00 91.06 219 ILE A N 1
ATOM 1814 C CA . ILE A 1 219 ? 8.803 7.296 2.164 1.00 91.06 219 ILE A CA 1
ATOM 1815 C C . ILE A 1 219 ? 9.590 7.017 3.445 1.00 91.06 219 ILE A C 1
ATOM 1817 O O . ILE A 1 219 ? 10.415 6.100 3.507 1.00 91.06 219 ILE A O 1
ATOM 1821 N N . ASP A 1 220 ? 9.294 7.799 4.477 1.00 91.31 220 ASP A N 1
ATOM 1822 C CA . ASP A 1 220 ? 9.755 7.557 5.838 1.00 91.31 220 ASP A CA 1
ATOM 1823 C C . ASP A 1 220 ? 8.681 8.025 6.826 1.00 91.31 220 ASP A C 1
ATOM 1825 O O . ASP A 1 220 ? 8.341 9.207 6.875 1.00 91.31 220 ASP A O 1
ATOM 1829 N N . TYR A 1 221 ? 8.136 7.088 7.600 1.00 91.88 221 TYR A N 1
ATOM 1830 C CA . TYR A 1 221 ? 7.142 7.362 8.636 1.00 91.88 221 TYR A CA 1
ATOM 1831 C C . TYR A 1 221 ? 7.658 7.076 10.055 1.00 91.88 221 TYR A C 1
ATOM 1833 O O . TYR A 1 221 ? 6.862 7.017 10.992 1.00 91.88 221 TYR A O 1
ATOM 1841 N N . GLY A 1 222 ? 8.969 6.889 10.228 1.00 91.69 222 GLY A N 1
ATOM 1842 C CA . GLY A 1 222 ? 9.565 6.456 11.492 1.00 91.69 222 GLY A CA 1
ATOM 1843 C C . GLY A 1 222 ? 9.689 4.936 11.614 1.00 91.69 222 GLY A C 1
ATOM 1844 O O . GLY A 1 222 ? 9.128 4.177 10.824 1.00 91.69 222 GLY A O 1
ATOM 1845 N N . ASP A 1 223 ? 10.466 4.481 12.596 1.00 92.25 223 ASP A N 1
ATOM 1846 C CA . ASP A 1 223 ? 10.951 3.097 12.665 1.00 92.25 223 ASP A CA 1
ATOM 1847 C C . ASP A 1 223 ? 9.825 2.073 12.859 1.00 92.25 223 ASP A C 1
ATOM 1849 O O . ASP A 1 223 ? 9.788 1.051 12.169 1.00 92.25 223 ASP A O 1
ATOM 1853 N N . GLU A 1 224 ? 8.862 2.355 13.734 1.00 94.31 224 GLU A N 1
ATOM 1854 C CA . GLU A 1 224 ? 7.733 1.467 14.016 1.00 94.31 224 GLU A CA 1
ATOM 1855 C C . GLU A 1 224 ? 6.788 1.355 12.815 1.00 94.31 224 GLU A C 1
ATOM 1857 O O . GLU A 1 224 ? 6.379 0.257 12.428 1.00 94.31 224 GLU A O 1
ATOM 1862 N N . ALA A 1 225 ? 6.469 2.488 12.187 1.00 95.00 225 ALA A N 1
ATOM 1863 C CA . ALA A 1 225 ? 5.613 2.540 11.009 1.00 95.00 225 ALA A CA 1
ATOM 1864 C C . ALA A 1 225 ? 6.269 1.865 9.799 1.00 95.00 225 ALA A C 1
ATOM 1866 O O . ALA A 1 225 ? 5.640 1.061 9.108 1.00 95.00 225 ALA A O 1
ATOM 1867 N N . ASN A 1 226 ? 7.551 2.148 9.565 1.00 95.19 226 ASN A N 1
ATOM 1868 C CA . ASN A 1 226 ? 8.321 1.532 8.494 1.00 95.19 226 ASN A CA 1
ATOM 1869 C C . ASN A 1 226 ? 8.465 0.020 8.714 1.00 95.19 226 ASN A C 1
ATOM 1871 O O . ASN A 1 226 ? 8.384 -0.732 7.748 1.00 95.19 226 ASN A O 1
ATOM 1875 N N . SER A 1 227 ? 8.600 -0.446 9.960 1.00 95.44 227 SER A N 1
ATOM 1876 C CA . SER A 1 227 ? 8.630 -1.881 10.280 1.00 95.44 227 SER A CA 1
ATOM 1877 C C . SER A 1 227 ? 7.344 -2.588 9.851 1.00 95.44 227 SER A C 1
ATOM 1879 O O . SER A 1 227 ? 7.406 -3.625 9.190 1.00 95.44 227 SER A O 1
ATOM 1881 N N . PHE A 1 228 ? 6.176 -1.998 10.132 1.00 96.06 228 PHE A N 1
ATOM 1882 C CA . PHE A 1 228 ? 4.905 -2.522 9.625 1.00 96.06 228 PHE A CA 1
ATOM 1883 C C . PHE A 1 228 ? 4.884 -2.569 8.093 1.00 96.06 228 PHE A C 1
ATOM 1885 O O . PHE A 1 228 ? 4.521 -3.590 7.509 1.00 96.06 228 PHE A O 1
ATOM 1892 N N . LEU A 1 229 ? 5.310 -1.487 7.437 1.00 95.88 229 LEU A N 1
ATOM 1893 C CA . LEU A 1 229 ? 5.345 -1.398 5.978 1.00 95.88 229 LEU A CA 1
ATOM 1894 C C . LEU A 1 229 ? 6.286 -2.439 5.337 1.00 95.88 229 LEU A C 1
ATOM 1896 O O . LEU A 1 229 ? 5.922 -3.065 4.340 1.00 95.88 229 LEU A O 1
ATOM 1900 N N . LEU A 1 230 ? 7.458 -2.685 5.927 1.00 94.94 230 LEU A N 1
ATOM 1901 C CA . LEU A 1 230 ? 8.367 -3.759 5.509 1.00 94.94 230 LEU A CA 1
ATOM 1902 C C . LEU A 1 230 ? 7.692 -5.130 5.627 1.00 94.94 230 LEU A C 1
ATOM 1904 O O . LEU A 1 230 ? 7.739 -5.935 4.695 1.00 94.94 230 LEU A O 1
ATOM 1908 N N . ASN A 1 231 ? 6.997 -5.369 6.740 1.00 94.56 231 ASN A N 1
ATOM 1909 C CA . ASN A 1 231 ? 6.307 -6.629 7.008 1.00 94.56 231 ASN A CA 1
ATOM 1910 C C . ASN A 1 231 ? 5.141 -6.910 6.038 1.00 94.56 231 ASN A C 1
ATOM 1912 O O . ASN A 1 231 ? 4.782 -8.068 5.830 1.00 94.56 231 ASN A O 1
ATOM 1916 N N . ILE A 1 232 ? 4.573 -5.879 5.403 1.00 94.06 232 ILE A N 1
ATOM 1917 C CA . ILE A 1 232 ? 3.535 -6.019 4.364 1.00 94.06 232 ILE A CA 1
ATOM 1918 C C . ILE A 1 232 ? 4.089 -5.984 2.929 1.00 94.06 232 ILE A C 1
ATOM 1920 O O . ILE A 1 232 ? 3.314 -5.983 1.970 1.00 94.06 232 ILE A O 1
ATOM 1924 N N . GLY A 1 233 ? 5.415 -5.960 2.764 1.00 91.81 233 GLY A N 1
ATOM 1925 C CA . GLY A 1 233 ? 6.083 -6.107 1.471 1.00 91.81 233 GLY A CA 1
ATOM 1926 C C . GLY A 1 233 ? 6.585 -4.818 0.820 1.00 91.81 233 GLY A C 1
ATOM 1927 O O . GLY A 1 233 ? 7.059 -4.885 -0.318 1.00 91.81 233 GLY A O 1
ATOM 1928 N N . VAL A 1 234 ? 6.531 -3.670 1.506 1.00 94.19 234 VAL A N 1
ATOM 1929 C CA . VAL A 1 234 ? 7.303 -2.489 1.082 1.00 94.19 234 VAL A CA 1
ATOM 1930 C C . VAL A 1 234 ? 8.790 -2.828 1.192 1.00 94.19 234 VAL A C 1
ATOM 1932 O O . VAL A 1 234 ? 9.207 -3.549 2.094 1.00 94.19 234 VAL A O 1
ATOM 1935 N N . ARG A 1 235 ? 9.608 -2.355 0.251 1.00 92.56 235 ARG A N 1
ATOM 1936 C CA . ARG A 1 235 ? 11.047 -2.664 0.201 1.00 92.56 235 ARG A CA 1
ATOM 1937 C C . ARG A 1 235 ? 11.882 -1.403 0.313 1.00 92.56 235 ARG A C 1
ATOM 1939 O O . ARG A 1 235 ? 11.377 -0.306 0.114 1.00 92.56 235 ARG A O 1
ATOM 1946 N N . HIS A 1 236 ? 13.176 -1.565 0.562 1.00 90.06 236 HIS A N 1
ATOM 1947 C CA . HIS A 1 236 ? 14.115 -0.444 0.499 1.00 90.06 236 HIS A CA 1
ATOM 1948 C C . HIS A 1 236 ? 14.434 -0.003 -0.929 1.00 90.06 236 HIS A C 1
ATOM 1950 O O . HIS A 1 236 ? 14.695 1.168 -1.170 1.00 90.06 236 HIS A O 1
ATOM 1956 N N . PHE A 1 237 ? 14.386 -0.941 -1.877 1.00 87.00 237 PHE A N 1
ATOM 1957 C CA . PHE A 1 237 ? 14.700 -0.700 -3.279 1.00 87.00 237 PHE A CA 1
ATOM 1958 C C . PHE A 1 237 ? 13.747 -1.488 -4.186 1.00 87.00 237 PHE A C 1
ATOM 1960 O O . PHE A 1 237 ? 13.272 -2.563 -3.786 1.00 87.00 237 PHE A O 1
ATOM 1967 N N . PRO A 1 238 ? 13.466 -0.989 -5.403 1.00 90.88 238 PRO A N 1
ATOM 1968 C CA . PRO A 1 238 ? 12.687 -1.733 -6.382 1.00 90.88 238 PRO A CA 1
ATOM 1969 C C . PRO A 1 238 ? 13.384 -3.041 -6.759 1.00 90.88 238 PRO A C 1
ATOM 1971 O O . PRO A 1 238 ? 14.598 -3.090 -6.950 1.00 90.88 238 PRO A O 1
ATOM 1974 N N . SER A 1 239 ? 12.600 -4.113 -6.906 1.00 90.50 239 SER A N 1
ATOM 1975 C CA . SER A 1 239 ? 13.052 -5.283 -7.664 1.00 90.50 239 SER A CA 1
ATOM 1976 C C . SER A 1 239 ? 13.271 -4.895 -9.129 1.00 90.50 239 SER A C 1
ATOM 1978 O O . SER A 1 239 ? 12.766 -3.870 -9.581 1.00 90.50 239 SER A O 1
ATOM 1980 N N . ALA A 1 240 ? 13.973 -5.724 -9.901 1.00 92.19 240 ALA A N 1
ATOM 1981 C CA . ALA A 1 240 ? 14.146 -5.471 -11.331 1.00 92.19 240 ALA A CA 1
ATOM 1982 C C . ALA A 1 240 ? 12.804 -5.392 -12.079 1.00 92.19 240 ALA A C 1
ATOM 1984 O O . ALA A 1 240 ? 12.631 -4.539 -12.941 1.00 92.19 240 ALA A O 1
ATOM 1985 N N . GLU A 1 241 ? 11.838 -6.232 -11.702 1.00 92.69 241 GLU A N 1
ATOM 1986 C CA . GLU A 1 241 ? 10.475 -6.199 -12.245 1.00 92.69 241 GLU A CA 1
ATOM 1987 C C . GLU A 1 241 ? 9.774 -4.873 -11.923 1.00 92.69 241 GLU A C 1
ATOM 1989 O O . GLU A 1 241 ? 9.288 -4.199 -12.830 1.00 92.69 241 GLU A O 1
ATOM 1994 N N . ASN A 1 242 ? 9.805 -4.439 -10.655 1.00 91.62 242 ASN A N 1
ATOM 1995 C CA . ASN A 1 242 ? 9.219 -3.158 -10.259 1.00 91.62 242 ASN A CA 1
ATOM 1996 C C . ASN A 1 242 ? 9.935 -1.989 -10.941 1.00 91.62 242 ASN A C 1
ATOM 1998 O O . ASN A 1 242 ? 9.287 -1.044 -11.370 1.00 91.62 242 ASN A O 1
ATOM 2002 N N . LEU A 1 243 ? 11.264 -2.035 -11.054 1.00 94.06 243 LEU A N 1
ATOM 2003 C CA . LEU A 1 243 ? 12.043 -0.986 -11.702 1.00 94.06 243 LEU A CA 1
ATOM 2004 C C . LEU A 1 243 ? 11.689 -0.874 -13.188 1.00 94.06 243 LEU A C 1
ATOM 2006 O O . LEU A 1 243 ? 11.465 0.231 -13.672 1.00 94.06 243 LEU A O 1
ATOM 2010 N N . ALA A 1 244 ? 11.586 -2.002 -13.893 1.00 95.00 244 ALA A N 1
ATOM 2011 C CA . ALA A 1 244 ? 11.139 -2.038 -15.281 1.00 95.00 244 ALA A CA 1
ATOM 2012 C C . ALA A 1 244 ? 9.743 -1.415 -15.441 1.00 95.00 244 ALA A C 1
ATOM 2014 O O . ALA A 1 244 ? 9.549 -0.559 -16.305 1.00 95.00 244 ALA A O 1
ATOM 2015 N N . ASP A 1 245 ? 8.802 -1.772 -14.566 1.00 93.38 245 ASP A N 1
ATOM 2016 C CA . ASP A 1 245 ? 7.461 -1.185 -14.555 1.00 93.38 245 ASP A CA 1
ATOM 2017 C C . ASP A 1 245 ? 7.485 0.328 -14.305 1.00 93.38 245 ASP A C 1
ATOM 2019 O O . ASP A 1 245 ? 6.819 1.078 -15.017 1.00 93.38 245 ASP A O 1
ATOM 2023 N N . LEU A 1 246 ? 8.289 0.802 -13.349 1.00 93.75 246 LEU A N 1
ATOM 2024 C CA . LEU A 1 246 ? 8.431 2.231 -13.060 1.00 93.75 246 LEU A CA 1
ATOM 2025 C C . LEU A 1 246 ? 9.003 3.000 -14.259 1.00 93.75 246 LEU A C 1
ATOM 2027 O O . LEU A 1 246 ? 8.477 4.060 -14.596 1.00 93.75 246 LEU A O 1
ATOM 2031 N N . LEU A 1 247 ? 10.029 2.470 -14.934 1.00 95.31 247 LEU A N 1
ATOM 2032 C CA . LEU A 1 247 ? 10.603 3.095 -16.133 1.00 95.31 247 LEU A CA 1
ATOM 2033 C C . LEU A 1 247 ? 9.580 3.164 -17.276 1.00 95.31 247 LEU A C 1
ATOM 2035 O O . LEU A 1 247 ? 9.482 4.184 -17.951 1.00 95.31 247 LEU A O 1
ATOM 2039 N N . ILE A 1 248 ? 8.771 2.120 -17.466 1.00 95.56 248 ILE A N 1
ATOM 2040 C CA . ILE A 1 248 ? 7.716 2.109 -18.489 1.00 95.56 248 ILE A CA 1
ATOM 2041 C C . ILE A 1 248 ? 6.603 3.113 -18.153 1.00 95.56 248 ILE A C 1
ATOM 2043 O O . ILE A 1 248 ? 6.172 3.884 -19.015 1.00 95.56 248 ILE A O 1
ATOM 2047 N N . ASP A 1 249 ? 6.119 3.098 -16.912 1.00 93.06 249 ASP A N 1
ATOM 2048 C CA . ASP A 1 249 ? 4.879 3.780 -16.542 1.00 93.06 249 ASP A CA 1
ATOM 2049 C C . ASP A 1 249 ? 5.102 5.249 -16.152 1.00 93.06 249 ASP A C 1
ATOM 2051 O O . ASP A 1 249 ? 4.223 6.087 -16.372 1.00 93.06 249 ASP A O 1
ATOM 2055 N N . ARG A 1 250 ? 6.271 5.592 -15.590 1.00 92.75 250 ARG A N 1
ATOM 2056 C CA . ARG A 1 250 ? 6.522 6.918 -14.998 1.00 92.75 250 ARG A CA 1
ATOM 2057 C C . ARG A 1 250 ? 7.459 7.817 -15.792 1.00 92.75 250 ARG A C 1
ATOM 2059 O O . ARG A 1 250 ? 7.474 9.015 -15.517 1.00 92.75 250 ARG A O 1
ATOM 2066 N N . GLN A 1 251 ? 8.170 7.316 -16.807 1.00 93.69 251 GLN A N 1
ATOM 2067 C CA . GLN A 1 251 ? 9.155 8.116 -17.561 1.00 93.69 251 GLN A CA 1
ATOM 2068 C C . GLN A 1 251 ? 8.614 9.465 -18.064 1.00 93.69 251 GLN A C 1
ATOM 2070 O O . GLN A 1 251 ? 9.289 10.486 -17.939 1.00 93.69 251 GLN A O 1
ATOM 2075 N N . LYS A 1 252 ? 7.357 9.508 -18.533 1.00 90.81 252 LYS A N 1
ATOM 2076 C CA . LYS A 1 252 ? 6.742 10.749 -19.033 1.00 90.81 252 LYS A CA 1
ATOM 2077 C C . LYS A 1 252 ? 6.566 11.795 -17.940 1.00 90.81 252 LYS A C 1
ATOM 2079 O O . LYS A 1 252 ? 6.750 12.981 -18.188 1.00 90.81 252 LYS A O 1
ATOM 2084 N N . ILE A 1 253 ? 6.159 11.356 -16.751 1.00 89.44 253 ILE A N 1
ATOM 2085 C CA . ILE A 1 253 ? 5.959 12.234 -15.595 1.00 89.44 253 ILE A CA 1
ATOM 2086 C C . ILE A 1 253 ? 7.324 12.681 -15.075 1.00 89.44 253 ILE A C 1
ATOM 2088 O O . ILE A 1 253 ? 7.515 13.860 -14.791 1.00 89.44 253 ILE A O 1
ATOM 2092 N N . TYR A 1 254 ? 8.281 11.757 -15.018 1.00 92.19 254 TYR A N 1
ATOM 2093 C CA . TYR A 1 254 ? 9.621 12.000 -14.508 1.00 92.19 254 TYR A CA 1
ATOM 2094 C C . TYR A 1 254 ? 10.385 13.081 -15.287 1.00 92.19 254 TYR A C 1
ATOM 2096 O O . TYR A 1 254 ? 10.970 13.987 -14.685 1.00 92.19 254 TYR A O 1
ATOM 2104 N N . PHE A 1 255 ? 10.330 13.024 -16.622 1.00 90.94 255 PHE A N 1
ATOM 2105 C CA . PHE A 1 255 ? 11.003 13.974 -17.513 1.00 90.94 255 PHE A CA 1
ATOM 2106 C C . PHE A 1 255 ? 10.142 15.173 -17.932 1.00 90.94 255 PHE A C 1
ATOM 2108 O O . PHE A 1 255 ? 10.575 15.976 -18.761 1.00 90.94 255 PHE A O 1
ATOM 2115 N N . LYS A 1 256 ? 8.934 15.335 -17.377 1.00 88.06 256 LYS A N 1
ATOM 2116 C CA . LYS A 1 256 ? 8.101 16.508 -17.660 1.00 88.06 256 LYS A CA 1
ATOM 2117 C C . LYS A 1 256 ? 8.842 17.778 -17.220 1.00 88.06 256 LYS A C 1
ATOM 2119 O O . LYS A 1 256 ? 9.151 17.933 -16.040 1.00 88.06 256 LYS A O 1
ATOM 2124 N N . ARG A 1 257 ? 9.123 18.679 -18.169 1.00 79.44 257 ARG A N 1
ATOM 2125 C CA . ARG A 1 257 ? 9.723 19.989 -17.882 1.00 79.44 257 ARG A CA 1
ATOM 2126 C C . ARG A 1 257 ? 8.673 20.917 -17.274 1.00 79.44 257 ARG A C 1
ATOM 2128 O O . ARG A 1 257 ? 7.592 21.079 -17.839 1.00 79.44 257 ARG A O 1
ATOM 2135 N N . ASN A 1 258 ? 9.023 21.528 -16.150 1.00 76.00 258 ASN A N 1
ATOM 2136 C CA . ASN A 1 258 ? 8.327 22.682 -15.581 1.00 76.00 258 ASN A CA 1
ATOM 2137 C C . ASN A 1 258 ? 9.208 23.929 -15.771 1.00 76.00 258 ASN A C 1
ATOM 2139 O O . ASN A 1 258 ? 10.398 23.783 -16.057 1.00 76.00 258 ASN A O 1
ATOM 2143 N N . GLU A 1 259 ? 8.652 25.128 -15.580 1.00 65.31 259 GLU A N 1
ATOM 2144 C CA . GLU A 1 259 ? 9.376 26.407 -15.732 1.00 65.31 259 GLU A CA 1
ATOM 2145 C C . GLU A 1 259 ? 10.669 26.472 -14.889 1.00 65.31 259 GLU A C 1
ATOM 2147 O O . GLU A 1 259 ? 11.655 27.052 -15.332 1.00 65.31 259 GLU A O 1
ATOM 2152 N N . ASP A 1 260 ? 10.716 25.764 -13.755 1.00 65.25 260 ASP A N 1
ATOM 2153 C CA . ASP A 1 260 ? 11.875 25.710 -12.847 1.00 65.25 260 ASP A CA 1
ATOM 2154 C C . ASP A 1 260 ? 12.908 24.609 -13.174 1.00 65.25 260 ASP A C 1
ATOM 2156 O O . ASP A 1 260 ? 13.888 24.427 -12.448 1.00 65.25 260 ASP A O 1
ATOM 2160 N N . THR A 1 261 ? 12.707 23.808 -14.229 1.00 76.69 261 THR A N 1
ATOM 2161 C CA . THR A 1 261 ? 13.628 22.695 -14.533 1.00 76.69 261 THR A CA 1
ATOM 2162 C C . THR A 1 261 ? 14.887 23.213 -15.222 1.00 76.69 261 THR A C 1
ATOM 2164 O O . THR A 1 261 ? 14.906 23.383 -16.439 1.00 76.69 261 THR A O 1
ATOM 2167 N N . SER A 1 262 ? 15.952 23.427 -14.449 1.00 83.19 262 SER A N 1
ATOM 2168 C CA . SER A 1 262 ? 17.264 23.780 -14.997 1.00 83.19 262 SER A CA 1
ATOM 2169 C C . SER A 1 262 ? 17.895 22.616 -15.773 1.00 83.19 262 SER A C 1
ATOM 2171 O O . SER A 1 262 ? 17.642 21.438 -15.493 1.00 83.19 262 SER A O 1
ATOM 2173 N N . ASP A 1 263 ? 18.791 22.932 -16.712 1.00 83.31 263 ASP A N 1
ATOM 2174 C CA . ASP A 1 263 ? 19.549 21.921 -17.464 1.00 83.31 263 ASP A CA 1
ATOM 2175 C C . ASP A 1 263 ? 20.393 21.017 -16.550 1.00 83.31 263 ASP A C 1
ATOM 2177 O O . ASP A 1 263 ? 20.624 19.846 -16.864 1.00 83.31 263 ASP A O 1
ATOM 2181 N N . GLN A 1 264 ? 20.816 21.525 -15.387 1.00 84.56 264 GLN A N 1
ATOM 2182 C CA . GLN A 1 264 ? 21.543 20.746 -14.381 1.00 84.56 264 GLN A CA 1
ATOM 2183 C C . GLN A 1 264 ? 20.654 19.663 -13.757 1.00 84.56 264 GLN A C 1
ATOM 2185 O O . GLN A 1 264 ? 21.070 18.508 -13.667 1.00 84.56 264 GLN A O 1
ATOM 2190 N N . VAL A 1 265 ? 19.414 20.006 -13.387 1.00 86.12 265 VAL A N 1
ATOM 2191 C CA . VAL A 1 265 ? 18.435 19.046 -12.848 1.00 86.12 265 VAL A CA 1
ATOM 2192 C C . VAL A 1 265 ? 18.079 18.006 -13.904 1.00 86.12 265 VAL A C 1
ATOM 2194 O O . VAL A 1 265 ? 18.036 16.813 -13.610 1.00 86.12 265 VAL A O 1
ATOM 2197 N N . LEU A 1 266 ? 17.872 18.435 -15.152 1.00 87.75 266 LEU A N 1
ATOM 2198 C CA . LEU A 1 266 ? 17.592 17.516 -16.251 1.00 87.75 266 LEU A CA 1
ATOM 2199 C C . LEU A 1 266 ? 18.750 16.533 -16.472 1.00 87.75 266 LEU A C 1
ATOM 2201 O O . LEU A 1 266 ? 18.518 15.330 -16.569 1.00 87.75 266 LEU A O 1
ATOM 2205 N N . SER A 1 267 ? 19.989 17.027 -16.484 1.00 87.12 267 SER A N 1
ATOM 2206 C CA . SER A 1 267 ? 21.189 16.194 -16.633 1.00 87.12 267 SER A CA 1
ATOM 2207 C C . SER A 1 267 ? 21.330 15.186 -15.488 1.00 87.12 267 SER A C 1
ATOM 2209 O O . SER A 1 267 ? 21.648 14.018 -15.719 1.00 87.12 267 SER A O 1
ATOM 2211 N N . ALA A 1 268 ? 21.033 15.600 -14.252 1.00 88.81 268 ALA A N 1
ATOM 2212 C CA . ALA A 1 268 ? 21.022 14.710 -13.095 1.00 88.81 268 ALA A CA 1
ATOM 2213 C C . ALA A 1 268 ? 19.930 13.629 -13.205 1.00 88.81 268 ALA A C 1
ATOM 2215 O O . ALA A 1 268 ? 20.212 12.456 -12.956 1.00 88.81 268 ALA A O 1
ATOM 2216 N N . LYS A 1 269 ? 18.721 13.983 -13.666 1.00 91.38 269 LYS A N 1
ATOM 2217 C CA . LYS A 1 269 ? 17.637 13.021 -13.933 1.00 91.38 269 LYS A CA 1
ATOM 2218 C C . LYS A 1 269 ? 18.003 12.005 -15.009 1.00 91.38 269 LYS A C 1
ATOM 2220 O O . LYS A 1 269 ? 17.758 10.814 -14.836 1.00 91.38 269 LYS A O 1
ATOM 2225 N N . VAL A 1 270 ? 18.610 12.454 -16.109 1.00 91.12 270 VAL A N 1
ATOM 2226 C CA . VAL A 1 270 ? 19.094 11.562 -17.174 1.00 91.12 270 VA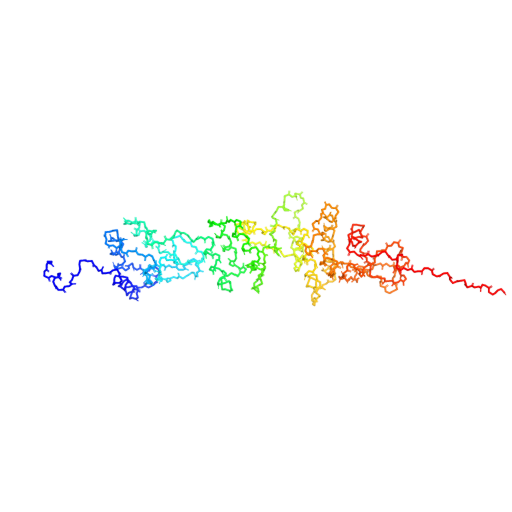L A CA 1
ATOM 2227 C C . VAL A 1 270 ? 20.126 10.590 -16.611 1.00 91.12 270 VAL A C 1
ATOM 2229 O O . VAL A 1 270 ? 19.978 9.385 -16.786 1.00 91.12 270 VAL A O 1
ATOM 2232 N N . ARG A 1 271 ? 21.112 11.079 -15.849 1.00 90.88 271 ARG A N 1
ATOM 2233 C CA . ARG A 1 271 ? 22.119 10.228 -15.197 1.00 90.88 271 ARG A CA 1
ATOM 2234 C C . ARG A 1 271 ? 21.491 9.203 -14.248 1.00 90.88 271 ARG A C 1
ATOM 2236 O O . ARG A 1 271 ? 21.871 8.033 -14.277 1.00 90.88 271 ARG A O 1
ATOM 2243 N N . PHE A 1 272 ? 20.527 9.616 -13.427 1.00 92.12 272 PHE A N 1
ATOM 2244 C CA . PHE A 1 272 ? 19.802 8.716 -12.528 1.00 92.12 272 PHE A CA 1
ATOM 2245 C C . PHE A 1 272 ? 19.029 7.635 -13.299 1.00 92.12 272 PHE A C 1
ATOM 2247 O O . PHE A 1 272 ? 19.096 6.450 -12.963 1.00 92.12 272 PHE A O 1
ATOM 2254 N N . TYR A 1 273 ? 18.352 8.023 -14.380 1.00 94.06 273 TYR A N 1
ATOM 2255 C CA . TYR A 1 273 ? 17.637 7.105 -15.262 1.00 94.06 273 TYR A CA 1
ATOM 2256 C C . TYR A 1 273 ? 18.590 6.108 -15.940 1.00 94.06 273 TYR A C 1
ATOM 2258 O O . TYR A 1 273 ? 18.323 4.906 -15.941 1.00 94.06 273 TYR A O 1
ATOM 2266 N N . THR A 1 274 ? 19.744 6.567 -16.436 1.00 93.19 274 THR A N 1
ATOM 2267 C CA . THR A 1 274 ? 20.806 5.705 -16.980 1.00 93.19 274 THR A CA 1
ATOM 2268 C C . THR A 1 274 ? 21.289 4.694 -15.943 1.00 93.19 274 THR A C 1
ATOM 2270 O O . THR A 1 274 ? 21.385 3.507 -16.248 1.00 93.19 274 THR A O 1
ATOM 2273 N N . ASN A 1 275 ? 21.509 5.112 -14.692 1.00 92.25 275 ASN A N 1
ATOM 2274 C CA . ASN A 1 275 ? 21.883 4.191 -13.614 1.00 92.25 275 ASN A CA 1
ATOM 2275 C C . ASN A 1 275 ? 20.813 3.111 -13.383 1.00 92.25 275 ASN A C 1
ATOM 2277 O O . ASN A 1 275 ? 21.155 1.942 -13.203 1.00 92.25 275 ASN A O 1
ATOM 2281 N N . CYS A 1 276 ? 19.525 3.463 -13.445 1.00 93.94 276 CYS A N 1
ATOM 2282 C CA . CYS A 1 276 ? 18.430 2.492 -13.356 1.00 93.94 276 CYS A CA 1
ATOM 2283 C C . CYS A 1 276 ? 18.468 1.473 -14.510 1.00 93.94 276 CYS A C 1
ATOM 2285 O O . CYS A 1 276 ? 18.331 0.269 -14.285 1.00 93.94 276 CYS A O 1
ATOM 2287 N N . LEU A 1 277 ? 18.709 1.935 -15.741 1.00 95.31 277 LEU A N 1
ATOM 2288 C CA . LEU A 1 277 ? 18.859 1.061 -16.909 1.00 95.31 277 LEU A CA 1
ATOM 2289 C C . LEU A 1 277 ? 20.064 0.118 -16.766 1.00 95.31 277 LEU A C 1
ATOM 2291 O O . LEU A 1 277 ? 19.977 -1.057 -17.125 1.00 95.31 277 LEU A O 1
ATOM 2295 N N . MET A 1 278 ? 21.170 0.601 -16.198 1.00 93.25 278 MET A N 1
ATOM 2296 C CA . MET A 1 278 ? 22.359 -0.213 -15.930 1.00 93.25 278 MET A CA 1
ATOM 2297 C C . MET A 1 278 ? 22.057 -1.337 -14.934 1.00 93.25 278 MET A C 1
ATOM 2299 O O . MET A 1 278 ? 22.432 -2.486 -15.173 1.00 93.25 278 MET A O 1
ATOM 2303 N N . GLN A 1 279 ? 21.298 -1.052 -13.869 1.00 91.44 279 GLN A N 1
ATOM 2304 C CA . GLN A 1 279 ? 20.843 -2.089 -12.934 1.00 91.44 279 GLN A CA 1
ATOM 2305 C C . GLN A 1 279 ? 19.990 -3.155 -13.635 1.00 91.44 279 GLN A C 1
ATOM 2307 O O . GLN A 1 279 ? 20.210 -4.353 -13.441 1.00 91.44 279 GLN A O 1
ATOM 2312 N N . LEU A 1 280 ? 19.069 -2.748 -14.518 1.00 93.38 280 LEU A N 1
ATOM 2313 C CA . LEU A 1 280 ? 18.302 -3.701 -15.326 1.00 93.38 280 LEU A CA 1
ATOM 2314 C C . LEU A 1 280 ? 19.188 -4.521 -16.265 1.00 93.38 280 LEU A C 1
ATOM 2316 O O . LEU A 1 280 ? 18.939 -5.714 -16.438 1.00 93.38 280 LEU A O 1
ATOM 2320 N N . SER A 1 281 ? 20.235 -3.927 -16.841 1.00 93.38 281 SER A N 1
ATOM 2321 C CA . SER A 1 281 ? 21.186 -4.653 -17.687 1.00 93.38 281 SER A CA 1
ATOM 2322 C C . SER A 1 281 ? 21.869 -5.790 -16.930 1.00 93.38 281 SER A C 1
ATOM 2324 O O . SER A 1 281 ? 21.868 -6.931 -17.408 1.00 93.38 281 SER A O 1
ATOM 2326 N N . ILE A 1 282 ? 22.359 -5.517 -15.717 1.00 90.25 282 ILE A N 1
ATOM 2327 C CA . ILE A 1 282 ? 22.982 -6.521 -14.843 1.00 90.25 282 ILE A CA 1
ATOM 2328 C C . ILE A 1 282 ? 22.009 -7.675 -14.576 1.00 90.25 282 ILE A C 1
ATOM 2330 O O . ILE A 1 282 ? 22.365 -8.844 -14.750 1.00 90.25 282 ILE A O 1
ATOM 2334 N N . VAL A 1 283 ? 20.760 -7.367 -14.219 1.00 89.81 283 VAL A N 1
ATOM 2335 C CA . VAL A 1 283 ? 19.749 -8.394 -13.923 1.00 89.81 283 VAL A CA 1
ATOM 2336 C C . VAL A 1 283 ? 19.332 -9.171 -15.175 1.00 89.81 283 VAL A C 1
ATOM 2338 O O . VAL A 1 283 ? 19.138 -10.384 -15.105 1.00 89.81 283 VAL A O 1
ATOM 2341 N N . SER A 1 284 ? 19.273 -8.518 -16.340 1.00 90.81 284 SER A N 1
ATOM 2342 C CA . SER A 1 284 ? 18.961 -9.162 -17.627 1.00 90.81 284 SER A CA 1
ATOM 2343 C C . SER A 1 284 ? 20.000 -10.201 -18.056 1.00 90.81 284 SER A C 1
ATOM 2345 O O . SER A 1 284 ? 19.712 -11.046 -18.910 1.00 90.81 284 SER A O 1
ATOM 2347 N N . ASN A 1 285 ? 21.234 -10.067 -17.556 1.00 87.25 285 ASN A N 1
ATOM 2348 C CA . ASN A 1 285 ? 22.362 -10.953 -17.836 1.00 87.25 285 ASN A CA 1
ATOM 2349 C C . ASN A 1 285 ? 22.444 -12.114 -16.841 1.00 87.25 285 ASN A C 1
ATOM 2351 O O . ASN A 1 285 ? 22.975 -13.163 -17.187 1.00 87.25 285 ASN A O 1
ATOM 2355 N N . THR A 1 286 ? 21.927 -11.935 -15.626 1.00 87.88 286 THR A N 1
ATOM 2356 C CA . THR A 1 286 ? 22.056 -12.913 -14.538 1.00 87.88 286 THR A CA 1
ATOM 2357 C C . THR A 1 286 ? 20.784 -13.716 -14.286 1.00 87.88 286 THR A C 1
ATOM 2359 O O . THR A 1 286 ? 20.861 -14.823 -13.760 1.00 87.88 286 THR A O 1
ATOM 2362 N N . THR A 1 287 ? 19.612 -13.200 -14.666 1.00 88.12 287 THR A N 1
ATOM 2363 C CA . THR A 1 287 ? 18.319 -13.822 -14.353 1.00 88.12 287 THR A CA 1
ATOM 2364 C C . THR A 1 287 ? 17.346 -13.784 -15.531 1.00 88.12 287 THR A C 1
ATOM 2366 O O . THR A 1 287 ? 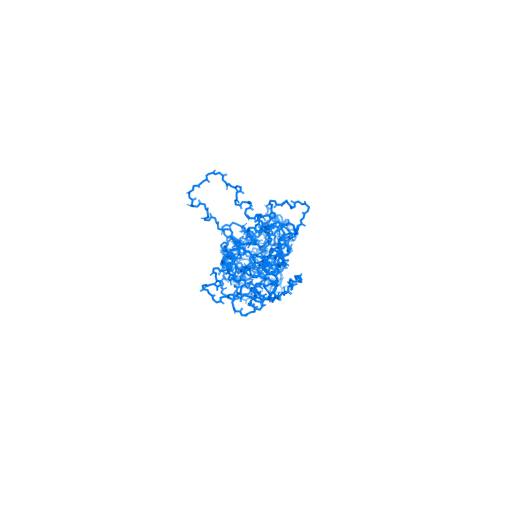17.502 -13.009 -16.475 1.00 88.12 287 THR A O 1
ATOM 2369 N N . GLN A 1 288 ? 16.290 -14.601 -15.448 1.00 89.12 288 GLN A N 1
ATOM 2370 C CA . GLN A 1 288 ? 15.199 -14.610 -16.426 1.00 89.12 288 GLN A CA 1
ATOM 2371 C C . GLN A 1 288 ? 14.013 -13.699 -16.060 1.00 89.12 288 GLN A C 1
ATOM 2373 O O . GLN A 1 288 ? 13.047 -13.653 -16.815 1.00 89.12 288 GLN A O 1
ATOM 2378 N N . GLN A 1 289 ? 14.077 -12.950 -14.950 1.00 89.62 289 GLN A N 1
ATOM 2379 C CA . GLN A 1 289 ? 12.941 -12.181 -14.408 1.00 89.62 289 GLN A CA 1
ATOM 2380 C C . GLN A 1 289 ? 12.322 -11.218 -15.436 1.00 89.62 289 GLN A C 1
ATOM 2382 O O . GLN A 1 289 ? 11.107 -11.144 -15.582 1.00 89.62 289 GLN A O 1
ATOM 2387 N N . LEU A 1 290 ? 13.157 -10.548 -16.236 1.00 91.75 290 LEU A N 1
ATOM 2388 C CA . LEU A 1 290 ? 12.704 -9.587 -17.251 1.00 91.75 290 LEU A CA 1
ATOM 2389 C C . LEU A 1 290 ? 12.114 -10.233 -18.521 1.00 91.75 290 LEU A C 1
ATOM 2391 O O . LEU A 1 290 ? 11.600 -9.526 -19.387 1.00 91.75 290 LEU A O 1
ATOM 2395 N N . TYR A 1 291 ? 12.194 -11.560 -18.656 1.00 92.69 291 TYR A N 1
ATOM 2396 C CA . TYR A 1 291 ? 11.711 -12.304 -19.827 1.00 92.69 291 TYR A CA 1
ATOM 2397 C C . TYR A 1 291 ? 10.415 -13.077 -19.555 1.00 92.69 291 TYR A C 1
ATOM 2399 O O . TYR A 1 291 ? 9.950 -13.808 -20.432 1.00 92.69 291 TYR A O 1
ATOM 2407 N N . VAL A 1 292 ? 9.830 -12.913 -18.368 1.00 93.44 292 VAL A N 1
ATOM 2408 C CA . VAL A 1 292 ? 8.548 -13.515 -17.991 1.00 93.44 292 VAL A CA 1
ATOM 2409 C C . VAL A 1 292 ? 7.395 -12.633 -18.482 1.00 93.44 292 VAL A C 1
ATOM 2411 O O . VAL A 1 292 ? 7.467 -11.403 -18.447 1.00 93.44 292 VAL A O 1
ATOM 2414 N N . GLU A 1 293 ? 6.318 -13.249 -18.964 1.00 93.69 293 GLU A N 1
ATOM 2415 C CA . GLU A 1 293 ? 5.101 -12.527 -19.351 1.00 93.69 293 GLU A CA 1
ATOM 2416 C C . GLU A 1 293 ? 4.258 -12.141 -18.121 1.00 93.69 293 GLU A C 1
ATOM 2418 O O . GLU A 1 293 ? 4.209 -12.905 -17.157 1.00 93.69 293 GLU A O 1
ATOM 2423 N N . PRO A 1 294 ? 3.565 -10.983 -18.125 1.00 94.19 294 PRO A N 1
ATOM 2424 C CA . PRO A 1 294 ? 3.400 -10.037 -19.238 1.00 94.19 294 PRO A CA 1
ATOM 2425 C C . PRO A 1 294 ? 4.500 -8.959 -19.333 1.00 94.19 294 PRO A C 1
ATOM 2427 O O . PRO A 1 294 ? 4.424 -8.067 -20.183 1.00 94.19 294 PRO A O 1
ATOM 2430 N N . LEU A 1 295 ? 5.495 -8.984 -18.438 1.00 94.50 295 LEU A N 1
ATOM 2431 C CA . LEU A 1 295 ? 6.521 -7.941 -18.339 1.00 94.50 295 LEU A CA 1
ATOM 2432 C C . LEU A 1 295 ? 7.367 -7.853 -19.614 1.00 94.50 295 LEU A C 1
ATOM 2434 O O . LEU A 1 295 ? 7.571 -6.759 -20.142 1.00 94.50 295 LEU A O 1
ATOM 2438 N N . ARG A 1 296 ? 7.794 -8.997 -20.157 1.00 95.12 296 ARG A N 1
ATOM 2439 C CA . ARG A 1 296 ? 8.570 -9.058 -21.402 1.00 95.12 296 ARG A CA 1
ATOM 2440 C C . ARG A 1 296 ? 7.863 -8.348 -22.554 1.00 95.12 296 ARG A C 1
ATOM 2442 O O . ARG A 1 296 ? 8.465 -7.495 -23.206 1.00 95.12 296 ARG A O 1
ATOM 2449 N N . SER A 1 297 ? 6.588 -8.655 -22.791 1.00 96.25 297 SER A N 1
ATOM 2450 C CA . SER A 1 297 ? 5.807 -7.990 -23.838 1.00 96.25 297 SER A CA 1
ATOM 2451 C C . SER A 1 297 ? 5.723 -6.478 -23.631 1.00 96.25 297 SER A C 1
ATOM 2453 O O . SER A 1 297 ? 5.776 -5.723 -24.603 1.00 96.25 297 SER A O 1
ATOM 2455 N N . ARG A 1 298 ? 5.620 -6.004 -22.383 1.00 96.94 298 ARG A N 1
ATOM 2456 C CA . ARG A 1 298 ? 5.627 -4.562 -22.093 1.00 96.94 298 ARG A CA 1
ATOM 2457 C C . ARG A 1 298 ? 6.985 -3.934 -22.392 1.00 96.94 298 ARG A C 1
ATOM 2459 O O . ARG A 1 298 ? 7.011 -2.901 -23.052 1.00 96.94 298 ARG A O 1
ATOM 2466 N N . LEU A 1 299 ? 8.086 -4.570 -21.994 1.00 96.50 299 LEU A N 1
ATOM 2467 C CA . LEU A 1 299 ? 9.442 -4.100 -22.294 1.00 96.50 299 LEU A CA 1
ATOM 2468 C C . LEU A 1 299 ? 9.716 -4.037 -23.803 1.00 96.50 299 LEU A C 1
ATOM 2470 O O . LEU A 1 299 ? 10.387 -3.124 -24.263 1.00 96.50 299 LEU A O 1
ATOM 2474 N N . ILE A 1 300 ? 9.165 -4.944 -24.606 1.00 96.69 300 ILE A N 1
ATOM 2475 C CA . ILE A 1 300 ? 9.341 -4.891 -26.067 1.00 96.69 300 ILE A CA 1
ATOM 2476 C C . ILE A 1 300 ? 8.521 -3.749 -26.692 1.00 96.69 300 ILE A C 1
ATOM 2478 O O . ILE A 1 300 ? 8.988 -3.059 -27.596 1.00 96.69 300 ILE A O 1
ATOM 2482 N N . ASN A 1 301 ? 7.287 -3.546 -26.224 1.00 96.69 301 ASN A N 1
ATOM 2483 C CA . ASN A 1 301 ? 6.300 -2.732 -26.940 1.00 96.69 301 ASN A CA 1
ATOM 2484 C C . ASN A 1 301 ? 6.086 -1.321 -26.370 1.00 96.69 301 ASN A C 1
ATOM 2486 O O . ASN A 1 301 ? 5.362 -0.525 -26.974 1.00 96.69 301 ASN A O 1
ATOM 2490 N N . LYS A 1 302 ? 6.648 -0.996 -25.202 1.00 97.44 302 LYS A N 1
ATOM 2491 C CA . LYS A 1 302 ? 6.465 0.305 -24.541 1.00 97.44 302 LYS A CA 1
ATOM 2492 C C . LYS A 1 302 ? 7.747 1.141 -24.557 1.00 97.44 302 LYS A C 1
ATOM 2494 O O . LYS A 1 302 ? 8.837 0.581 -24.623 1.00 97.44 302 LYS A O 1
ATOM 2499 N N . PRO A 1 303 ? 7.629 2.479 -24.486 1.00 96.88 303 PRO A N 1
ATOM 2500 C CA . PRO A 1 303 ? 8.787 3.352 -24.404 1.00 96.88 303 PRO A CA 1
ATOM 2501 C C . PRO A 1 303 ? 9.377 3.365 -22.992 1.00 96.88 303 PRO A C 1
ATOM 2503 O O . PRO A 1 303 ? 8.690 3.739 -22.043 1.00 96.88 303 PRO A O 1
ATOM 2506 N N . TRP A 1 304 ? 10.649 2.994 -22.878 1.00 96.75 304 TRP A N 1
ATOM 2507 C CA . TRP A 1 304 ? 11.427 3.029 -21.629 1.00 96.75 304 TRP A CA 1
ATOM 2508 C C . TRP A 1 304 ? 12.933 3.184 -21.873 1.00 96.75 304 TRP A C 1
ATOM 2510 O O . TRP A 1 304 ? 13.667 3.544 -20.954 1.00 96.75 304 TRP A O 1
ATOM 2520 N N . CYS A 1 305 ? 13.408 2.933 -23.093 1.00 96.56 305 CYS A N 1
ATOM 2521 C CA . CYS A 1 305 ? 14.808 3.074 -23.440 1.00 96.56 305 CYS A CA 1
ATOM 2522 C C . CYS A 1 305 ? 15.153 4.546 -23.662 1.00 96.56 305 CYS A C 1
ATOM 2524 O O . CYS A 1 305 ? 14.486 5.241 -24.428 1.00 96.56 305 CYS A O 1
ATOM 2526 N N . LEU A 1 306 ? 16.223 4.990 -23.016 1.00 95.19 306 LEU A N 1
ATOM 2527 C CA . LEU A 1 306 ? 16.872 6.265 -23.277 1.00 95.19 306 LEU A CA 1
ATOM 2528 C C . LEU A 1 306 ? 17.649 6.185 -24.591 1.00 95.19 306 LEU A C 1
ATOM 2530 O O . LEU A 1 306 ? 18.462 5.274 -24.746 1.00 95.19 306 LEU A O 1
ATOM 2534 N N . ALA A 1 307 ? 17.399 7.113 -25.505 1.00 92.88 307 ALA A N 1
ATOM 2535 C CA . ALA A 1 307 ? 18.078 7.225 -26.787 1.00 92.88 307 ALA A CA 1
ATOM 2536 C C . ALA A 1 307 ? 18.572 8.655 -27.013 1.00 92.88 307 ALA A C 1
ATOM 2538 O O . ALA A 1 307 ? 17.950 9.610 -26.540 1.00 92.88 307 ALA A O 1
ATOM 2539 N N . TYR A 1 308 ? 19.658 8.784 -27.767 1.00 90.00 308 TYR A N 1
ATOM 2540 C CA . TYR A 1 308 ? 20.251 10.062 -28.148 1.00 90.00 308 TYR A CA 1
ATOM 2541 C C . TYR A 1 308 ? 20.316 10.183 -29.664 1.00 90.00 308 TYR A C 1
ATOM 2543 O O . TYR A 1 308 ? 20.427 9.181 -30.369 1.00 90.00 308 TYR A O 1
ATOM 2551 N N . GLN A 1 309 ? 20.280 11.412 -30.163 1.00 85.94 309 GLN A N 1
ATOM 2552 C CA . GLN A 1 309 ? 20.477 11.707 -31.577 1.00 85.94 309 GLN A CA 1
ATOM 2553 C C . GLN A 1 309 ? 21.669 12.650 -31.734 1.00 85.94 309 GLN A C 1
ATOM 2555 O O . GLN A 1 309 ? 21.904 13.507 -30.884 1.00 85.94 309 GLN A O 1
ATOM 2560 N N . ILE A 1 310 ? 22.435 12.493 -32.815 1.00 81.00 310 ILE A N 1
ATOM 2561 C CA . ILE A 1 310 ? 23.506 13.436 -33.152 1.00 81.00 310 ILE A CA 1
ATOM 2562 C C . ILE A 1 310 ? 22.860 14.696 -33.753 1.00 81.00 310 ILE A C 1
ATOM 2564 O O . ILE A 1 310 ? 22.177 14.574 -34.777 1.00 81.00 310 ILE A O 1
ATOM 2568 N N . PRO A 1 311 ? 23.057 15.888 -33.154 1.00 77.88 311 PRO A N 1
ATOM 2569 C CA . PRO A 1 311 ? 22.482 17.119 -33.674 1.00 77.88 311 PRO A CA 1
ATOM 2570 C C . PRO A 1 311 ? 23.013 17.479 -35.062 1.00 77.88 311 PRO A C 1
ATOM 2572 O O . PRO A 1 311 ? 24.120 17.114 -35.469 1.00 77.88 311 PRO A O 1
ATOM 2575 N N . GLU A 1 312 ? 22.229 18.265 -35.796 1.00 73.62 312 GLU A N 1
ATOM 2576 C CA . GLU A 1 312 ? 22.659 18.744 -37.102 1.00 73.62 312 GLU A CA 1
ATOM 2577 C C . GLU A 1 312 ? 23.903 19.635 -36.991 1.00 73.62 312 GLU A C 1
ATOM 2579 O O . GLU A 1 312 ? 23.919 20.628 -36.266 1.00 73.62 312 GLU A O 1
ATOM 2584 N N . GLY A 1 313 ? 24.961 19.282 -37.725 1.00 73.50 313 GLY A N 1
ATOM 2585 C CA . GLY A 1 313 ? 26.207 20.051 -37.745 1.00 73.50 313 GLY A CA 1
ATOM 2586 C C . GLY A 1 313 ? 27.191 19.736 -36.612 1.00 73.50 313 GLY A C 1
ATOM 2587 O O . GLY A 1 313 ? 28.215 20.411 -36.525 1.00 73.50 313 GLY A O 1
ATOM 2588 N N . SER A 1 314 ? 26.938 18.718 -35.778 1.00 72.31 314 SER A N 1
ATOM 2589 C CA . SER A 1 314 ? 27.953 18.148 -34.881 1.00 72.31 314 SER A CA 1
ATOM 2590 C C . SER A 1 314 ? 28.390 16.750 -35.323 1.00 72.31 314 SER A C 1
ATOM 2592 O O . SER A 1 314 ? 27.658 16.028 -35.995 1.00 72.31 314 SER A O 1
ATOM 2594 N N . ASN A 1 315 ? 29.603 16.371 -34.914 1.00 66.38 315 ASN A N 1
ATOM 2595 C CA . ASN A 1 315 ? 30.138 15.011 -35.062 1.00 66.38 315 ASN A CA 1
ATOM 2596 C C . ASN A 1 315 ? 30.140 14.243 -33.728 1.00 66.38 315 ASN A C 1
ATOM 2598 O O . ASN A 1 315 ? 30.670 13.141 -33.651 1.00 66.38 315 ASN A O 1
ATOM 2602 N N . GLU A 1 316 ? 29.580 14.843 -32.677 1.00 63.44 316 GLU A N 1
ATOM 2603 C CA . GLU A 1 316 ? 29.512 14.281 -31.330 1.00 63.44 316 GLU A CA 1
ATOM 2604 C C . GLU A 1 316 ? 28.055 14.186 -30.882 1.00 63.44 316 GLU A C 1
ATOM 2606 O O . GLU A 1 316 ? 27.247 15.083 -31.168 1.00 63.44 316 GLU A O 1
ATOM 2611 N N . ILE A 1 317 ? 27.741 13.109 -30.157 1.00 59.03 317 ILE A N 1
ATOM 2612 C CA . ILE A 1 317 ? 26.464 12.926 -29.471 1.00 59.03 317 ILE A CA 1
ATOM 2613 C C . ILE A 1 317 ? 26.397 13.965 -28.350 1.00 59.03 317 ILE A C 1
ATOM 2615 O O . ILE A 1 317 ? 27.127 13.888 -27.361 1.00 59.03 317 ILE A O 1
ATOM 2619 N N . LYS A 1 318 ? 25.512 14.956 -28.481 1.00 58.81 318 LYS A N 1
ATOM 2620 C CA . LYS A 1 318 ? 25.219 15.860 -27.368 1.00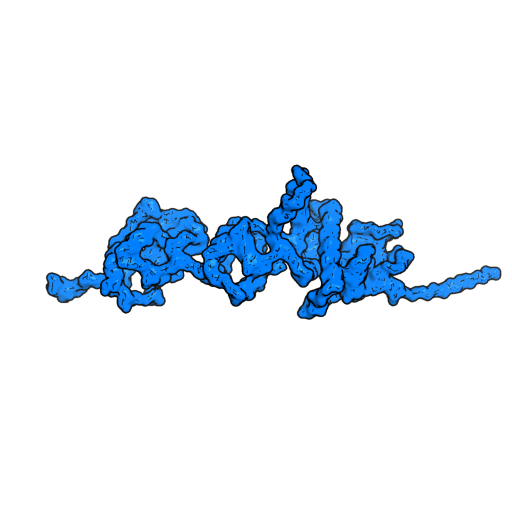 58.81 318 LYS A CA 1
ATOM 2621 C C . LYS A 1 318 ? 24.147 15.222 -26.496 1.00 58.81 318 LYS A C 1
ATOM 2623 O O . LYS A 1 318 ? 22.985 15.167 -26.881 1.00 58.81 318 LYS A O 1
ATOM 2628 N N . TYR A 1 319 ? 24.519 14.853 -25.273 1.00 54.19 319 TYR A N 1
ATOM 2629 C CA . TYR A 1 319 ? 23.622 14.339 -24.225 1.00 54.19 319 TYR A CA 1
ATOM 2630 C C . TYR A 1 319 ? 22.440 15.272 -23.858 1.00 54.19 319 TYR A C 1
ATOM 2632 O O . TYR A 1 319 ? 21.614 14.918 -23.021 1.00 54.19 319 TYR A O 1
ATOM 2640 N N . GLN A 1 320 ? 22.352 16.467 -24.455 1.00 56.53 320 GLN A N 1
ATOM 2641 C CA . GLN A 1 320 ? 21.303 17.462 -24.212 1.00 56.53 320 GLN A CA 1
ATOM 2642 C C . GLN A 1 320 ? 19.990 17.170 -24.961 1.00 56.53 320 GLN A C 1
ATOM 2644 O O . GLN A 1 320 ? 18.937 17.628 -24.516 1.00 56.53 320 GLN A O 1
ATOM 2649 N N . GLU A 1 321 ? 20.022 16.375 -26.036 1.00 75.31 321 GLU A N 1
ATOM 2650 C CA . GLU A 1 321 ? 18.828 15.951 -26.780 1.00 75.31 321 GLU A CA 1
ATOM 2651 C C . GLU A 1 321 ? 18.641 14.439 -26.633 1.00 75.31 321 GLU A C 1
ATOM 2653 O O . GLU A 1 321 ? 19.186 13.632 -27.385 1.00 75.31 321 GLU A O 1
ATOM 2658 N N . PHE A 1 322 ? 17.887 14.053 -25.604 1.00 88.12 322 PHE A N 1
ATOM 2659 C CA . PHE A 1 322 ? 17.512 12.665 -25.359 1.00 88.12 322 PHE A CA 1
ATOM 2660 C C . PHE A 1 322 ? 16.016 12.457 -25.580 1.00 88.12 322 PHE A C 1
ATOM 2662 O O . PHE A 1 322 ? 15.199 13.364 -25.397 1.00 88.12 322 PHE A O 1
ATOM 2669 N N . GLN A 1 323 ? 15.646 11.222 -25.896 1.00 92.12 323 GLN A N 1
ATOM 2670 C CA . GLN A 1 323 ? 14.260 10.788 -25.986 1.00 92.12 323 GLN A CA 1
ATOM 2671 C C . GLN A 1 323 ? 14.083 9.431 -25.304 1.00 92.12 323 GLN A C 1
ATOM 2673 O O . GLN A 1 323 ? 14.962 8.574 -25.361 1.00 92.12 323 GLN A O 1
ATOM 2678 N N . ILE A 1 324 ? 12.919 9.216 -24.684 1.00 95.19 324 ILE A N 1
ATOM 2679 C CA . ILE A 1 324 ? 12.505 7.889 -24.218 1.00 95.19 324 ILE A CA 1
ATOM 2680 C C . ILE A 1 324 ? 11.629 7.232 -25.286 1.00 95.19 324 ILE A C 1
ATOM 2682 O O . ILE A 1 324 ? 10.546 7.732 -25.600 1.00 95.19 324 ILE A O 1
ATOM 2686 N N . THR A 1 325 ? 12.081 6.107 -25.837 1.00 95.69 325 THR A N 1
ATOM 2687 C CA . THR A 1 325 ? 11.381 5.378 -26.906 1.00 95.69 325 THR A CA 1
ATOM 2688 C C . THR A 1 325 ? 11.368 3.864 -26.664 1.00 95.69 325 THR A C 1
ATOM 2690 O O . THR A 1 325 ? 11.890 3.371 -25.657 1.00 95.69 325 THR A O 1
ATOM 2693 N N . LYS A 1 326 ? 10.669 3.114 -27.524 1.00 96.69 326 LYS A N 1
ATOM 2694 C CA . LYS A 1 326 ? 10.630 1.646 -27.463 1.00 96.69 326 LYS A CA 1
ATOM 2695 C C . LYS A 1 326 ? 11.914 1.053 -28.064 1.00 96.69 326 LYS A C 1
ATOM 2697 O O . LYS A 1 326 ? 12.475 1.653 -28.982 1.00 96.69 326 LYS A O 1
ATOM 2702 N N . PRO A 1 327 ? 12.352 -0.138 -27.622 1.00 96.25 327 PRO A N 1
ATOM 2703 C CA . PRO A 1 327 ? 13.597 -0.744 -28.100 1.00 96.25 327 PRO A CA 1
ATOM 2704 C C . PRO A 1 327 ? 13.696 -0.874 -29.626 1.00 96.25 327 PRO A C 1
ATOM 2706 O O . PRO A 1 327 ? 14.766 -0.669 -30.184 1.00 96.25 327 PRO A O 1
ATOM 2709 N N . SER A 1 328 ? 12.586 -1.180 -30.312 1.00 95.50 328 SER A N 1
ATOM 2710 C CA . SER A 1 328 ? 12.575 -1.388 -31.769 1.00 95.50 328 SER A CA 1
ATOM 2711 C C . SER A 1 328 ? 12.878 -0.138 -32.598 1.00 95.50 328 SER A C 1
ATOM 2713 O O . SER A 1 328 ? 13.135 -0.267 -33.790 1.00 95.50 328 SER A O 1
ATOM 2715 N N . ASP A 1 329 ? 12.775 1.049 -31.995 1.00 95.44 329 ASP A N 1
ATOM 2716 C CA . ASP A 1 329 ? 13.033 2.332 -32.662 1.00 95.44 329 ASP A CA 1
ATOM 2717 C C . ASP A 1 329 ? 14.454 2.845 -32.386 1.00 95.44 329 ASP A C 1
ATOM 2719 O O . ASP A 1 329 ? 14.802 3.948 -32.801 1.00 95.44 329 ASP A O 1
ATOM 2723 N N . ILE A 1 330 ? 15.263 2.058 -31.668 1.00 94.75 330 ILE A N 1
ATOM 2724 C CA . ILE A 1 330 ? 16.643 2.389 -31.331 1.00 94.75 330 ILE A CA 1
ATOM 2725 C C . ILE A 1 330 ? 17.592 1.568 -32.186 1.00 94.75 330 ILE A C 1
ATOM 2727 O O . ILE A 1 330 ? 17.428 0.355 -32.358 1.00 94.75 330 ILE A O 1
ATOM 2731 N N . TYR A 1 331 ? 18.629 2.247 -32.654 1.00 94.12 331 TYR A N 1
ATOM 2732 C CA . TYR A 1 331 ? 19.729 1.646 -33.370 1.00 94.12 331 TYR A CA 1
ATOM 2733 C C . TYR A 1 331 ? 20.975 1.545 -32.487 1.00 94.12 331 TYR A C 1
ATOM 2735 O O . TYR A 1 331 ? 21.234 2.376 -31.615 1.00 94.12 331 TYR A O 1
ATOM 2743 N N . LEU A 1 332 ? 21.733 0.478 -32.691 1.00 93.88 332 LEU A N 1
ATOM 2744 C CA . LEU A 1 332 ? 23.005 0.222 -32.035 1.00 93.88 332 LEU A CA 1
ATOM 2745 C C . LEU A 1 332 ? 24.113 0.641 -32.994 1.00 93.88 332 LEU A C 1
ATOM 2747 O O . LEU A 1 332 ? 24.150 0.166 -34.131 1.00 93.88 332 LEU A O 1
ATOM 2751 N N . ASP A 1 333 ? 24.984 1.532 -32.535 1.00 89.06 333 ASP A N 1
ATOM 2752 C CA . ASP A 1 333 ? 26.080 2.047 -33.346 1.00 89.06 333 ASP A CA 1
ATOM 2753 C C . ASP A 1 333 ? 27.273 1.083 -33.336 1.00 89.06 333 ASP A C 1
ATOM 2755 O O . ASP A 1 333 ? 27.883 0.823 -32.297 1.00 89.06 333 ASP A O 1
ATOM 2759 N N . ASP A 1 334 ? 27.577 0.523 -34.504 1.00 86.31 334 ASP A N 1
ATOM 2760 C CA . ASP A 1 334 ? 28.774 -0.264 -34.791 1.00 86.31 334 ASP A CA 1
ATOM 2761 C C . ASP A 1 334 ? 29.739 0.425 -35.770 1.00 86.31 334 ASP A C 1
ATOM 2763 O O . ASP A 1 334 ? 30.888 -0.001 -35.899 1.00 86.31 334 ASP A O 1
ATOM 2767 N N . ASP A 1 335 ? 29.297 1.498 -36.429 1.00 83.44 335 ASP A N 1
ATOM 2768 C CA . ASP A 1 335 ? 30.090 2.323 -37.336 1.00 83.44 335 ASP A CA 1
ATOM 2769 C C . ASP A 1 335 ? 29.586 3.768 -37.256 1.00 83.44 335 ASP A C 1
ATOM 2771 O O . ASP A 1 335 ? 28.606 4.164 -37.900 1.00 83.44 335 ASP A O 1
ATOM 2775 N N . ASN A 1 336 ? 30.328 4.572 -36.492 1.00 82.06 336 ASN A N 1
ATOM 2776 C CA . ASN A 1 336 ? 29.995 5.959 -36.182 1.00 82.06 336 ASN A CA 1
ATOM 2777 C C . ASN A 1 336 ? 29.793 6.820 -37.450 1.00 82.06 336 ASN A C 1
ATOM 2779 O O . ASN A 1 336 ? 29.097 7.834 -37.425 1.00 82.06 336 ASN A O 1
ATOM 2783 N N . GLN A 1 337 ? 30.332 6.418 -38.612 1.00 83.75 337 GLN A N 1
ATOM 2784 C CA . GLN A 1 337 ? 30.051 7.127 -39.864 1.00 83.75 337 GLN A CA 1
ATOM 2785 C C . GLN A 1 337 ? 28.575 7.057 -40.260 1.00 83.75 337 GLN A C 1
ATOM 2787 O O . GLN A 1 337 ? 28.046 8.026 -40.812 1.00 83.75 337 GLN A O 1
ATOM 2792 N N . TYR A 1 338 ? 27.909 5.929 -40.013 1.00 83.75 338 TYR A N 1
ATOM 2793 C CA . TYR A 1 338 ? 26.481 5.808 -40.268 1.00 83.75 338 TYR A CA 1
ATOM 2794 C C . TYR A 1 338 ? 25.667 6.602 -39.265 1.00 83.75 338 TYR A C 1
ATOM 2796 O O . TYR A 1 338 ? 24.740 7.297 -39.681 1.00 83.75 338 TYR A O 1
ATOM 2804 N N . ALA A 1 339 ? 26.039 6.560 -37.984 1.00 83.25 339 ALA A N 1
ATOM 2805 C CA . ALA A 1 339 ? 25.391 7.365 -36.959 1.00 83.25 339 ALA A CA 1
ATOM 2806 C C . ALA A 1 339 ? 25.446 8.862 -37.314 1.00 83.25 339 ALA A C 1
ATOM 2808 O O . ALA A 1 339 ? 24.415 9.530 -37.298 1.00 83.25 339 ALA A O 1
ATOM 2809 N N . ILE A 1 340 ? 26.603 9.376 -37.751 1.00 83.44 340 ILE A N 1
ATOM 2810 C CA . ILE A 1 340 ? 26.768 10.786 -38.151 1.00 83.44 340 ILE A CA 1
ATOM 2811 C C . ILE A 1 340 ? 25.958 11.133 -39.412 1.00 83.44 340 ILE A C 1
ATOM 2813 O O . ILE A 1 340 ? 25.345 12.201 -39.480 1.00 83.44 340 ILE A O 1
ATOM 2817 N N . LYS A 1 341 ? 25.959 10.258 -40.430 1.00 84.69 341 LYS A N 1
ATOM 2818 C CA . LYS A 1 341 ? 25.300 10.523 -41.725 1.00 84.69 341 LYS A CA 1
ATOM 2819 C C . LYS A 1 341 ? 23.782 10.396 -41.664 1.00 84.69 341 LYS A C 1
ATOM 2821 O O . LYS A 1 341 ? 23.083 11.215 -42.251 1.00 84.69 341 LYS A O 1
ATOM 2826 N N . LEU A 1 342 ? 23.286 9.349 -41.009 1.00 86.44 342 LEU A N 1
ATOM 2827 C CA . LEU A 1 342 ? 21.862 9.011 -40.958 1.00 86.44 342 LEU A CA 1
ATOM 2828 C C . LEU A 1 342 ? 21.165 9.620 -39.742 1.00 86.44 342 LEU A C 1
ATOM 2830 O O . LEU A 1 342 ? 19.945 9.757 -39.756 1.00 86.44 342 LEU A O 1
ATOM 2834 N N . ARG A 1 343 ? 21.933 9.972 -38.701 1.00 86.88 343 ARG A N 1
ATOM 2835 C CA . ARG A 1 343 ? 21.456 10.534 -37.430 1.00 86.88 343 ARG A CA 1
ATOM 2836 C C . ARG A 1 343 ? 20.266 9.758 -36.846 1.00 86.88 343 ARG A C 1
ATOM 2838 O O . ARG A 1 343 ? 19.248 10.378 -36.537 1.00 86.88 343 ARG A O 1
ATOM 2845 N N . PRO A 1 344 ? 20.335 8.418 -36.715 1.00 90.31 344 PRO A N 1
ATOM 2846 C CA . PRO A 1 344 ? 19.260 7.668 -36.083 1.00 90.31 344 PRO A CA 1
ATOM 2847 C C . PRO A 1 344 ? 19.232 7.928 -34.569 1.00 90.31 344 PRO A C 1
ATOM 2849 O O . PRO A 1 344 ? 20.172 8.479 -33.996 1.00 90.31 344 PRO A O 1
ATOM 2852 N N . LEU A 1 345 ? 18.158 7.493 -33.907 1.00 91.31 345 LEU A N 1
ATOM 2853 C CA . LEU A 1 345 ? 18.126 7.402 -32.448 1.00 91.31 345 LEU A CA 1
ATOM 2854 C C . LEU A 1 345 ? 19.025 6.244 -32.003 1.00 91.31 345 LEU A C 1
ATOM 2856 O O . LEU A 1 345 ? 18.704 5.078 -32.244 1.00 91.31 345 LEU A O 1
ATOM 2860 N N . CYS A 1 346 ? 20.139 6.571 -31.358 1.00 91.62 346 CYS A N 1
ATOM 2861 C CA . CYS A 1 346 ? 21.142 5.615 -30.911 1.00 91.62 346 CYS A CA 1
ATOM 2862 C C . CYS A 1 346 ? 21.001 5.284 -29.424 1.00 91.62 346 CYS A C 1
ATOM 2864 O O . CYS A 1 346 ? 20.582 6.111 -28.608 1.00 91.62 346 CYS A O 1
ATOM 2866 N N . ALA A 1 347 ? 21.384 4.058 -29.069 1.00 91.75 347 ALA A N 1
ATOM 2867 C CA . ALA A 1 347 ? 21.560 3.661 -27.678 1.00 91.75 347 ALA A CA 1
ATOM 2868 C C . ALA A 1 347 ? 22.715 4.443 -27.013 1.00 91.75 347 ALA A C 1
ATOM 2870 O O . ALA A 1 347 ? 23.625 4.894 -27.709 1.00 91.75 347 ALA A O 1
ATOM 2871 N N . PRO A 1 348 ? 22.720 4.567 -25.674 1.00 90.69 348 PRO A N 1
ATOM 2872 C CA . PRO A 1 348 ? 23.878 5.060 -24.933 1.00 90.69 348 PRO A CA 1
ATOM 2873 C C . PRO A 1 348 ? 25.127 4.192 -25.191 1.00 90.69 348 PRO A C 1
ATOM 2875 O O . PRO A 1 348 ? 25.006 2.983 -25.408 1.00 90.69 348 PRO A O 1
ATOM 2878 N N . GLU A 1 349 ? 26.321 4.795 -25.156 1.00 86.62 349 GLU A N 1
ATOM 2879 C CA . GLU A 1 349 ? 27.597 4.138 -25.507 1.00 86.62 349 GLU A CA 1
ATOM 2880 C C . GLU A 1 349 ? 28.001 3.013 -24.534 1.00 86.62 349 GLU A C 1
ATOM 2882 O O . GLU A 1 349 ? 28.864 2.178 -24.832 1.00 86.62 349 GLU A O 1
ATOM 2887 N N . GLU A 1 350 ? 27.387 2.948 -23.351 1.00 89.88 350 GLU A N 1
ATOM 2888 C CA . GLU A 1 350 ? 27.674 1.926 -22.360 1.00 89.88 350 GLU A CA 1
ATOM 2889 C C . GLU A 1 350 ? 27.363 0.526 -22.909 1.00 89.88 350 GLU A C 1
ATOM 2891 O O . GLU A 1 350 ? 26.213 0.151 -23.149 1.00 89.88 350 GLU A O 1
ATOM 2896 N N . LYS A 1 351 ? 28.399 -0.319 -23.011 1.00 91.31 351 LYS A N 1
ATOM 2897 C CA . LYS A 1 351 ? 28.303 -1.700 -23.532 1.00 91.31 351 LYS A CA 1
ATOM 2898 C C . LYS A 1 351 ? 27.165 -2.518 -22.913 1.00 91.31 351 LYS A C 1
ATOM 2900 O O . LYS A 1 351 ? 26.547 -3.341 -23.586 1.00 91.31 351 LYS A O 1
ATOM 2905 N N . GLN A 1 352 ? 26.899 -2.307 -21.625 1.00 91.88 352 GLN A N 1
ATOM 2906 C CA . GLN A 1 352 ? 25.830 -2.989 -20.898 1.00 91.88 352 GLN A CA 1
ATOM 2907 C C . GLN A 1 352 ? 24.439 -2.580 -21.405 1.00 91.88 352 GLN A C 1
ATOM 2909 O O . GLN A 1 352 ? 23.559 -3.435 -21.516 1.00 91.88 352 GLN A O 1
ATOM 2914 N N . LEU A 1 353 ? 24.235 -1.307 -21.750 1.00 93.69 353 LEU A N 1
ATOM 2915 C CA . LEU A 1 353 ? 22.969 -0.809 -22.288 1.00 93.69 353 LEU A CA 1
ATOM 2916 C C . LEU A 1 353 ? 22.768 -1.247 -23.736 1.00 93.69 353 LEU A C 1
ATOM 2918 O O . LEU A 1 353 ? 21.678 -1.701 -24.072 1.00 93.69 353 LEU A O 1
ATOM 2922 N N . ILE A 1 354 ? 23.828 -1.249 -24.548 1.00 93.94 354 ILE A N 1
ATOM 2923 C CA . ILE A 1 354 ? 23.800 -1.797 -25.915 1.00 93.94 354 ILE A CA 1
ATOM 2924 C C . ILE A 1 354 ? 23.308 -3.254 -25.902 1.00 93.94 354 ILE A C 1
ATOM 2926 O O . ILE A 1 354 ? 22.392 -3.622 -26.640 1.00 93.94 354 ILE A O 1
ATOM 2930 N N . GLN A 1 355 ? 23.867 -4.092 -25.020 1.00 93.81 355 GLN A N 1
ATOM 2931 C CA . GLN A 1 355 ? 23.443 -5.490 -24.880 1.00 93.81 355 GLN A CA 1
ATOM 2932 C C . GLN A 1 355 ? 21.997 -5.621 -24.397 1.00 93.81 355 GLN A C 1
ATOM 2934 O O . GLN A 1 355 ? 21.252 -6.459 -24.910 1.00 93.81 355 GLN A O 1
ATOM 2939 N N . LEU A 1 356 ? 21.603 -4.806 -23.415 1.00 95.50 356 LEU A N 1
ATOM 2940 C CA . LEU A 1 356 ? 20.240 -4.784 -22.899 1.00 95.50 356 LEU A CA 1
ATOM 2941 C C . LEU A 1 356 ? 19.245 -4.435 -24.015 1.00 95.50 356 LEU A C 1
ATOM 2943 O O . LEU A 1 356 ? 18.281 -5.164 -24.225 1.00 95.50 356 LEU A O 1
ATOM 2947 N N . TYR A 1 357 ? 19.495 -3.369 -24.769 1.00 96.69 357 TYR A N 1
ATOM 2948 C CA . TYR A 1 357 ? 18.589 -2.905 -25.819 1.00 96.69 357 TYR A CA 1
ATOM 2949 C C . TYR A 1 357 ? 18.498 -3.914 -26.965 1.00 96.69 357 TYR A C 1
ATOM 2951 O O . TYR A 1 357 ? 17.399 -4.200 -27.447 1.00 96.69 357 TYR A O 1
ATOM 2959 N N . LYS A 1 358 ? 19.624 -4.544 -27.335 1.00 95.50 358 LYS A N 1
ATOM 2960 C CA . LYS A 1 358 ? 19.656 -5.640 -28.316 1.00 95.50 358 LYS A CA 1
ATOM 2961 C C . LYS A 1 358 ? 18.709 -6.781 -27.934 1.00 95.50 358 LYS A C 1
ATOM 2963 O O . LYS A 1 358 ? 17.966 -7.274 -28.777 1.00 95.50 358 LYS A O 1
ATOM 2968 N N . LYS A 1 359 ? 18.699 -7.191 -26.659 1.00 95.00 359 LYS A N 1
ATOM 2969 C CA . LYS A 1 359 ? 17.837 -8.282 -26.157 1.00 95.00 359 LYS A CA 1
ATOM 2970 C C . LYS A 1 359 ? 16.342 -7.986 -26.286 1.00 95.00 359 LYS A C 1
ATOM 2972 O O . LYS A 1 359 ? 15.557 -8.924 -26.407 1.00 95.00 359 LYS A O 1
ATOM 2977 N N . PHE A 1 360 ? 15.958 -6.711 -26.259 1.00 95.38 360 PHE A N 1
ATOM 2978 C CA . PHE A 1 360 ? 14.560 -6.280 -26.324 1.00 95.38 360 PHE A CA 1
ATOM 2979 C C . PHE A 1 360 ? 14.129 -5.749 -27.700 1.00 95.38 360 PHE A C 1
ATOM 2981 O O . PHE A 1 360 ? 12.967 -5.382 -27.854 1.00 95.38 360 PHE A O 1
ATOM 2988 N N . GLY A 1 361 ? 15.009 -5.780 -28.711 1.00 94.69 361 GLY A N 1
ATOM 2989 C CA . GLY A 1 361 ? 14.632 -5.584 -30.117 1.00 94.69 361 GLY A CA 1
ATOM 2990 C C . GLY A 1 361 ? 15.334 -4.449 -30.865 1.00 94.69 361 GLY A C 1
ATOM 2991 O O . GLY A 1 361 ? 14.963 -4.199 -32.012 1.00 94.69 361 GLY A O 1
ATOM 2992 N N . ALA A 1 362 ? 16.324 -3.781 -30.263 1.00 96.50 362 ALA A N 1
ATOM 2993 C CA . ALA A 1 362 ? 17.161 -2.820 -30.985 1.00 96.50 362 ALA A CA 1
ATOM 2994 C C . ALA A 1 362 ? 18.018 -3.518 -32.055 1.00 96.50 362 ALA A C 1
ATOM 2996 O O . ALA A 1 362 ? 18.421 -4.675 -31.885 1.00 96.50 362 ALA A O 1
ATOM 2997 N N . LYS A 1 363 ? 18.306 -2.811 -33.151 1.00 95.44 363 LYS A N 1
ATOM 2998 C CA . LYS A 1 363 ? 19.025 -3.344 -34.323 1.00 95.44 363 LYS A CA 1
ATOM 2999 C C . LYS A 1 363 ? 20.343 -2.618 -34.539 1.00 95.44 363 LYS A C 1
ATOM 3001 O O . LYS A 1 363 ? 20.442 -1.439 -34.220 1.00 95.44 363 LYS A O 1
ATOM 3006 N N . TRP A 1 364 ? 21.338 -3.289 -35.108 1.00 94.50 364 TRP A N 1
ATOM 3007 C CA . TRP A 1 364 ? 22.558 -2.609 -35.546 1.00 94.50 364 TRP A CA 1
ATOM 3008 C C . TRP A 1 364 ? 22.274 -1.711 -36.746 1.00 94.50 364 TRP A C 1
ATOM 3010 O O . TRP A 1 364 ? 21.423 -2.037 -37.579 1.00 94.50 364 TRP A O 1
ATOM 3020 N N . ILE A 1 365 ? 22.970 -0.575 -36.827 1.00 90.88 365 ILE A N 1
ATOM 3021 C CA . ILE A 1 365 ? 22.819 0.341 -37.962 1.00 90.88 365 ILE A CA 1
ATOM 3022 C C . ILE A 1 365 ? 23.273 -0.346 -39.252 1.00 90.88 365 ILE A C 1
ATOM 3024 O O . ILE A 1 365 ? 22.568 -0.267 -40.257 1.00 90.88 365 ILE A O 1
ATOM 3028 N N . SER A 1 366 ? 24.396 -1.067 -39.223 1.00 89.31 366 SER A N 1
ATOM 3029 C CA . SER A 1 366 ? 24.910 -1.809 -40.382 1.00 89.31 366 SER A CA 1
ATOM 3030 C C . SER A 1 366 ? 23.912 -2.809 -40.976 1.00 89.31 366 SER A C 1
ATOM 3032 O O . SER A 1 366 ? 23.807 -2.904 -42.196 1.00 89.31 366 SER A O 1
ATOM 3034 N N . ASP A 1 367 ? 23.122 -3.485 -40.137 1.00 89.69 367 ASP A N 1
ATOM 3035 C CA . ASP A 1 367 ? 22.083 -4.432 -40.568 1.00 89.69 367 ASP A CA 1
ATOM 3036 C C . ASP A 1 367 ? 20.915 -3.740 -41.301 1.00 89.69 367 ASP A C 1
ATOM 3038 O O . ASP A 1 367 ? 20.097 -4.401 -41.943 1.00 89.69 367 ASP A O 1
ATOM 3042 N N . CYS A 1 368 ? 20.801 -2.414 -41.185 1.00 87.06 368 CYS A N 1
ATOM 3043 C CA . CYS A 1 368 ? 19.692 -1.620 -41.715 1.00 87.06 368 CYS A CA 1
ATOM 3044 C C . CYS A 1 368 ? 20.086 -0.741 -42.914 1.00 87.06 368 CYS A C 1
ATOM 3046 O O . CYS A 1 368 ? 19.236 -0.016 -43.432 1.00 87.06 368 CYS A O 1
ATOM 3048 N N . VAL A 1 369 ? 21.350 -0.773 -43.348 1.00 85.56 369 VAL A N 1
ATOM 3049 C CA . VAL A 1 369 ? 21.880 0.113 -44.392 1.00 85.56 369 VAL A CA 1
ATOM 3050 C C . VAL A 1 369 ? 22.471 -0.702 -45.535 1.00 85.56 369 VAL A C 1
ATOM 3052 O O . VAL A 1 369 ? 23.320 -1.565 -45.333 1.00 85.56 369 VAL A O 1
ATOM 3055 N N . GLU A 1 370 ? 22.081 -0.374 -46.765 1.00 81.94 370 GLU A N 1
ATOM 3056 C CA . GLU A 1 370 ? 22.662 -0.964 -47.969 1.00 81.94 370 GLU A CA 1
ATOM 3057 C C . GLU A 1 370 ? 23.758 -0.050 -48.540 1.00 81.94 370 GLU A C 1
ATOM 3059 O O . GLU A 1 370 ? 23.544 1.139 -48.786 1.00 81.94 370 GLU A O 1
ATOM 3064 N N . ARG A 1 371 ? 24.966 -0.591 -48.749 1.00 73.81 371 ARG A N 1
ATOM 3065 C CA . ARG A 1 371 ? 26.064 0.137 -49.406 1.00 73.81 371 ARG A CA 1
ATOM 3066 C C . ARG A 1 371 ? 25.894 0.054 -50.920 1.00 73.81 371 ARG A C 1
ATOM 3068 O O . ARG A 1 371 ? 26.192 -0.975 -51.517 1.00 73.81 371 ARG A O 1
ATOM 3075 N N . THR A 1 372 ? 25.497 1.151 -51.554 1.00 72.69 372 THR A N 1
ATOM 3076 C CA . THR A 1 372 ? 25.494 1.248 -53.020 1.00 72.69 372 THR A CA 1
ATOM 3077 C C . THR A 1 372 ? 26.791 1.895 -53.505 1.00 72.69 372 THR A C 1
ATOM 3079 O O . THR A 1 372 ? 27.063 3.060 -53.218 1.00 72.69 372 THR A O 1
ATOM 3082 N N . LEU A 1 373 ? 27.611 1.143 -54.242 1.00 66.81 373 LEU A N 1
ATOM 3083 C CA . LEU A 1 373 ? 28.781 1.684 -54.936 1.00 66.81 373 LEU A CA 1
ATOM 3084 C C . LEU A 1 373 ? 28.320 2.371 -56.223 1.00 66.81 373 LEU A C 1
ATOM 3086 O O . LEU A 1 373 ? 27.943 1.709 -57.188 1.00 66.81 373 LEU A O 1
ATOM 3090 N N . ILE A 1 374 ? 28.359 3.702 -56.247 1.00 65.12 374 ILE A N 1
ATOM 3091 C CA . ILE A 1 374 ? 28.156 4.468 -57.477 1.00 65.12 374 ILE A CA 1
ATOM 3092 C C . ILE A 1 374 ? 29.524 4.614 -58.144 1.00 65.12 374 ILE A C 1
ATOM 3094 O O . ILE A 1 374 ? 30.353 5.413 -57.708 1.00 65.12 374 ILE A O 1
ATOM 3098 N N . ASN A 1 375 ? 29.766 3.837 -59.203 1.00 58.06 375 ASN A N 1
ATOM 3099 C CA . ASN A 1 375 ? 30.899 4.077 -60.092 1.00 58.06 375 ASN A CA 1
ATOM 3100 C C . ASN A 1 375 ? 30.647 5.390 -60.838 1.00 58.06 375 ASN A C 1
ATOM 3102 O O . ASN A 1 375 ? 29.988 5.417 -61.877 1.00 58.06 375 ASN A O 1
ATOM 3106 N N . LEU A 1 376 ? 31.177 6.486 -60.300 1.00 54.84 376 LEU A N 1
ATOM 3107 C CA . LEU A 1 376 ? 31.373 7.716 -61.054 1.00 54.84 376 LEU A CA 1
ATOM 3108 C C . LEU A 1 376 ? 32.471 7.421 -62.075 1.00 54.84 376 LEU A C 1
ATOM 3110 O O . LEU A 1 376 ? 33.658 7.554 -61.785 1.00 54.84 376 LEU A O 1
ATOM 3114 N N . GLY A 1 377 ? 32.064 6.914 -63.239 1.00 52.12 377 GLY A N 1
ATOM 3115 C CA . GLY A 1 377 ? 32.961 6.700 -64.361 1.00 52.12 377 GLY A CA 1
ATOM 3116 C C . GLY A 1 377 ? 33.717 7.994 -64.634 1.00 52.12 377 GLY A C 1
ATOM 3117 O O . GLY A 1 377 ? 33.111 9.008 -64.979 1.00 52.12 377 GLY A O 1
ATOM 3118 N N . LEU A 1 378 ? 35.035 7.956 -64.445 1.00 52.09 378 LEU A N 1
ATOM 3119 C CA . LEU A 1 378 ? 35.943 8.965 -64.967 1.00 52.09 378 LEU A CA 1
ATOM 3120 C C . LEU A 1 378 ? 35.755 8.978 -66.485 1.00 52.09 378 LEU A C 1
ATOM 3122 O O . LEU A 1 378 ? 36.262 8.105 -67.187 1.00 52.09 378 LEU A O 1
ATOM 3126 N N . CYS A 1 379 ? 34.978 9.940 -66.979 1.00 52.66 379 CYS A N 1
ATOM 3127 C CA . CYS A 1 379 ? 35.074 10.353 -68.369 1.00 52.66 379 CYS A CA 1
ATOM 3128 C C . CYS A 1 379 ? 36.429 11.054 -68.495 1.00 52.66 379 CYS A C 1
ATOM 3130 O O . CYS A 1 379 ? 36.563 12.207 -68.086 1.00 52.66 379 CYS A O 1
ATOM 3132 N N . LEU A 1 380 ? 37.432 10.286 -68.925 1.00 43.50 380 LEU A N 1
ATOM 3133 C CA . LEU A 1 380 ? 38.735 10.784 -69.364 1.00 43.50 380 LEU A CA 1
ATOM 3134 C C . LEU A 1 380 ? 38.592 11.583 -70.659 1.00 43.50 380 LEU A C 1
ATOM 3136 O O . LEU A 1 380 ? 37.809 11.136 -71.531 1.00 43.50 380 LEU A O 1
#

Foldseek 3Di:
DVVVVVVVDDPDDDPVVLLVQLVVQCVPADFFQVRDDRRPSLLVCLQCCVPPPLVVQDLVVDPGFRFWWDQCLQPVDRGTDTDRLVFEACDDANQGTYGDPVSCVSNVVRDDCCSSVRYHDDALVVRVVSCVVCVVPQPFLVNLLRSLLRSLVHPDLDPVVLVVQQPPFRCHLHRPRGTDGLQQEAEADPPVPPPDDDPPDPPVVVLVQVLCPQLYGYDDSDDSSVVSSVSSPRYNDHDLLSNLVSLQPRVCVSQDDDPPCDLVSNVSNVVVLVVSLLVNLVCVVVHCPCVDPPNLVSLLQTFRAKWFWDDPPDLDTDPSDIDTGHLQQEEEEPDSVLCNPVRGTYHPPPPSRSVVSVVSHHYYSVVVDDDDDDPPPPPD

pLDDT: mean 86.1, std 13.26, range [32.44, 97.44]

Secondary structure (DSSP, 8-state):
-HHHHHTT--SS--HHHHHHHHHHHHHHS--BGGG----HHHHHHHHHIIIIITTT--GGG--S--EEEE-HHHH---BEEEE-GGG-BSS--SSS-EE-HHHHHHHTTTS-GGGGT-BSS--HHHHHHHHHHTHHHH--HHHHHHHHHHHHTSS---HHHHHHHHT---EEEETTTEEE-GGG-EEPPGGGG-S---TT-HHHHHHHHHHHTTTS-EE---HHHHHHHHHTT-BSS--HHHHHHHHHHHHHHHT---TT--HHHHHHHHHHHHHHHHHHHHHHHH-SGGGSTTHHHHHHHS--EEEE-PPTT-SS--TTSEEEE-GGG-EE-S-HHHHHHH---BPPS-HHHHHHHHHHT-EESGGG------------